Protein AF-0000000077093613 (afdb_homodimer)

Sequence (752 aa):
MTTDKVKIVSTNIHTMSGDTNLFVRSLTIALVGPTAVLLAAYNKYTCALLIWFFFFFGMLEWSGIRRHIKVALLLDSERGRDDAKHEAIPKEYAAPVFSHSAIIILKAICSSLVIVAACIGVDVFLLFLTLYFLGCTLLTLCGQSDPEKGVSVERQRMDNVMAQSAPTRQVSLSSENSRSEMLLLFLREELRMVAEKGPAELFINFCLEYFGFVWITGVTYPILVYDIEGLGRPWILASLVGNFTVDIVALLVGRSMKGMTHPLCQSISPKKSIEGAVLGVLAGAFIFLWIVNFASGGGVLERGWGPFFLNFTFGLLLGVMGVVGDLLQSLLKRTARIKDSGYLMPGHGGVLDRIDGLLLVFPTMYCCMRFMNLFSMTTDKVKIVSTNIHTMSGDTNLFVRSLTIALVGPTAVLLAAYNKYTCALLIWFFFFFGMLEWSGIRRHIKVALLLDSERGRDDAKHEAIPKEYAAPVFSHSAIIILKAICSSLVIVAACIGVDVFLLFLTLYFLGCTLLTLCGQSDPEKGVSVERQRMDNVMAQSAPTRQVSLSSENSRSEMLLLFLREELRMVAEKGPAELFINFCLEYFGFVWITGVTYPILVYDIEGLGRPWILASLVGNFTVDIVALLVGRSMKGMTHPLCQSISPKKSIEGAVLGVLAGAFIFLWIVNFASGGGVLERGWGPFFLNFTFGLLLGVMGVVGDLLQSLLKRTARIKDSGYLMPGHGGVLDRIDGLLLVFPTMYCCMRFMNLFS

Radius of gyration: 28.15 Å; Cα contacts (8 Å, |Δi|>4): 936; chains: 2; bounding box: 80×96×65 Å

pLDDT: mean 75.82, std 18.95, range [29.36, 97.81]

Organism: NCBI:txid85056

Secondary structure (DSSP, 8-state):
-HHHHHHHHHHHHHHHHT-HHHHHHHHHHHHHHHHHHHHHHH-HHHHHHHHHHHHHHHHHHHHHHHHHHHHHHHHTTTTTS-TTTGGGS-S-BSS------HHHHHHHHHHHTHHHHHHH-HHHHHHHHHHHHHHHHHHHHHTTS-HHHHHHHHHHHHHHHHHHS---------HHHHHHHHHHHHHHHHHHHHHTT-HHHHHHHHHHHHHHHHHHHGGGHHHHHTTSTTTHHHHHHHHHHHHHHHHHHHHHHHHHTTTS--EEETTTEEEEEHHHHHHHHHHHHHHHHHHHHHHS-S-SS-SSHHHHHHHHHHHHHHHHHHHHHHHHHHHHHHHHTBS-S-SSBTTTB-HHHHSTTHHHHHHHHHHHHHHHHHH-/-HHHHHHHHHHHHHHHHT-HHHHHHHHHHHHHHHHHHHHHHH-HHHHHHHHHHHHHHHHHHHHHHHHHHHHHHHHTTTTTS-TTTGGGS-S-BSS------HHHHHHHHHHHTHHHHHHH-HHHHHHHHHHHHHHHHHHHHHTTS-HHHHHHHHHHHHHHHHHHS---------HHHHHHHHHHHHHHHHHHHHHTT-HHHHHHHHHHHHHHHHHHHGGGHHHHHTTSTTTHHHHHHHHHHHHHHHHHHHHHHHHHTTTS--EEETTTEEEEEHHHHHHHHHHHHHHHHHHHHHHS-S-SS-SSHHHHHHHHHHHHHHHHHHHHHHHHHHHHHHHHTBS-S-SSBTTTB-HHHHSTTHHHHHHHHHHHHHHHHHH-

Structure (mmCIF, N/CA/C/O backbone):
data_AF-0000000077093613-model_v1
#
loop_
_entity.id
_entity.type
_entity.pdbx_description
1 polymer 'Phosphatidate cytidylyltransferase-like protein, putative'
#
loop_
_atom_site.group_PDB
_atom_site.id
_atom_site.type_symbol
_atom_site.label_atom_id
_atom_site.label_alt_id
_atom_site.label_comp_id
_atom_site.label_asym_id
_atom_site.label_entity_id
_atom_site.label_seq_id
_atom_site.pdbx_PDB_ins_code
_atom_site.Cartn_x
_atom_site.Cartn_y
_atom_site.Cartn_z
_atom_site.occupancy
_atom_site.B_iso_or_equiv
_atom_site.auth_seq_id
_atom_site.auth_comp_id
_atom_site.auth_asym_id
_atom_site.auth_atom_id
_atom_site.pdbx_PDB_model_num
ATOM 1 N N . MET A 1 1 ? -1.467 51.438 8.047 1 53 1 MET A N 1
ATOM 2 C CA . MET A 1 1 ? -1.745 50.062 7.66 1 53 1 MET A CA 1
ATOM 3 C C . MET A 1 1 ? -0.65 49.125 8.156 1 53 1 MET A C 1
ATOM 5 O O . MET A 1 1 ? -0.94 48.094 8.742 1 53 1 MET A O 1
ATOM 9 N N . THR A 1 2 ? 0.524 49.625 8.023 1 63.34 2 THR A N 1
ATOM 10 C CA . THR A 1 2 ? 1.689 48.875 8.484 1 63.34 2 THR A CA 1
ATOM 11 C C . THR A 1 2 ? 1.783 48.875 10.008 1 63.34 2 THR A C 1
ATOM 13 O O . THR A 1 2 ? 2.117 47.875 10.625 1 63.34 2 THR A O 1
ATOM 16 N N . THR A 1 3 ? 1.452 50 10.531 1 66.12 3 THR A N 1
ATOM 17 C CA . THR A 1 3 ? 1.555 50.125 11.977 1 66.12 3 THR A CA 1
ATOM 18 C C . THR A 1 3 ? 0.543 49.219 12.68 1 66.12 3 THR A C 1
ATOM 20 O O . THR A 1 3 ? 0.83 48.656 13.742 1 66.12 3 THR A O 1
ATOM 23 N N . ASP A 1 4 ? -0.547 49.094 12.055 1 65.62 4 ASP A N 1
ATOM 24 C CA . ASP A 1 4 ? -1.583 48.25 12.648 1 65.62 4 ASP A CA 1
ATOM 25 C C . ASP A 1 4 ? -1.197 46.781 12.586 1 65.62 4 ASP A C 1
ATOM 27 O O . ASP A 1 4 ? -1.466 46.031 13.523 1 65.62 4 ASP A O 1
ATOM 31 N N . LYS A 1 5 ? -0.577 46.562 11.5 1 73.56 5 LYS A N 1
ATOM 32 C CA . LYS A 1 5 ? -0.131 45.188 11.359 1 73.56 5 LYS A CA 1
ATOM 33 C C . LYS A 1 5 ? 0.923 44.844 12.414 1 73.56 5 LYS A C 1
ATOM 35 O O . LYS A 1 5 ? 0.91 43.75 12.977 1 73.56 5 LYS A O 1
ATOM 40 N N . VAL A 1 6 ? 1.791 45.75 12.672 1 70.75 6 VAL A N 1
ATOM 41 C CA . VAL A 1 6 ? 2.85 45.531 13.648 1 70.75 6 VAL A CA 1
ATOM 42 C C . VAL A 1 6 ? 2.242 45.406 15.047 1 70.75 6 VAL A C 1
ATOM 44 O O . VAL A 1 6 ? 2.703 44.594 15.852 1 70.75 6 VAL A O 1
ATOM 47 N N . LYS A 1 7 ? 1.277 46.156 15.312 1 71.19 7 LYS A N 1
ATOM 48 C CA . LYS A 1 7 ? 0.625 46.062 16.609 1 71.19 7 LYS A CA 1
ATOM 49 C C . LYS A 1 7 ? -0.067 44.719 16.797 1 71.19 7 LYS A C 1
ATOM 51 O O . LYS A 1 7 ? -0.036 44.156 17.891 1 71.19 7 LYS A O 1
ATOM 56 N N . ILE A 1 8 ? -0.621 44.281 15.773 1 70.56 8 ILE A N 1
ATOM 57 C CA . ILE A 1 8 ? -1.312 43 15.852 1 70.56 8 ILE A CA 1
ATOM 58 C C . ILE A 1 8 ? -0.3 41.875 16.109 1 70.56 8 ILE A C 1
ATOM 60 O O . ILE A 1 8 ? -0.521 41 16.953 1 70.56 8 ILE A O 1
ATOM 64 N N . VAL A 1 9 ? 0.738 41.969 15.414 1 75.12 9 VAL A N 1
ATOM 65 C CA . VAL A 1 9 ? 1.782 40.938 15.555 1 75.12 9 VAL A CA 1
ATOM 66 C C . VAL A 1 9 ? 2.361 41 16.969 1 75.12 9 VAL A C 1
ATOM 68 O O . VAL A 1 9 ? 2.609 39.969 17.594 1 75.12 9 VAL A O 1
ATOM 71 N N . SER A 1 10 ? 2.639 42.188 17.453 1 72 10 SER A N 1
ATOM 72 C CA . SER A 1 10 ? 3.201 42.344 18.781 1 72 10 SER A CA 1
ATOM 73 C C . SER A 1 10 ? 2.252 41.812 19.859 1 72 10 SER A C 1
ATOM 75 O O . SER A 1 10 ? 2.684 41.188 20.812 1 72 10 SER A O 1
ATOM 77 N N . THR A 1 11 ? 1.012 42.031 19.703 1 71.19 11 THR A N 1
ATOM 78 C CA . THR A 1 11 ? 0.021 41.531 20.656 1 71.19 11 THR A CA 1
ATOM 79 C C . THR A 1 11 ? -0.06 40 20.609 1 71.19 11 THR A C 1
ATOM 81 O O . THR A 1 11 ? -0.152 39.375 21.641 1 71.19 11 THR A O 1
ATOM 84 N N . ASN A 1 12 ? 0.026 39.562 19.438 1 73.31 12 ASN A N 1
ATOM 85 C CA . ASN A 1 12 ? -0.043 38.125 19.297 1 73.31 12 ASN A CA 1
ATOM 86 C C . ASN A 1 12 ? 1.174 37.438 19.906 1 73.31 12 ASN A C 1
ATOM 88 O O . ASN A 1 12 ? 1.048 36.375 20.547 1 73.31 12 ASN A O 1
ATOM 92 N N . ILE A 1 13 ? 2.26 38.062 19.766 1 70.75 13 ILE A N 1
ATOM 93 C CA . ILE A 1 13 ? 3.49 37.531 20.328 1 70.75 13 ILE A CA 1
ATOM 94 C C . ILE A 1 13 ? 3.43 37.562 21.844 1 70.75 13 ILE A C 1
ATOM 96 O O . ILE A 1 13 ? 3.875 36.625 22.516 1 70.75 13 ILE A O 1
ATOM 100 N N . HIS A 1 14 ? 2.877 38.562 22.312 1 69.38 14 HIS A N 1
ATOM 101 C CA . HIS A 1 14 ? 2.727 38.688 23.766 1 69.38 14 HIS A CA 1
ATOM 102 C C . HIS A 1 14 ? 1.771 37.625 24.297 1 69.38 14 HIS A C 1
ATOM 104 O O . HIS A 1 14 ? 2.01 37.031 25.359 1 69.38 14 HIS A O 1
ATOM 110 N N . THR A 1 15 ? 0.776 37.344 23.594 1 68 15 THR A N 1
ATOM 111 C CA . THR A 1 15 ? -0.19 36.344 24.016 1 68 15 THR A CA 1
ATOM 112 C C . THR A 1 15 ? 0.41 34.938 23.891 1 68 15 THR A C 1
ATOM 114 O O . THR A 1 15 ? 0.093 34.031 24.688 1 68 15 THR A O 1
ATOM 117 N N . MET A 1 16 ? 1.171 34.844 23.031 1 71.69 16 MET A N 1
ATOM 118 C CA . MET A 1 16 ? 1.835 33.562 22.844 1 71.69 16 MET A CA 1
ATOM 119 C C . MET A 1 16 ? 2.77 33.25 24 1 71.69 16 MET A C 1
ATOM 121 O O . MET A 1 16 ? 2.865 32.094 24.422 1 71.69 16 MET A O 1
ATOM 125 N N . SER A 1 17 ? 3.465 34.25 24.453 1 68.5 17 SER A N 1
ATOM 126 C CA . SER A 1 17 ? 4.406 34.062 25.547 1 68.5 17 SER A CA 1
ATOM 127 C C . SER A 1 17 ? 3.686 33.656 26.828 1 68.5 17 SER A C 1
ATOM 129 O O . SER A 1 17 ? 4.277 33 27.703 1 68.5 17 SER A O 1
ATOM 131 N N . GLY A 1 18 ? 2.424 33.812 26.844 1 62.62 18 GLY A N 1
ATOM 132 C CA . GLY A 1 18 ? 1.659 33.469 28.031 1 62.62 18 GLY A CA 1
ATOM 133 C C . GLY A 1 18 ? 0.918 32.156 27.891 1 62.62 18 GLY A C 1
ATOM 134 O O . GLY A 1 18 ? 0.323 31.672 28.859 1 62.62 18 GLY A O 1
ATOM 135 N N . ASP A 1 19 ? 0.992 31.531 26.812 1 67.56 19 ASP A N 1
ATOM 136 C CA . ASP A 1 19 ? 0.236 30.312 26.609 1 67.56 19 ASP A CA 1
ATOM 137 C C . ASP A 1 19 ? 0.988 29.094 27.156 1 67.56 19 ASP A C 1
ATOM 139 O O . ASP A 1 19 ? 2.068 28.766 26.672 1 67.56 19 ASP A O 1
ATOM 143 N N . THR A 1 20 ? 0.525 28.469 28.188 1 64.44 20 THR A N 1
ATOM 144 C CA . THR A 1 20 ? 1.121 27.328 28.875 1 64.44 20 THR A CA 1
ATOM 145 C C . THR A 1 20 ? 1.255 26.141 27.938 1 64.44 20 THR A C 1
ATOM 147 O O . THR A 1 20 ? 2.221 25.375 28.031 1 64.44 20 THR A O 1
ATOM 150 N N . ASN A 1 21 ? 0.357 26.031 27.141 1 64.69 21 ASN A N 1
ATOM 151 C CA . ASN A 1 21 ? 0.421 24.922 26.203 1 64.69 21 ASN A CA 1
ATOM 152 C C . ASN A 1 21 ? 1.598 25.062 25.234 1 64.69 21 ASN A C 1
ATOM 154 O O . ASN A 1 21 ? 2.254 24.062 24.906 1 64.69 21 ASN A O 1
ATOM 158 N N . LEU A 1 22 ? 1.838 26.281 24.906 1 69 22 LEU A N 1
ATOM 159 C CA . LEU A 1 22 ? 2.971 26.531 24.016 1 69 22 LEU A CA 1
ATOM 160 C C . LEU A 1 22 ? 4.289 26.266 24.734 1 69 22 LEU A C 1
ATOM 162 O O . LEU A 1 22 ? 5.25 25.797 24.125 1 69 22 LEU A O 1
ATOM 166 N N . PHE A 1 23 ? 4.262 26.562 25.984 1 65.94 23 PHE A N 1
ATOM 167 C CA . PHE A 1 23 ? 5.461 26.328 26.781 1 65.94 23 PHE A CA 1
ATOM 168 C C . PHE A 1 23 ? 5.746 24.844 26.891 1 65.94 23 PHE A C 1
ATOM 170 O O . PHE A 1 23 ? 6.883 24.406 26.703 1 65.94 23 PHE A O 1
ATOM 177 N N . VAL A 1 24 ? 4.754 24.109 27.156 1 65.5 24 VAL A N 1
ATOM 178 C CA . VAL A 1 24 ? 4.914 22.672 27.297 1 65.5 24 VAL A CA 1
ATOM 179 C C . VAL A 1 24 ? 5.363 22.062 25.953 1 65.5 24 VAL A C 1
ATOM 181 O O . VAL A 1 24 ? 6.242 21.203 25.922 1 65.5 24 VAL A O 1
ATOM 184 N N . ARG A 1 25 ? 4.832 22.578 24.953 1 69.75 25 ARG A N 1
ATOM 185 C CA . ARG A 1 25 ? 5.203 22.094 23.625 1 69.75 25 ARG A CA 1
ATOM 186 C C . ARG A 1 25 ? 6.66 22.422 23.312 1 69.75 25 ARG A C 1
ATOM 188 O O . ARG A 1 25 ? 7.383 21.594 22.75 1 69.75 25 ARG A O 1
ATOM 195 N N . SER A 1 26 ? 7.043 23.625 23.734 1 68.94 26 SER A N 1
ATOM 196 C CA . SER A 1 26 ? 8.414 24.047 23.484 1 68.94 26 SER A CA 1
ATOM 197 C C . SER A 1 26 ? 9.414 23.219 24.281 1 68.94 26 SER A C 1
ATOM 199 O O . SER A 1 26 ? 10.484 22.859 23.781 1 68.94 26 SER A O 1
ATOM 201 N N . LEU A 1 27 ? 8.961 22.875 25.438 1 64.75 27 LEU A N 1
ATOM 202 C CA . LEU A 1 27 ? 9.82 22.062 26.297 1 64.75 27 LEU A CA 1
ATOM 203 C C . LEU A 1 27 ? 9.961 20.641 25.734 1 64.75 27 LEU A C 1
ATOM 205 O O . LEU A 1 27 ? 11.055 20.062 25.734 1 64.75 27 LEU A O 1
ATOM 209 N N . THR A 1 28 ? 8.922 20.156 25.281 1 66 28 THR A N 1
ATOM 210 C CA . THR A 1 28 ? 8.953 18.812 24.703 1 66 28 THR A CA 1
ATOM 211 C C . THR A 1 28 ? 9.805 18.766 23.453 1 66 28 THR A C 1
ATOM 213 O O . THR A 1 28 ? 10.594 17.844 23.25 1 66 28 THR A O 1
ATOM 216 N N . ILE A 1 29 ? 9.695 19.75 22.734 1 69.62 29 ILE A N 1
ATOM 217 C CA . ILE A 1 29 ? 10.469 19.812 21.5 1 69.62 29 ILE A CA 1
ATOM 218 C C . ILE A 1 29 ? 11.953 19.969 21.828 1 69.62 29 ILE A C 1
ATOM 220 O O . ILE A 1 29 ? 12.805 19.359 21.172 1 69.62 29 ILE A O 1
ATOM 224 N N . ALA A 1 30 ? 12.219 20.734 22.891 1 69.75 30 ALA A N 1
ATOM 225 C CA . ALA A 1 30 ? 13.602 21.016 23.25 1 69.75 30 ALA A CA 1
ATOM 226 C C . ALA A 1 30 ? 14.273 19.797 23.859 1 69.75 30 ALA A C 1
ATOM 228 O O . ALA A 1 30 ? 15.492 19.625 23.75 1 69.75 30 ALA A O 1
ATOM 229 N N . LEU A 1 31 ? 13.414 18.906 24.422 1 71.38 31 LEU A N 1
ATOM 230 C CA . LEU A 1 31 ? 13.992 17.719 25.047 1 71.38 31 LEU A CA 1
ATOM 231 C C . LEU A 1 31 ? 13.969 16.547 24.078 1 71.38 31 LEU A C 1
ATOM 233 O O . LEU A 1 31 ? 14.977 15.844 23.938 1 71.38 31 LEU A O 1
ATOM 237 N N . VAL A 1 32 ? 12.93 16.344 23.453 1 74.88 32 VAL A N 1
ATOM 238 C CA . VAL A 1 32 ? 12.766 15.156 22.609 1 74.88 32 VAL A CA 1
ATOM 239 C C . VAL A 1 32 ? 13.5 15.359 21.297 1 74.88 32 VAL A C 1
ATOM 241 O O . VAL A 1 32 ? 14.078 14.414 20.75 1 74.88 32 VAL A O 1
ATOM 244 N N . GLY A 1 33 ? 13.539 16.547 20.875 1 78.62 33 GLY A N 1
ATOM 245 C CA . GLY A 1 33 ? 14.164 16.844 19.609 1 78.62 33 GLY A CA 1
ATOM 246 C C . GLY A 1 33 ? 15.648 16.516 19.578 1 78.62 33 GLY A C 1
ATOM 247 O O . GLY A 1 33 ? 16.094 15.664 18.812 1 78.62 33 GLY A O 1
ATOM 248 N N . PRO A 1 34 ? 16.375 17.094 20.531 1 80.31 34 PRO A N 1
ATOM 249 C CA . PRO A 1 34 ? 17.812 16.844 20.547 1 80.31 34 PRO A CA 1
ATOM 250 C C . PRO A 1 34 ? 18.141 15.391 20.891 1 80.31 34 PRO A C 1
ATOM 252 O O . PRO A 1 34 ? 19.125 14.836 20.375 1 80.31 34 PRO A O 1
ATOM 255 N N . THR A 1 35 ? 17.359 14.781 21.719 1 82.25 35 THR A N 1
ATOM 256 C CA . THR A 1 35 ? 17.578 13.375 22.031 1 82.25 35 THR A CA 1
ATOM 257 C C . THR A 1 35 ? 17.359 12.5 20.812 1 82.25 35 THR A C 1
ATOM 259 O O . THR A 1 35 ? 18.141 11.57 20.562 1 82.25 35 THR A O 1
ATOM 262 N N . ALA A 1 36 ? 16.359 12.773 20.094 1 85.19 36 ALA A N 1
ATOM 263 C CA . ALA A 1 36 ? 16.094 12.016 18.875 1 85.19 36 ALA A CA 1
ATOM 264 C C . ALA A 1 36 ? 17.219 12.195 17.859 1 85.19 36 ALA A C 1
ATOM 266 O O . ALA A 1 36 ? 17.656 11.234 17.219 1 85.19 36 ALA A O 1
ATOM 267 N N . VAL A 1 37 ? 17.734 13.398 17.828 1 84.69 37 VAL A N 1
ATOM 268 C CA . VAL A 1 37 ? 18.812 13.703 16.891 1 84.69 37 VAL A CA 1
ATOM 269 C C . VAL A 1 37 ? 20.078 12.969 17.312 1 84.69 37 VAL A C 1
ATOM 271 O O . VAL A 1 37 ? 20.781 12.391 16.469 1 84.69 37 VAL A O 1
ATOM 274 N N . LEU A 1 38 ? 20.297 12.945 18.562 1 85 38 LEU A N 1
ATOM 275 C CA . LEU A 1 38 ? 21.5 12.289 19.078 1 85 38 LEU A CA 1
ATOM 276 C C . LEU A 1 38 ? 21.422 10.781 18.844 1 85 38 LEU A C 1
ATOM 278 O O . LEU A 1 38 ? 22.422 10.164 18.438 1 85 38 LEU A O 1
ATOM 282 N N . LEU A 1 39 ? 20.297 10.258 19.047 1 85.81 39 LEU A N 1
ATOM 283 C CA . LEU A 1 39 ? 20.141 8.812 18.875 1 85.81 39 LEU A CA 1
ATOM 284 C C . LEU A 1 39 ? 20.203 8.438 17.406 1 85.81 39 LEU A C 1
ATOM 286 O O . LEU A 1 39 ? 20.75 7.387 17.062 1 85.81 39 LEU A O 1
ATOM 290 N N . ALA A 1 40 ? 19.641 9.234 16.578 1 87.06 40 ALA A N 1
ATOM 291 C CA . ALA A 1 40 ? 19.656 8.977 15.141 1 87.06 40 ALA A CA 1
ATOM 292 C C . ALA A 1 40 ? 21.062 9.133 14.57 1 87.06 40 ALA A C 1
ATOM 294 O O . ALA A 1 40 ? 21.422 8.453 13.609 1 87.06 40 ALA A O 1
ATOM 295 N N . ALA A 1 41 ? 21.906 9.984 15.203 1 83.94 41 ALA A N 1
ATOM 296 C CA . ALA A 1 41 ? 23.234 10.297 14.68 1 83.94 41 ALA A CA 1
ATOM 297 C C . ALA A 1 41 ? 24.281 9.336 15.234 1 83.94 41 ALA A C 1
ATOM 299 O O . ALA A 1 41 ? 25.344 9.164 14.648 1 83.94 41 ALA A O 1
ATOM 300 N N . TYR A 1 42 ? 24.031 8.656 16.297 1 86.88 42 TYR A N 1
ATOM 301 C CA . TYR A 1 42 ? 25.047 7.863 16.984 1 86.88 42 TYR A CA 1
ATOM 302 C C . TYR A 1 42 ? 25.406 6.625 16.172 1 86.88 42 TYR A C 1
ATOM 304 O O . TYR A 1 42 ? 26.562 6.426 15.812 1 86.88 42 TYR A O 1
ATOM 312 N N . ASN A 1 43 ? 24.484 5.73 15.961 1 90.19 43 ASN A N 1
ATOM 313 C CA . ASN A 1 43 ? 24.719 4.543 15.148 1 90.19 43 ASN A CA 1
ATOM 314 C C . ASN A 1 43 ? 23.438 4.059 14.484 1 90.19 43 ASN A C 1
ATOM 316 O O . ASN A 1 43 ? 22.344 4.516 14.82 1 90.19 43 ASN A O 1
ATOM 320 N N . LYS A 1 44 ? 23.656 3.217 13.57 1 92.06 44 LYS A N 1
ATOM 321 C CA . LYS A 1 44 ? 22.547 2.689 12.789 1 92.06 44 LYS A CA 1
ATOM 322 C C . LYS A 1 44 ? 21.547 1.945 13.68 1 92.06 44 LYS A C 1
ATOM 324 O O . LYS A 1 44 ? 20.344 2.072 13.508 1 92.06 44 LYS A O 1
ATOM 329 N N . TYR A 1 45 ? 22 1.231 14.68 1 92.75 45 TYR A N 1
ATOM 330 C CA . TYR A 1 45 ? 21.141 0.4 15.508 1 92.75 45 TYR A CA 1
ATOM 331 C C . TYR A 1 45 ? 20.359 1.249 16.516 1 92.75 45 TYR A C 1
ATOM 333 O O . TYR A 1 45 ? 19.219 0.941 16.844 1 92.75 45 TYR A O 1
ATOM 341 N N . THR A 1 46 ? 20.984 2.316 17.016 1 92.62 46 THR A N 1
ATOM 342 C CA . THR A 1 46 ? 20.25 3.225 17.875 1 92.62 46 THR A CA 1
ATOM 343 C C . THR A 1 46 ? 19.172 3.965 17.094 1 92.62 46 THR A C 1
ATOM 345 O O . THR A 1 46 ? 18.078 4.223 17.609 1 92.62 46 THR A O 1
ATOM 348 N N . CYS A 1 47 ? 19.516 4.293 15.922 1 92.81 47 CYS A N 1
ATOM 349 C CA . CYS A 1 47 ? 18.516 4.906 15.047 1 92.81 47 CYS A CA 1
ATOM 350 C C . CYS A 1 47 ? 17.359 3.949 14.781 1 92.81 47 CYS A C 1
ATOM 352 O O . CYS A 1 47 ? 16.203 4.344 14.844 1 92.81 47 CYS A O 1
ATOM 354 N N . ALA A 1 48 ? 17.719 2.711 14.516 1 95.19 48 ALA A N 1
ATOM 355 C CA . ALA A 1 48 ? 16.703 1.694 14.258 1 95.19 48 ALA A CA 1
ATOM 356 C C . ALA A 1 48 ? 15.805 1.488 15.477 1 95.19 48 ALA A C 1
ATOM 358 O O . ALA A 1 48 ? 14.602 1.285 15.336 1 95.19 48 ALA A O 1
ATOM 359 N N . LEU A 1 49 ? 16.391 1.554 16.625 1 93.75 49 LEU A N 1
ATOM 360 C CA . LEU A 1 49 ? 15.625 1.394 17.844 1 93.75 49 LEU A CA 1
ATOM 361 C C . LEU A 1 49 ? 14.648 2.549 18.031 1 93.75 49 LEU A C 1
ATOM 363 O O . LEU A 1 49 ? 13.5 2.34 18.438 1 93.75 49 LEU A O 1
ATOM 367 N N . LEU A 1 50 ? 15.078 3.711 17.812 1 92.56 50 LEU A N 1
ATOM 368 C CA . LEU A 1 50 ? 14.219 4.883 17.891 1 92.56 50 LEU A CA 1
ATOM 369 C C . LEU A 1 50 ? 13.055 4.758 16.906 1 92.56 50 LEU A C 1
ATOM 371 O O . LEU A 1 50 ? 11.898 5.004 17.266 1 92.56 50 LEU A O 1
ATOM 375 N N . ILE A 1 51 ? 13.367 4.359 15.711 1 95.06 51 ILE A N 1
ATOM 376 C CA . ILE A 1 51 ? 12.352 4.207 14.672 1 95.06 51 ILE A CA 1
ATOM 377 C C . ILE A 1 51 ? 11.383 3.096 15.055 1 95.06 51 ILE A C 1
ATOM 379 O O . ILE A 1 51 ? 10.18 3.205 14.812 1 95.06 51 ILE A O 1
ATOM 383 N N . TRP A 1 52 ? 11.93 2.055 15.641 1 95.06 52 TRP A N 1
ATOM 384 C CA . TRP A 1 52 ? 11.078 0.958 16.094 1 95.06 52 TRP A CA 1
ATOM 385 C C . TRP A 1 52 ? 10.047 1.446 17.109 1 95.06 52 TRP A C 1
ATOM 387 O O . TRP A 1 52 ? 8.883 1.054 17.047 1 95.06 52 TRP A O 1
ATOM 397 N N . PHE A 1 53 ? 10.461 2.289 17.984 1 91.88 53 PHE A N 1
ATOM 398 C CA . PHE A 1 53 ? 9.57 2.838 19 1 91.88 53 PHE A CA 1
ATOM 399 C C . PHE A 1 53 ? 8.438 3.625 18.344 1 91.88 53 PHE A C 1
ATOM 401 O O . PHE A 1 53 ? 7.262 3.391 18.641 1 91.88 53 PHE A O 1
ATOM 408 N N . PHE A 1 54 ? 8.734 4.477 17.5 1 91.69 54 PHE A N 1
ATOM 409 C CA . PHE A 1 54 ? 7.727 5.316 16.859 1 91.69 54 PHE A CA 1
ATOM 410 C C . PHE A 1 54 ? 6.836 4.484 15.938 1 91.69 54 PHE A C 1
ATOM 412 O O . PHE A 1 54 ? 5.637 4.742 15.828 1 91.69 54 PHE A O 1
ATOM 419 N N . PHE A 1 55 ? 7.41 3.492 15.312 1 94.94 55 PHE A N 1
ATOM 420 C CA . PHE A 1 55 ? 6.637 2.625 14.43 1 94.94 55 PHE A CA 1
ATOM 421 C C . PHE A 1 55 ? 5.637 1.793 15.219 1 94.94 55 PHE A C 1
ATOM 423 O O . PHE A 1 55 ? 4.461 1.712 14.859 1 94.94 55 PHE A O 1
ATOM 430 N N . PHE A 1 56 ? 6.152 1.22 16.297 1 93.19 56 PHE A N 1
ATOM 431 C CA . PHE A 1 56 ? 5.328 0.336 17.109 1 93.19 56 PHE A CA 1
ATOM 432 C C . PHE A 1 56 ? 4.141 1.09 17.703 1 93.19 56 PHE A C 1
ATOM 434 O O . PHE A 1 56 ? 2.992 0.663 17.547 1 93.19 56 PHE A O 1
ATOM 441 N N . PHE A 1 57 ? 4.344 2.234 18.266 1 90.12 57 PHE A N 1
ATOM 442 C CA . PHE A 1 57 ? 3.27 3.01 18.875 1 90.12 57 PHE A CA 1
ATOM 443 C C . PHE A 1 57 ? 2.396 3.656 17.797 1 90.12 57 PHE A C 1
ATOM 445 O O . PHE A 1 57 ? 1.196 3.85 18 1 90.12 57 PHE A O 1
ATOM 452 N N . GLY A 1 58 ? 3.051 3.963 16.703 1 91.62 58 GLY A N 1
ATOM 453 C CA . GLY A 1 58 ? 2.252 4.465 15.586 1 91.62 58 GLY A CA 1
ATOM 454 C C . GLY A 1 58 ? 1.232 3.457 15.086 1 91.62 58 GLY A C 1
ATOM 455 O O . GLY A 1 58 ? 0.084 3.814 14.812 1 91.62 58 GLY A O 1
ATOM 456 N N . MET A 1 59 ? 1.653 2.188 15.039 1 92.69 59 MET A N 1
ATOM 457 C CA . MET A 1 59 ? 0.75 1.137 14.578 1 92.69 59 MET A CA 1
ATOM 458 C C . MET A 1 59 ? -0.366 0.898 15.594 1 92.69 59 MET A C 1
ATOM 460 O O . MET A 1 59 ? -1.504 0.616 15.211 1 92.69 59 MET A O 1
ATOM 464 N N . LEU A 1 60 ? -0.074 1.046 16.812 1 88.31 60 LEU A N 1
ATOM 465 C CA . LEU A 1 60 ? -1.09 0.888 17.844 1 88.31 60 LEU A CA 1
ATOM 466 C C . LEU A 1 60 ? -2.129 2.002 17.75 1 88.31 60 LEU A C 1
ATOM 468 O O . LEU A 1 60 ? -3.33 1.743 17.859 1 88.31 60 LEU A O 1
ATOM 472 N N . GLU A 1 61 ? -1.663 3.189 17.594 1 88.81 61 GLU A N 1
ATOM 473 C CA . GLU A 1 61 ? -2.578 4.32 17.469 1 88.81 61 GLU A CA 1
ATOM 474 C C . GLU A 1 61 ? -3.41 4.219 16.188 1 88.81 61 GLU A C 1
ATOM 476 O O . GLU A 1 61 ? -4.586 4.594 16.172 1 88.81 61 GLU A O 1
ATOM 481 N N . TRP A 1 62 ? -2.754 3.717 15.148 1 91 62 TRP A N 1
ATOM 482 C CA . TRP A 1 62 ? -3.471 3.564 13.891 1 91 62 TRP A CA 1
ATOM 483 C C . TRP A 1 62 ? -4.621 2.574 14.031 1 91 62 TRP A C 1
ATOM 485 O O . TRP A 1 62 ? -5.684 2.758 13.438 1 91 62 TRP A O 1
ATOM 495 N N . SER A 1 63 ? -4.41 1.533 14.773 1 86 63 SER A N 1
ATOM 496 C CA . SER A 1 63 ? -5.473 0.552 14.969 1 86 63 SER A CA 1
ATOM 497 C C . SER A 1 63 ? -6.715 1.195 15.578 1 86 63 SER A C 1
ATOM 499 O O . SER A 1 63 ? -7.84 0.832 15.234 1 86 63 SER A O 1
ATOM 501 N N . GLY A 1 64 ? -6.539 2.18 16.438 1 82.19 64 GLY A N 1
ATOM 502 C CA . GLY A 1 64 ? -7.66 2.92 17 1 82.19 64 GLY A CA 1
ATOM 503 C C . GLY A 1 64 ? -8.328 3.842 16 1 82.19 64 GLY A C 1
ATOM 504 O O . GLY A 1 64 ? -9.555 3.9 15.922 1 82.19 64 GLY A O 1
ATOM 505 N N . ILE A 1 65 ? -7.543 4.508 15.25 1 86 65 ILE A N 1
ATOM 506 C CA . ILE A 1 65 ? -8.055 5.445 14.258 1 86 65 ILE A CA 1
ATOM 507 C C . ILE A 1 65 ? -8.828 4.684 13.18 1 86 65 ILE A C 1
ATOM 509 O O . ILE A 1 65 ? -9.891 5.137 12.734 1 86 65 ILE A O 1
ATOM 513 N N . ARG A 1 66 ? -8.281 3.561 12.812 1 85.25 66 ARG A N 1
ATOM 514 C CA . ARG A 1 66 ? -8.898 2.736 11.789 1 85.25 66 ARG A CA 1
ATOM 515 C C . ARG A 1 66 ? -10.312 2.316 12.195 1 85.25 66 ARG A C 1
ATOM 517 O O . ARG A 1 66 ? -11.227 2.309 11.375 1 85.25 66 ARG A O 1
ATOM 524 N N . ARG A 1 67 ? -10.492 1.991 13.391 1 79.25 67 ARG A N 1
ATOM 525 C CA . ARG A 1 67 ? -11.812 1.604 13.883 1 79.25 67 ARG A CA 1
ATOM 526 C C . ARG A 1 67 ? -12.789 2.77 13.805 1 79.25 67 ARG A C 1
ATOM 528 O O . ARG A 1 67 ? -13.953 2.586 13.43 1 79.25 67 ARG A O 1
ATOM 535 N N . HIS A 1 68 ? -12.297 3.932 14.125 1 80.62 68 HIS A N 1
ATOM 536 C CA . HIS A 1 68 ? -13.141 5.113 14.055 1 80.62 68 HIS A CA 1
ATOM 537 C C . HIS A 1 68 ? -13.508 5.449 12.617 1 80.62 68 HIS A C 1
ATOM 539 O O . HIS A 1 68 ? -14.633 5.871 12.336 1 80.62 68 HIS A O 1
ATOM 545 N N . ILE A 1 69 ? -12.602 5.277 11.766 1 81.69 69 ILE A N 1
ATOM 546 C CA . ILE A 1 69 ? -12.859 5.559 10.359 1 81.69 69 ILE A CA 1
ATOM 547 C C . ILE A 1 69 ? -13.906 4.594 9.82 1 81.69 69 ILE A C 1
ATOM 549 O O . ILE A 1 69 ? -14.82 5.004 9.094 1 81.69 69 ILE A O 1
ATOM 553 N N . LYS A 1 70 ? -13.75 3.383 10.18 1 76.56 70 LYS A N 1
ATOM 554 C CA . LYS A 1 70 ? -14.688 2.371 9.711 1 76.56 70 LYS A CA 1
ATOM 555 C C . LYS A 1 70 ? -16.109 2.689 10.172 1 76.56 70 LYS A C 1
ATOM 557 O O . LYS A 1 70 ? -17.047 2.609 9.383 1 76.56 70 LYS A O 1
ATOM 562 N N . VAL A 1 71 ? -16.188 3.143 11.414 1 71.56 71 VAL A N 1
ATOM 563 C CA . VAL A 1 71 ? -17.5 3.457 11.977 1 71.56 71 VAL A CA 1
ATOM 564 C C . VAL A 1 71 ? -18.047 4.727 11.336 1 71.56 71 VAL A C 1
ATOM 566 O O . VAL A 1 71 ? -19.234 4.805 11.016 1 71.56 71 VAL A O 1
ATOM 569 N N . ALA A 1 72 ? -17.203 5.68 11.172 1 72.12 72 ALA A N 1
ATOM 570 C CA . ALA A 1 72 ? -17.641 6.949 10.586 1 72.12 72 ALA A CA 1
ATOM 571 C C . ALA A 1 72 ? -18.094 6.758 9.148 1 72.12 72 ALA A C 1
ATOM 573 O O . ALA A 1 72 ? -19.062 7.387 8.719 1 72.12 72 ALA A O 1
ATOM 574 N N . LEU A 1 73 ? -17.422 5.957 8.445 1 71 73 LEU A N 1
ATOM 575 C CA . LEU A 1 73 ? -17.75 5.719 7.047 1 71 73 LEU A CA 1
ATOM 576 C C . LEU A 1 73 ? -19.062 4.941 6.918 1 71 73 LEU A C 1
ATOM 578 O O . LEU A 1 73 ? -19.859 5.199 6.016 1 71 73 LEU A O 1
ATOM 582 N N . LEU A 1 74 ? -19.219 4.18 7.875 1 62.03 74 LEU A N 1
ATOM 583 C CA . LEU A 1 74 ? -20.391 3.326 7.773 1 62.03 74 LEU A CA 1
ATOM 584 C C . LEU A 1 74 ? -21.609 3.992 8.422 1 62.03 74 LEU A C 1
ATOM 586 O O . LEU A 1 74 ? -22.75 3.678 8.086 1 62.03 74 LEU A O 1
ATOM 590 N N . LEU A 1 75 ? -21.344 5.027 9.555 1 58.59 75 LEU A N 1
ATOM 591 C CA . LEU A 1 75 ? -22.422 5.789 10.172 1 58.59 75 LEU A CA 1
ATOM 592 C C . LEU A 1 75 ? -22.906 6.902 9.25 1 58.59 75 LEU A C 1
ATOM 594 O O . LEU A 1 75 ? -24.094 7.199 9.203 1 58.59 75 LEU A O 1
ATOM 598 N N . ASP A 1 76 ? -22.016 7.941 8.898 1 52.94 76 ASP A N 1
ATOM 599 C CA . ASP A 1 76 ? -22.422 9.055 8.047 1 52.94 76 ASP A CA 1
ATOM 600 C C . ASP A 1 76 ? -23.359 8.57 6.93 1 52.94 76 ASP A C 1
ATOM 602 O O . ASP A 1 76 ? -24.156 9.344 6.402 1 52.94 76 ASP A O 1
ATOM 606 N N . SER A 1 77 ? -23.344 7.418 6.688 1 45.88 77 SER A N 1
ATOM 607 C CA . SER A 1 77 ? -24.266 6.77 5.754 1 45.88 77 SER A CA 1
ATOM 608 C C . SER A 1 77 ? -25.703 6.789 6.281 1 45.88 77 SER A C 1
ATOM 610 O O . SER A 1 77 ? -26.656 6.824 5.5 1 45.88 77 SER A O 1
ATOM 612 N N . GLU A 1 78 ? -25.828 6.918 7.629 1 44.66 78 GLU A N 1
ATOM 613 C CA . GLU A 1 78 ? -27.125 6.879 8.289 1 44.66 78 GLU A CA 1
ATOM 614 C C . GLU A 1 78 ? -27.688 8.281 8.492 1 44.66 78 GLU A C 1
ATOM 616 O O . GLU A 1 78 ? -28.891 8.453 8.719 1 44.66 78 GLU A O 1
ATOM 621 N N . ARG A 1 79 ? -27 9.43 8.5 1 43.62 79 ARG A N 1
ATOM 622 C CA . ARG A 1 79 ? -27.422 10.758 8.922 1 43.62 79 ARG A CA 1
ATOM 623 C C . ARG A 1 79 ? -28.469 11.32 7.973 1 43.62 79 ARG A C 1
ATOM 625 O O . ARG A 1 79 ? -29.156 12.305 8.297 1 43.62 79 ARG A O 1
ATOM 632 N N . GLY A 1 80 ? -28.562 11.078 6.75 1 36.53 80 GLY A N 1
ATOM 633 C CA . GLY A 1 80 ? -29.625 11.805 6.074 1 36.53 80 GLY A CA 1
ATOM 634 C C . GLY A 1 80 ? -31 11.578 6.688 1 36.53 80 GLY A C 1
ATOM 635 O O . GLY A 1 80 ? -31.984 12.156 6.238 1 36.53 80 GLY A O 1
ATOM 636 N N . ARG A 1 81 ? -31.422 10.375 7.051 1 37.12 81 ARG A N 1
ATOM 637 C CA . ARG A 1 81 ? -32.875 10.266 7.277 1 37.12 81 ARG A CA 1
ATOM 638 C C . ARG A 1 81 ? -33.281 11 8.547 1 37.12 81 ARG A C 1
ATOM 640 O O . ARG A 1 81 ? -34.25 11.766 8.547 1 37.12 81 ARG A O 1
ATOM 647 N N . ASP A 1 82 ? -33.406 10.234 9.852 1 36.69 82 ASP A N 1
ATOM 648 C CA . ASP A 1 82 ? -34.125 10.656 11.047 1 36.69 82 ASP A CA 1
ATOM 649 C C . ASP A 1 82 ? -33.281 11.562 11.93 1 36.69 82 ASP A C 1
ATOM 651 O O . ASP A 1 82 ? -32.25 11.141 12.438 1 36.69 82 ASP A O 1
ATOM 655 N N . ASP A 1 83 ? -33.281 12.836 11.742 1 37.78 83 ASP A N 1
ATOM 656 C CA . ASP A 1 83 ? -32.781 14.008 12.461 1 37.78 83 ASP A CA 1
ATOM 657 C C . ASP A 1 83 ? -32.719 13.742 13.961 1 37.78 83 ASP A C 1
ATOM 659 O O . ASP A 1 83 ? -31.891 14.344 14.664 1 37.78 83 ASP A O 1
ATOM 663 N N . ALA A 1 84 ? -33.75 13.094 14.516 1 36.88 84 ALA A N 1
ATOM 664 C CA . ALA A 1 84 ? -34.062 13.156 15.945 1 36.88 84 ALA A CA 1
ATOM 665 C C . ALA A 1 84 ? -33.125 12.258 16.734 1 36.88 84 ALA A C 1
ATOM 667 O O . ALA A 1 84 ? -32.688 12.625 17.828 1 36.88 84 ALA A O 1
ATOM 668 N N . LYS A 1 85 ? -32.938 10.969 16.391 1 39.12 85 LYS A N 1
ATOM 669 C CA . LYS A 1 85 ? -32.344 10 17.297 1 39.12 85 LYS A CA 1
ATOM 670 C C . LYS A 1 85 ? -30.828 9.953 17.125 1 39.12 85 LYS A C 1
ATOM 672 O O . LYS A 1 85 ? -30.109 9.359 17.938 1 39.12 85 LYS A O 1
ATOM 677 N N . HIS A 1 86 ? -30.156 10.125 16.078 1 43.38 86 HIS A N 1
ATOM 678 C CA . HIS A 1 86 ? -28.703 10.016 15.906 1 43.38 86 HIS A CA 1
ATOM 679 C C . HIS A 1 86 ? -28 11.273 16.391 1 43.38 86 HIS A C 1
ATOM 681 O O . HIS A 1 86 ? -26.828 11.484 16.094 1 43.38 86 HIS A O 1
ATOM 687 N N . GLU A 1 87 ? -28.656 12.125 16.875 1 41.81 87 GLU A N 1
ATOM 688 C CA . GLU A 1 87 ? -28.266 13.305 17.625 1 41.81 87 GLU A CA 1
ATOM 689 C C . GLU A 1 87 ? -27.281 12.945 18.75 1 41.81 87 GLU A C 1
ATOM 691 O O . GLU A 1 87 ? -26.641 13.828 19.312 1 41.81 87 GLU A O 1
ATOM 696 N N . ALA A 1 88 ? -27.078 11.562 18.984 1 48.75 88 ALA A N 1
ATOM 697 C CA . ALA A 1 88 ? -26.406 11.266 20.25 1 48.75 88 ALA A CA 1
ATOM 698 C C . ALA A 1 88 ? -24.906 11.008 20.016 1 48.75 88 ALA A C 1
ATOM 700 O O . ALA A 1 88 ? -24.141 10.852 20.969 1 48.75 88 ALA A O 1
ATOM 701 N N . ILE A 1 89 ? -24.438 10.688 18.766 1 50.75 89 ILE A N 1
ATOM 702 C CA . ILE A 1 89 ? -23 10.445 18.656 1 50.75 89 ILE A CA 1
ATOM 703 C C . ILE A 1 89 ? -22.266 11.773 18.516 1 50.75 89 ILE A C 1
ATOM 705 O O . ILE A 1 89 ? -22.656 12.625 17.703 1 50.75 89 ILE A O 1
ATOM 709 N N . PRO A 1 90 ? -21.266 11.891 19.375 1 51.56 90 PRO A N 1
ATOM 710 C CA . PRO A 1 90 ? -20.531 13.156 19.328 1 51.56 90 PRO A CA 1
ATOM 711 C C . PRO A 1 90 ? -19.953 13.438 17.938 1 51.56 90 PRO A C 1
ATOM 713 O O . PRO A 1 90 ? -19.609 12.508 17.219 1 51.56 90 PRO A O 1
ATOM 716 N N . LYS A 1 91 ? -20 14.539 17.438 1 57.94 91 LYS A N 1
ATOM 717 C CA . LYS A 1 91 ? -19.484 15.008 16.156 1 57.94 91 LYS A CA 1
ATOM 718 C C . LYS A 1 91 ? -17.984 14.766 16.047 1 57.94 91 LYS A C 1
ATOM 720 O O . LYS A 1 91 ? -17.469 14.461 14.969 1 57.94 91 LYS A O 1
ATOM 725 N N . GLU A 1 92 ? -17.281 14.875 17.297 1 62.97 92 GLU A N 1
ATOM 726 C CA . GLU A 1 92 ? -15.828 14.719 17.328 1 62.97 92 GLU A CA 1
ATOM 727 C C . GLU A 1 92 ? -15.367 14.102 18.641 1 62.97 92 GLU A C 1
ATOM 729 O O . GLU A 1 92 ? -15.852 14.477 19.719 1 62.97 92 GLU A O 1
ATOM 734 N N . TYR A 1 93 ? -14.609 12.961 18.516 1 64 93 TYR A N 1
ATOM 735 C CA . TYR A 1 93 ? -14 12.359 19.688 1 64 93 TYR A CA 1
ATOM 736 C C . TYR A 1 93 ? -12.641 12.992 19.984 1 64 93 TYR A C 1
ATOM 738 O O . TYR A 1 93 ? -11.938 13.414 19.062 1 64 93 TYR A O 1
ATOM 746 N N . ALA A 1 94 ? -12.367 13.172 21.203 1 61.19 94 ALA A N 1
ATOM 747 C CA . ALA A 1 94 ? -11.062 13.742 21.562 1 61.19 94 ALA A CA 1
ATOM 748 C C . ALA A 1 94 ? -9.93 12.805 21.156 1 61.19 94 ALA A C 1
ATOM 750 O O . ALA A 1 94 ? -8.922 13.25 20.609 1 61.19 94 ALA A O 1
ATOM 751 N N . ALA A 1 95 ? -10.055 11.453 21.5 1 65.12 95 ALA A N 1
ATOM 752 C CA . ALA A 1 95 ? -9.07 10.43 21.172 1 65.12 95 ALA A CA 1
ATOM 753 C C . ALA A 1 95 ? -9.75 9.109 20.797 1 65.12 95 ALA A C 1
ATOM 755 O O . ALA A 1 95 ? -10.906 8.883 21.156 1 65.12 95 ALA A O 1
ATOM 756 N N . PRO A 1 96 ? -8.953 8.359 20.047 1 68.69 96 PRO A N 1
ATOM 757 C CA . PRO A 1 96 ? -9.57 7.098 19.656 1 68.69 96 PRO A CA 1
ATOM 758 C C . PRO A 1 96 ? -9.789 6.145 20.828 1 68.69 96 PRO A C 1
ATOM 760 O O . PRO A 1 96 ? -9.07 6.215 21.828 1 68.69 96 PRO A O 1
ATOM 763 N N . VAL A 1 97 ? -10.828 5.348 20.703 1 63.78 97 VAL A N 1
ATOM 764 C CA . VAL A 1 97 ? -11.078 4.281 21.672 1 63.78 97 VAL A CA 1
ATOM 765 C C . VAL A 1 97 ? -10.109 3.125 21.422 1 63.78 97 VAL A C 1
ATOM 767 O O . VAL A 1 97 ? -10.102 2.531 20.344 1 63.78 97 VAL A O 1
ATOM 770 N N . PHE A 1 98 ? -9.031 3.088 22.203 1 60.97 98 PHE A N 1
ATOM 771 C CA . PHE A 1 98 ? -8.016 2.057 22.031 1 60.97 98 PHE A CA 1
ATOM 772 C C . PHE A 1 98 ? -8.5 0.725 22.609 1 60.97 98 PHE A C 1
ATOM 774 O O . PHE A 1 98 ? -9.117 0.684 23.672 1 60.97 98 PHE A O 1
ATOM 781 N N . SER A 1 99 ? -8.648 -0.306 21.719 1 58.72 99 SER A N 1
ATOM 782 C CA . SER A 1 99 ? -8.844 -1.653 22.234 1 58.72 99 SER A CA 1
ATOM 783 C C . SER A 1 99 ? -7.539 -2.438 22.266 1 58.72 99 SER A C 1
ATOM 785 O O . SER A 1 99 ? -6.828 -2.496 21.25 1 58.72 99 SER A O 1
ATOM 787 N N . HIS A 1 100 ? -6.98 -2.588 23.438 1 62.22 100 HIS A N 1
ATOM 788 C CA . HIS A 1 100 ? -5.75 -3.357 23.562 1 62.22 100 HIS A CA 1
ATOM 789 C C . HIS A 1 100 ? -6.027 -4.855 23.5 1 62.22 100 HIS A C 1
ATOM 791 O O . HIS A 1 100 ? -6.02 -5.539 24.516 1 62.22 100 HIS A O 1
ATOM 797 N N . SER A 1 101 ? -6.375 -5.312 22.344 1 74.44 101 SER A N 1
ATOM 798 C CA . SER A 1 101 ? -6.48 -6.758 22.172 1 74.44 101 SER A CA 1
ATOM 799 C C . SER A 1 101 ? -5.129 -7.379 21.828 1 74.44 101 SER A C 1
ATOM 801 O O . SER A 1 101 ? -4.254 -6.703 21.281 1 74.44 101 SER A O 1
ATOM 803 N N . ALA A 1 102 ? -4.879 -8.492 22.422 1 77.94 102 ALA A N 1
ATOM 804 C CA . ALA A 1 102 ? -3.648 -9.25 22.188 1 77.94 102 ALA A CA 1
ATOM 805 C C . ALA A 1 102 ? -3.367 -9.391 20.688 1 77.94 102 ALA A C 1
ATOM 807 O O . ALA A 1 102 ? -2.211 -9.336 20.266 1 77.94 102 ALA A O 1
ATOM 808 N N . ILE A 1 103 ? -4.383 -9.383 19.938 1 81.12 103 ILE A N 1
ATOM 809 C CA . ILE A 1 103 ? -4.219 -9.578 18.5 1 81.12 103 ILE A CA 1
ATOM 810 C C . ILE A 1 103 ? -3.652 -8.305 17.875 1 81.12 103 ILE A C 1
ATOM 812 O O . ILE A 1 103 ? -2.82 -8.375 16.969 1 81.12 103 ILE A O 1
ATOM 816 N N . ILE A 1 104 ? -4.055 -7.199 18.422 1 85.06 104 ILE A N 1
ATOM 817 C CA . ILE A 1 104 ? -3.584 -5.926 17.891 1 85.06 104 ILE A CA 1
ATOM 818 C C . ILE A 1 104 ? -2.105 -5.742 18.219 1 85.06 104 ILE A C 1
ATOM 820 O O . ILE A 1 104 ? -1.328 -5.285 17.375 1 85.06 104 ILE A O 1
ATOM 824 N N . ILE A 1 105 ? -1.782 -6.152 19.438 1 87.81 105 ILE A N 1
ATOM 825 C CA . ILE A 1 105 ? -0.393 -6.031 19.859 1 87.81 105 ILE A CA 1
ATOM 826 C C . ILE A 1 105 ? 0.484 -6.977 19.047 1 87.81 105 ILE A C 1
ATOM 828 O O . ILE A 1 105 ? 1.576 -6.605 18.609 1 87.81 105 ILE A O 1
ATOM 832 N N . LEU A 1 106 ? -0.036 -8.133 18.781 1 88.25 106 LEU A N 1
ATOM 833 C CA . LEU A 1 106 ? 0.71 -9.109 18 1 88.25 106 LEU A CA 1
ATOM 834 C C . LEU A 1 106 ? 0.894 -8.617 16.562 1 88.25 106 LEU A C 1
ATOM 836 O O . LEU A 1 106 ? 1.977 -8.758 1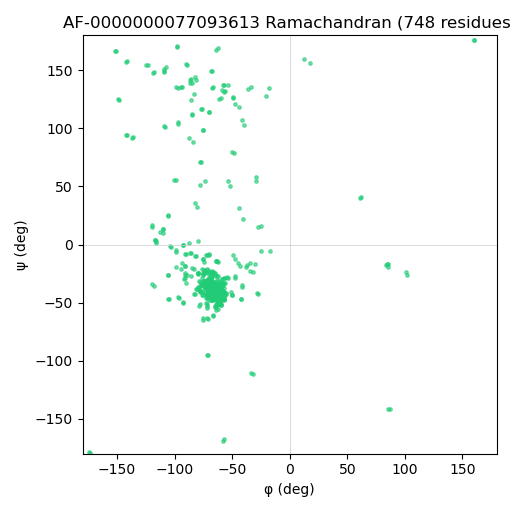5.984 1 88.25 106 LEU A O 1
ATOM 840 N N . LYS A 1 107 ? -0.1 -8.078 16.016 1 89.81 107 LYS A N 1
ATOM 841 C CA . LYS A 1 107 ? -0.009 -7.535 14.656 1 89.81 107 LYS A CA 1
ATOM 842 C C . LYS A 1 107 ? 0.985 -6.379 14.594 1 89.81 107 LYS A C 1
ATOM 844 O O . LYS A 1 107 ? 1.717 -6.234 13.617 1 89.81 107 LYS A O 1
ATOM 849 N N . ALA A 1 108 ? 0.96 -5.582 15.68 1 91.56 108 ALA A N 1
ATOM 850 C CA . ALA A 1 108 ? 1.894 -4.461 15.727 1 91.56 108 ALA A CA 1
ATOM 851 C C . ALA A 1 108 ? 3.336 -4.949 15.82 1 91.56 108 ALA A C 1
ATOM 853 O O . ALA A 1 108 ? 4.23 -4.398 15.18 1 91.56 108 ALA A O 1
ATOM 854 N N . ILE A 1 109 ? 3.494 -6.012 16.547 1 92.69 109 ILE A N 1
ATOM 855 C CA . ILE A 1 109 ? 4.832 -6.578 16.703 1 92.69 109 ILE A CA 1
ATOM 856 C C . ILE A 1 109 ? 5.281 -7.188 15.375 1 92.69 109 ILE A C 1
ATOM 858 O O . ILE A 1 109 ? 6.406 -6.961 14.93 1 92.69 109 ILE A O 1
ATOM 862 N N . CYS A 1 110 ? 4.41 -7.848 14.711 1 93 110 CYS A N 1
ATOM 863 C CA . CYS A 1 110 ? 4.738 -8.469 13.438 1 93 110 CYS A CA 1
ATOM 864 C C . CYS A 1 110 ? 5.051 -7.418 12.375 1 93 110 CYS A C 1
ATOM 866 O O . CYS A 1 110 ? 5.996 -7.57 11.602 1 93 110 CYS A O 1
ATOM 868 N N . SER A 1 111 ? 4.285 -6.387 12.359 1 95.19 111 SER A N 1
ATOM 869 C CA . SER A 1 111 ? 4.52 -5.332 11.383 1 95.19 111 SER A CA 1
ATOM 870 C C . SER A 1 111 ? 5.824 -4.594 11.672 1 95.19 111 SER A C 1
ATOM 872 O O . SER A 1 111 ? 6.477 -4.098 10.75 1 95.19 111 SER A O 1
ATOM 874 N N . SER A 1 112 ? 6.238 -4.52 12.969 1 94.94 112 SER A N 1
ATOM 875 C CA . SER A 1 112 ? 7.434 -3.775 13.344 1 94.94 112 SER A CA 1
ATOM 876 C C . SER A 1 112 ? 8.703 -4.5 12.898 1 94.94 112 SER A C 1
ATOM 878 O O . SER A 1 112 ? 9.789 -3.916 12.891 1 94.94 112 SER A O 1
ATOM 880 N N . LEU A 1 113 ? 8.57 -5.723 12.43 1 95.44 113 LEU A N 1
ATOM 881 C CA . LEU A 1 113 ? 9.711 -6.473 11.914 1 95.44 113 LEU A CA 1
ATOM 882 C C . LEU A 1 113 ? 10.195 -5.887 10.594 1 95.44 113 LEU A C 1
ATOM 884 O O . LEU A 1 113 ? 11.266 -6.254 10.102 1 95.44 113 LEU A O 1
ATOM 888 N N . VAL A 1 114 ? 9.438 -4.969 10.055 1 96.56 114 VAL A N 1
ATOM 889 C CA . VAL A 1 114 ? 9.844 -4.285 8.836 1 96.56 114 VAL A CA 1
ATOM 890 C C . VAL A 1 114 ? 11.141 -3.51 9.078 1 96.56 114 VAL A C 1
ATOM 892 O O . VAL A 1 114 ? 11.945 -3.328 8.172 1 96.56 114 VAL A O 1
ATOM 895 N N . ILE A 1 115 ? 11.352 -3.111 10.352 1 96.88 115 ILE A N 1
ATOM 896 C CA . ILE A 1 115 ? 12.547 -2.355 10.711 1 96.88 115 ILE A CA 1
ATOM 897 C C . ILE A 1 115 ? 13.781 -3.254 10.594 1 96.88 115 ILE A C 1
ATOM 899 O O . ILE A 1 115 ? 14.82 -2.832 10.078 1 96.88 115 ILE A O 1
ATOM 903 N N . VAL A 1 116 ? 13.602 -4.508 11.023 1 95.5 116 VAL A N 1
ATOM 904 C CA . VAL A 1 116 ? 14.688 -5.473 10.906 1 95.5 116 VAL A CA 1
ATOM 905 C C . VAL A 1 116 ? 14.984 -5.742 9.43 1 95.5 116 VAL A C 1
ATOM 907 O O . VAL A 1 116 ? 16.141 -5.832 9.023 1 95.5 116 VAL A O 1
ATOM 910 N N . ALA A 1 117 ? 13.961 -5.812 8.695 1 95.62 117 ALA A N 1
ATOM 911 C CA . ALA A 1 117 ? 14.117 -6.023 7.258 1 95.62 117 ALA A CA 1
ATOM 912 C C . ALA A 1 117 ? 14.852 -4.852 6.605 1 95.62 117 ALA A C 1
ATOM 914 O O . ALA A 1 117 ? 15.703 -5.047 5.738 1 95.62 117 ALA A O 1
ATOM 915 N N . ALA A 1 118 ? 14.516 -3.674 7.043 1 95.81 118 ALA A N 1
ATOM 916 C CA . ALA A 1 118 ? 15.18 -2.488 6.5 1 95.81 118 ALA A CA 1
ATOM 917 C C . ALA A 1 118 ? 16.656 -2.469 6.863 1 95.81 118 ALA A C 1
ATOM 919 O O . ALA A 1 118 ? 17.484 -2.012 6.078 1 95.81 118 ALA A O 1
ATOM 920 N N . CYS A 1 119 ? 17.031 -2.986 8.031 1 95.06 119 CYS A N 1
ATOM 921 C CA . CYS A 1 119 ? 18.422 -3.01 8.484 1 95.06 119 CYS A CA 1
ATOM 922 C C . CYS A 1 119 ? 19.25 -3.969 7.645 1 95.06 119 CYS A C 1
ATOM 924 O O . CYS A 1 119 ? 20.453 -3.76 7.465 1 95.06 119 CYS A O 1
ATOM 926 N N . ILE A 1 120 ? 18.641 -5.027 7.145 1 92.38 120 ILE A N 1
ATOM 927 C CA . ILE A 1 120 ? 19.359 -6.02 6.355 1 92.38 120 ILE A CA 1
ATOM 928 C C . ILE A 1 120 ? 19.625 -5.473 4.953 1 92.38 120 ILE A C 1
ATOM 930 O O . ILE A 1 120 ? 20.719 -5.645 4.41 1 92.38 120 ILE A O 1
ATOM 934 N N . GLY A 1 121 ? 18.547 -4.809 4.344 1 92 121 GLY A N 1
ATOM 935 C CA . GLY A 1 121 ? 18.75 -4.23 3.025 1 92 121 GLY A CA 1
ATOM 936 C C . GLY A 1 121 ? 17.453 -3.975 2.275 1 92 121 GLY A C 1
ATOM 937 O O . GLY A 1 121 ? 16.375 -4.32 2.756 1 92 121 GLY A O 1
ATOM 938 N N . VAL A 1 122 ? 17.672 -3.367 1.122 1 92.62 122 VAL A N 1
ATOM 939 C CA . VAL A 1 122 ? 16.531 -2.939 0.3 1 92.62 122 VAL A CA 1
ATOM 940 C C . VAL A 1 122 ? 15.781 -4.164 -0.212 1 92.62 122 VAL A C 1
ATOM 942 O O . VAL A 1 122 ? 14.547 -4.164 -0.253 1 92.62 122 VAL A O 1
ATOM 945 N N . ASP A 1 123 ? 16.469 -5.195 -0.55 1 92.19 123 ASP A N 1
ATOM 946 C CA . ASP A 1 123 ? 15.852 -6.402 -1.08 1 92.19 123 ASP A CA 1
ATOM 947 C C . ASP A 1 123 ? 14.961 -7.066 -0.032 1 92.19 123 ASP A C 1
ATOM 949 O O . ASP A 1 123 ? 13.828 -7.453 -0.328 1 92.19 123 ASP A O 1
ATOM 953 N N . VAL A 1 124 ? 15.5 -7.133 1.148 1 93.75 124 VAL A N 1
ATOM 954 C CA . VAL A 1 124 ? 14.758 -7.785 2.221 1 93.75 124 VAL A CA 1
ATOM 955 C C . VAL A 1 124 ? 13.602 -6.887 2.66 1 93.75 124 VAL A C 1
ATOM 957 O O . VAL A 1 124 ? 12.555 -7.379 3.082 1 93.75 124 VAL A O 1
ATOM 960 N N . PHE A 1 125 ? 13.805 -5.586 2.555 1 95.62 125 PHE A N 1
ATOM 961 C CA . PHE A 1 125 ? 12.742 -4.633 2.859 1 95.62 125 PHE A CA 1
ATOM 962 C C . PHE A 1 125 ? 11.555 -4.836 1.931 1 95.62 125 PHE A C 1
ATOM 964 O O . PHE A 1 125 ? 10.414 -4.934 2.387 1 95.62 125 PHE A O 1
ATOM 971 N N . LEU A 1 126 ? 11.805 -4.957 0.626 1 94.44 126 LEU A N 1
ATOM 972 C CA . LEU A 1 126 ? 10.742 -5.207 -0.344 1 94.44 126 LEU A CA 1
ATOM 973 C C . LEU A 1 126 ? 10.094 -6.566 -0.101 1 94.44 126 LEU A C 1
ATOM 975 O O . LEU A 1 126 ? 8.875 -6.703 -0.226 1 94.44 126 LEU A O 1
ATOM 979 N N . LEU A 1 127 ? 10.891 -7.52 0.23 1 94.06 127 LEU A N 1
ATOM 980 C CA . LEU A 1 127 ? 10.391 -8.852 0.535 1 94.06 127 LEU A CA 1
ATOM 981 C C . LEU A 1 127 ? 9.398 -8.805 1.695 1 94.06 127 LEU A C 1
ATOM 983 O O . LEU A 1 127 ? 8.336 -9.422 1.633 1 94.06 127 LEU A O 1
ATOM 987 N N . PHE A 1 128 ? 9.727 -8.047 2.674 1 96 128 PHE A N 1
ATOM 988 C CA . PHE A 1 128 ? 8.859 -7.961 3.838 1 96 128 PHE A CA 1
ATOM 989 C C . PHE A 1 128 ? 7.555 -7.246 3.486 1 96 128 PHE A C 1
ATOM 991 O O . PHE A 1 128 ? 6.48 -7.645 3.941 1 96 128 PHE A O 1
ATOM 998 N N . LEU A 1 129 ? 7.656 -6.188 2.752 1 95.44 129 LEU A N 1
ATOM 999 C CA . LEU A 1 129 ? 6.461 -5.473 2.328 1 95.44 129 LEU A CA 1
ATOM 1000 C C . LEU A 1 129 ? 5.516 -6.398 1.568 1 95.44 129 LEU A C 1
ATOM 1002 O O . LEU A 1 129 ? 4.301 -6.371 1.787 1 95.44 129 LEU A O 1
ATOM 1006 N N . THR A 1 130 ? 6.066 -7.23 0.726 1 95.38 130 THR A N 1
ATOM 1007 C CA . THR A 1 130 ? 5.281 -8.164 -0.074 1 95.38 130 THR A CA 1
ATOM 1008 C C . THR A 1 130 ? 4.664 -9.242 0.809 1 95.38 130 THR A C 1
ATOM 1010 O O . THR A 1 130 ? 3.477 -9.547 0.683 1 95.38 130 THR A O 1
ATOM 1013 N N . LEU A 1 131 ? 5.449 -9.727 1.731 1 95.31 131 LEU A N 1
ATOM 1014 C CA . LEU A 1 131 ? 4.965 -10.75 2.645 1 95.31 131 LEU A CA 1
ATOM 1015 C C . LEU A 1 131 ? 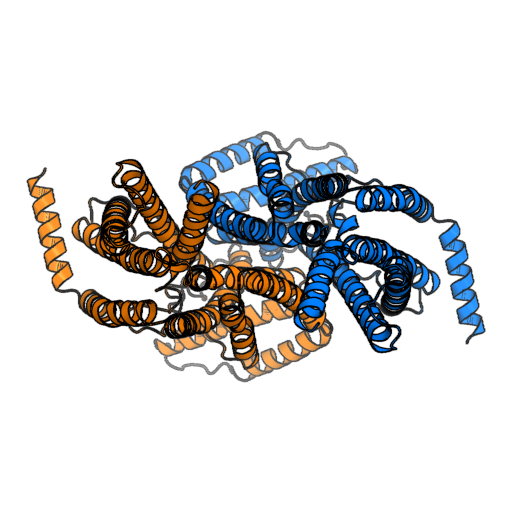3.84 -10.219 3.521 1 95.31 131 LEU A C 1
ATOM 1017 O O . LEU A 1 131 ? 2.887 -10.938 3.828 1 95.31 131 LEU A O 1
ATOM 1021 N N . TYR A 1 132 ? 4.016 -9.008 3.926 1 95.31 132 TYR A N 1
ATOM 1022 C CA . TYR A 1 132 ? 2.979 -8.414 4.758 1 95.31 132 TYR A CA 1
ATOM 1023 C C . TYR A 1 132 ? 1.661 -8.305 4 1 95.31 132 TYR A C 1
ATOM 1025 O O . TYR A 1 132 ? 0.593 -8.57 4.559 1 95.31 132 TYR A O 1
ATOM 1033 N N . PHE A 1 133 ? 1.722 -7.926 2.76 1 95.12 133 PHE A N 1
ATOM 1034 C CA . PHE A 1 133 ? 0.517 -7.84 1.943 1 95.12 133 PHE A CA 1
ATOM 1035 C C . PHE A 1 133 ? -0.129 -9.211 1.786 1 95.12 133 PHE A C 1
ATOM 1037 O O . PHE A 1 133 ? -1.346 -9.352 1.932 1 95.12 133 PHE A O 1
ATOM 1044 N N . LEU A 1 134 ? 0.675 -10.195 1.526 1 94.81 134 LEU A N 1
ATOM 1045 C CA . LEU A 1 134 ? 0.18 -11.562 1.359 1 94.81 134 LEU A CA 1
ATOM 1046 C C . LEU A 1 134 ? -0.418 -12.086 2.662 1 94.81 134 LEU A C 1
ATOM 1048 O O . LEU A 1 134 ? -1.481 -12.711 2.654 1 94.81 134 LEU A O 1
ATOM 1052 N N . GLY A 1 135 ? 0.273 -11.797 3.742 1 92.25 135 GLY A N 1
ATOM 1053 C CA . GLY A 1 135 ? -0.24 -12.211 5.039 1 92.25 135 GLY A CA 1
ATOM 1054 C C . GLY A 1 135 ? -1.561 -11.555 5.395 1 92.25 135 GLY A C 1
ATOM 1055 O O . GLY A 1 135 ? -2.465 -12.211 5.918 1 92.25 135 GLY A O 1
ATOM 1056 N N . CYS A 1 136 ? -1.686 -10.281 5.07 1 90.94 136 CYS A N 1
ATOM 1057 C CA . CYS A 1 136 ? -2.93 -9.562 5.32 1 90.94 136 CYS A CA 1
ATOM 1058 C C . CYS A 1 136 ? -4.07 -10.141 4.492 1 90.94 136 CYS A C 1
ATOM 1060 O O . CYS A 1 136 ? -5.199 -10.25 4.973 1 90.94 136 CYS A O 1
ATOM 1062 N N . THR A 1 137 ? -3.791 -10.484 3.277 1 91.75 137 THR A N 1
ATOM 1063 C CA . THR A 1 137 ? -4.809 -11.062 2.406 1 91.75 137 THR A CA 1
ATOM 1064 C C . THR A 1 137 ? -5.297 -12.398 2.961 1 91.75 137 THR A C 1
ATOM 1066 O O . THR A 1 137 ? -6.504 -12.641 3.041 1 91.75 137 THR A O 1
ATOM 1069 N N . LEU A 1 138 ? -4.387 -13.195 3.4 1 90.62 138 LEU A N 1
ATOM 1070 C CA . LEU A 1 138 ? -4.73 -14.508 3.938 1 90.62 138 LEU A CA 1
ATOM 1071 C C . LEU A 1 138 ? -5.535 -14.375 5.227 1 90.62 138 LEU A C 1
ATOM 10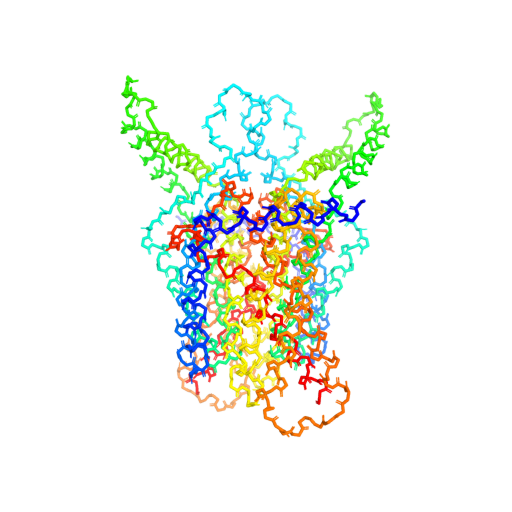73 O O . LEU A 1 138 ? -6.539 -15.062 5.41 1 90.62 138 LEU A O 1
ATOM 1077 N N . LEU A 1 139 ? -5.129 -13.492 6.055 1 85.94 139 LEU A N 1
ATOM 1078 C CA . LEU A 1 139 ? -5.809 -13.312 7.332 1 85.94 139 LEU A CA 1
ATOM 1079 C C . LEU A 1 139 ? -7.215 -12.766 7.125 1 85.94 139 LEU A C 1
ATOM 1081 O O . LEU A 1 139 ? -8.141 -13.125 7.859 1 85.94 139 LEU A O 1
ATOM 1085 N N . THR A 1 140 ? -7.34 -11.906 6.203 1 84.75 140 THR A N 1
ATOM 1086 C CA . THR A 1 140 ? -8.641 -11.305 5.93 1 84.75 140 THR A CA 1
ATOM 1087 C C . THR A 1 140 ? -9.617 -12.344 5.398 1 84.75 140 THR A C 1
ATOM 1089 O O . THR A 1 140 ? -10.781 -12.383 5.805 1 84.75 140 THR A O 1
ATOM 1092 N N . LEU A 1 141 ? -9.18 -13.133 4.457 1 84.25 141 LEU A N 1
ATOM 1093 C CA . LEU A 1 141 ? -10.078 -14.078 3.801 1 84.25 141 LEU A CA 1
ATOM 1094 C C . LEU A 1 141 ? -10.297 -15.312 4.664 1 84.25 141 LEU A C 1
ATOM 1096 O O . LEU A 1 141 ? -11.367 -15.922 4.625 1 84.25 141 LEU A O 1
ATOM 1100 N N . CYS A 1 142 ? -9.234 -15.766 5.375 1 74.38 142 CYS A N 1
ATOM 1101 C CA . CYS A 1 142 ? -9.367 -16.953 6.219 1 74.38 142 CYS A CA 1
ATOM 1102 C C . CYS A 1 142 ? -10.07 -16.609 7.527 1 74.38 142 CYS A C 1
ATOM 1104 O O . CYS A 1 142 ? -10.664 -17.484 8.156 1 74.38 142 CYS A O 1
ATOM 1106 N N . GLY A 1 143 ? -9.812 -15.469 8.141 1 60.56 143 GLY A N 1
ATOM 1107 C CA . GLY A 1 143 ? -10.484 -15.094 9.375 1 60.56 143 GLY A CA 1
ATOM 1108 C C . GLY A 1 143 ? -11.992 -15.133 9.273 1 60.56 143 GLY A C 1
ATOM 1109 O O . GLY A 1 143 ? -12.695 -15.164 10.289 1 60.56 143 GLY A O 1
ATOM 1110 N N . GLN A 1 144 ? -12.656 -14.922 8.117 1 53.81 144 GLN A N 1
ATOM 1111 C CA . GLN A 1 144 ? -14.094 -14.875 7.883 1 53.81 144 GLN A CA 1
ATOM 1112 C C . GLN A 1 144 ? -14.695 -16.281 7.895 1 53.81 144 GLN A C 1
ATOM 1114 O O . GLN A 1 144 ? -15.914 -16.438 7.887 1 53.81 144 GLN A O 1
ATOM 1119 N N . SER A 1 145 ? -13.961 -17.281 7.602 1 44.94 145 SER A N 1
ATOM 1120 C CA . SER A 1 145 ? -14.68 -18.516 7.32 1 44.94 145 SER A CA 1
ATOM 1121 C C . SER A 1 145 ? -15.828 -18.719 8.305 1 44.94 145 SER A C 1
ATOM 1123 O O . SER A 1 145 ? -16.766 -19.469 8.031 1 44.94 145 SER A O 1
ATOM 1125 N N . ASP A 1 146 ? -15.703 -18.328 9.586 1 40.59 146 ASP A N 1
ATOM 1126 C CA . ASP A 1 146 ? -16.953 -18.734 10.234 1 40.59 146 ASP A CA 1
ATOM 1127 C C . ASP A 1 146 ? -17.906 -17.547 10.375 1 40.59 146 ASP A C 1
ATOM 1129 O O . ASP A 1 146 ? -17.938 -16.891 11.422 1 40.59 146 ASP A O 1
ATOM 1133 N N . PRO A 1 147 ? -18.219 -16.906 9.328 1 39.78 147 PRO A N 1
ATOM 1134 C CA . PRO A 1 147 ? -19.125 -15.758 9.453 1 39.78 147 PRO A CA 1
ATOM 1135 C C . PRO A 1 147 ? -20.281 -16.031 10.398 1 39.78 147 PRO A C 1
ATOM 1137 O O . PRO A 1 147 ? -20.734 -15.125 11.109 1 39.78 147 PRO A O 1
ATOM 1140 N N . GLU A 1 148 ? -20.812 -17.125 10.188 1 42.38 148 GLU A N 1
ATOM 1141 C CA . GLU A 1 148 ? -21.953 -17.469 11.031 1 42.38 148 GLU A CA 1
ATOM 1142 C C . GLU A 1 148 ? -21.562 -17.469 12.508 1 42.38 148 GLU A C 1
ATOM 1144 O O . GLU A 1 148 ? -22.359 -17.094 13.367 1 42.38 148 GLU A O 1
ATOM 1149 N N . LYS A 1 149 ? -20.484 -18.016 12.75 1 43.16 149 LYS A N 1
ATOM 1150 C CA . LYS A 1 149 ? -20.141 -18.125 14.164 1 43.16 149 LYS A CA 1
ATOM 1151 C C . LYS A 1 149 ? -19.672 -16.781 14.719 1 43.16 149 LYS A C 1
ATOM 1153 O O . LYS A 1 149 ? -19.906 -16.484 15.898 1 43.16 149 LYS A O 1
ATOM 1158 N N . GLY A 1 150 ? -19.125 -15.984 13.938 1 40.88 150 GLY A N 1
ATOM 1159 C CA . GLY A 1 150 ? -18.703 -14.672 14.406 1 40.88 150 GLY A CA 1
ATOM 1160 C C . GLY A 1 150 ? -19.875 -13.742 14.672 1 40.88 150 GLY A C 1
ATOM 1161 O O . GLY A 1 150 ? -19.875 -12.984 15.641 1 40.88 150 GLY A O 1
ATOM 1162 N N . VAL A 1 151 ? -20.781 -13.812 13.773 1 44.59 151 VAL A N 1
ATOM 1163 C CA . VAL A 1 151 ? -22.016 -13.07 14.008 1 44.59 151 VAL A CA 1
ATOM 1164 C C . VAL A 1 151 ? -22.688 -13.57 15.289 1 44.59 151 VAL A C 1
ATOM 1166 O O . VAL A 1 151 ? -23.203 -12.773 16.078 1 44.59 151 VAL A O 1
ATOM 1169 N N . SER A 1 152 ? -22.609 -14.891 15.383 1 45.88 152 SER A N 1
ATOM 1170 C CA . SER A 1 152 ? -23.281 -15.406 16.578 1 45.88 152 SER A CA 1
ATOM 1171 C C . SER A 1 152 ? -22.531 -15.008 17.844 1 45.88 152 SER A C 1
ATOM 1173 O O . SER A 1 152 ? -23.156 -14.656 18.844 1 45.88 152 SER A O 1
ATOM 1175 N N . VAL A 1 153 ? -21.328 -15.109 17.812 1 44.69 153 VAL A N 1
ATOM 1176 C CA . VAL A 1 153 ? -20.562 -14.766 19 1 44.69 153 VAL A CA 1
ATOM 1177 C C . VAL A 1 153 ? -20.625 -13.266 19.25 1 44.69 153 VAL A C 1
ATOM 1179 O O . VAL A 1 153 ? -20.766 -12.82 20.391 1 44.69 153 VAL A O 1
ATOM 1182 N N . GLU A 1 154 ? -20.609 -12.531 18.234 1 45.81 154 GLU A N 1
ATOM 1183 C CA . GLU A 1 154 ? -20.703 -11.086 18.406 1 45.81 154 GLU A CA 1
ATOM 1184 C C . GLU A 1 154 ? -22.109 -10.672 18.812 1 45.81 154 GLU A C 1
ATOM 1186 O O . GLU A 1 154 ? -22.297 -9.742 19.594 1 45.81 154 GLU A O 1
ATOM 1191 N N . ARG A 1 155 ? -23.141 -11.359 18.25 1 47.22 155 ARG A N 1
ATOM 1192 C CA . ARG A 1 155 ? -24.5 -11.18 18.734 1 47.22 155 ARG A CA 1
ATOM 1193 C C . ARG A 1 155 ? -24.609 -11.523 20.219 1 47.22 155 ARG A C 1
ATOM 1195 O O . ARG A 1 155 ? -25.297 -10.828 20.984 1 47.22 155 ARG A O 1
ATOM 1202 N N . GLN A 1 156 ? -23.969 -12.547 20.531 1 47.09 156 GLN A N 1
ATOM 1203 C CA . GLN A 1 156 ? -24.031 -12.898 21.938 1 47.09 156 GLN A CA 1
ATOM 1204 C C . GLN A 1 156 ? -23.281 -11.883 22.797 1 47.09 156 GLN A C 1
ATOM 1206 O O . GLN A 1 156 ? -23.719 -11.539 23.906 1 47.09 156 GLN A O 1
ATOM 1211 N N . ARG A 1 157 ? -22.281 -11.391 22.344 1 45.41 157 ARG A N 1
ATOM 1212 C CA . ARG A 1 157 ? -21.531 -10.367 23.062 1 45.41 157 ARG A CA 1
ATOM 1213 C C . ARG A 1 157 ? -22.328 -9.062 23.125 1 45.41 157 ARG A C 1
ATOM 1215 O O . ARG A 1 157 ? -22.312 -8.359 24.141 1 45.41 157 ARG A O 1
ATOM 1222 N N . MET A 1 158 ? -23 -8.781 22.141 1 45.56 158 MET A N 1
ATOM 1223 C CA . MET A 1 158 ? -23.922 -7.652 22.109 1 45.56 158 MET A CA 1
ATOM 1224 C C . MET A 1 158 ? -25.016 -7.824 23.141 1 45.56 158 MET A C 1
ATOM 1226 O O . MET A 1 158 ? -25.375 -6.879 23.859 1 45.56 158 MET A O 1
ATOM 1230 N N . ASP A 1 159 ? -25.531 -8.938 23.031 1 48.94 159 ASP A N 1
ATOM 1231 C CA . ASP A 1 159 ? -26.594 -9.203 23.984 1 48.94 159 ASP A CA 1
ATOM 1232 C C . ASP A 1 159 ? -26.078 -9.086 25.422 1 48.94 159 ASP A C 1
ATOM 1234 O O . ASP A 1 159 ? -26.781 -8.562 26.297 1 48.94 159 ASP A O 1
ATOM 1238 N N . ASN A 1 160 ? -24.891 -9.445 25.547 1 45.16 160 ASN A N 1
ATOM 1239 C CA . ASN A 1 160 ? -24.359 -9.359 26.891 1 45.16 160 ASN A CA 1
ATOM 1240 C C . ASN A 1 160 ? -24.031 -7.918 27.281 1 45.16 160 ASN A C 1
ATOM 1242 O O . ASN A 1 160 ? -24.266 -7.512 28.422 1 45.16 160 ASN A O 1
ATOM 1246 N N . VAL A 1 161 ? -23.5 -7.238 26.375 1 45.97 161 VAL A N 1
ATOM 1247 C CA . VAL A 1 161 ? -23.234 -5.832 26.656 1 45.97 161 VAL A CA 1
ATOM 1248 C C . VAL A 1 161 ? -24.547 -5.066 26.781 1 45.97 161 VAL A C 1
ATOM 1250 O O . VAL A 1 161 ? -24.688 -4.211 27.672 1 45.97 161 VAL A O 1
ATOM 1253 N N . MET A 1 162 ? -25.453 -5.398 25.891 1 43.81 162 MET A N 1
ATOM 1254 C CA . MET A 1 162 ? -26.766 -4.789 26.047 1 43.81 162 MET A CA 1
ATOM 1255 C C . MET A 1 162 ? -27.422 -5.219 27.359 1 43.81 162 MET A C 1
ATOM 1257 O O . MET A 1 162 ? -28.125 -4.438 27.984 1 43.81 162 MET A O 1
ATOM 1261 N N . ALA A 1 163 ? -27.297 -6.457 27.656 1 43.72 163 ALA A N 1
ATOM 1262 C CA . ALA A 1 163 ? -27.875 -6.945 28.906 1 43.72 163 ALA A CA 1
ATOM 1263 C C . ALA A 1 163 ? -27.203 -6.277 30.109 1 43.72 163 ALA A C 1
ATOM 1265 O O . ALA A 1 163 ? -27.859 -6.035 31.125 1 43.72 163 ALA A O 1
ATOM 1266 N N . GLN A 1 164 ? -25.891 -6.191 30 1 38.84 164 GLN A N 1
ATOM 1267 C CA . GLN A 1 164 ? -25.266 -5.504 31.125 1 38.84 164 GLN A CA 1
ATOM 1268 C C . GLN A 1 164 ? -25.609 -4.016 31.125 1 38.84 164 GLN A C 1
ATOM 1270 O O . GLN A 1 164 ? -25.453 -3.338 32.125 1 38.84 164 GLN A O 1
ATOM 1275 N N . SER A 1 165 ? -25.766 -3.461 29.984 1 37.28 165 SER A N 1
ATOM 1276 C CA . SER A 1 165 ? -26.266 -2.094 30 1 37.28 165 SER A CA 1
ATOM 1277 C C . SER A 1 165 ? -27.75 -2.055 30.359 1 37.28 165 SER A C 1
ATOM 1279 O O . SER A 1 165 ? -28.609 -2.279 29.516 1 37.28 165 SER A O 1
ATOM 1281 N N . ALA A 1 166 ? -28.188 -2.611 31.438 1 32.44 166 ALA A N 1
ATOM 1282 C CA . ALA A 1 166 ? -29.469 -2.328 32.062 1 32.44 166 ALA A CA 1
ATOM 1283 C C . ALA A 1 166 ? -29.828 -0.851 31.922 1 32.44 166 ALA A C 1
ATOM 1285 O O . ALA A 1 166 ? -28.953 0.015 31.969 1 32.44 166 ALA A O 1
ATOM 1286 N N . PRO A 1 167 ? -31.094 -0.567 31.531 1 32.72 167 PRO A N 1
ATOM 1287 C CA . PRO A 1 167 ? -31.703 0.752 31.719 1 32.72 167 PRO A CA 1
ATOM 1288 C C . PRO A 1 167 ? -31.359 1.388 33.062 1 32.72 167 PRO A C 1
ATOM 1290 O O . PRO A 1 167 ? -32.125 2.205 33.562 1 32.72 167 PRO A O 1
ATOM 1293 N N . THR A 1 168 ? -30.359 1.109 33.812 1 30.73 168 THR A N 1
ATOM 1294 C CA . THR A 1 168 ? -30.391 1.916 35.031 1 30.73 168 THR A CA 1
ATOM 1295 C C . THR A 1 168 ? -30.641 3.385 34.688 1 30.73 168 THR A C 1
ATOM 1297 O O . THR A 1 168 ? -29.922 3.977 33.875 1 30.73 168 THR A O 1
ATOM 1300 N N . ARG A 1 169 ? -31.844 4.016 35.281 1 31.25 169 ARG A N 1
ATOM 1301 C CA . ARG A 1 169 ? -32.531 5.297 35.312 1 31.25 169 ARG A CA 1
ATOM 1302 C C . ARG A 1 169 ? -31.547 6.457 35.25 1 31.25 169 ARG A C 1
ATOM 1304 O O . ARG A 1 169 ? -31.672 7.352 34.406 1 31.25 169 ARG A O 1
ATOM 1311 N N . GLN A 1 170 ? -31.484 7.242 36.594 1 29.67 170 GLN A N 1
ATOM 1312 C CA . GLN A 1 170 ? -31.297 8.578 37.156 1 29.67 170 GLN A CA 1
ATOM 1313 C C . GLN A 1 170 ? -29.828 8.984 37.125 1 29.67 170 GLN A C 1
ATOM 1315 O O . GLN A 1 170 ? -29.406 9.852 37.906 1 29.67 170 GLN A O 1
ATOM 1320 N N . VAL A 1 171 ? -28.875 8.07 37.031 1 31.94 171 VAL A N 1
ATOM 1321 C CA . VAL A 1 171 ? -27.641 8.633 37.531 1 31.94 171 VAL A CA 1
ATOM 1322 C C . VAL A 1 171 ? -27.266 9.891 36.75 1 31.94 171 VAL A C 1
ATOM 1324 O O . VAL A 1 171 ? -27.516 9.977 35.562 1 31.94 171 VAL A O 1
ATOM 1327 N N . SER A 1 172 ? -26.812 10.945 37.438 1 31.41 172 SER A N 1
ATOM 1328 C CA . SER A 1 172 ? -26.359 12.305 37.125 1 31.41 172 SER A CA 1
ATOM 1329 C C . SER A 1 172 ? -25.484 12.344 35.875 1 31.41 172 SER A C 1
ATOM 1331 O O . SER A 1 172 ? -24.578 11.523 35.75 1 31.41 172 SER A O 1
ATOM 1333 N N . LEU A 1 173 ? -25.891 12.82 34.75 1 34.53 173 LEU A N 1
ATOM 1334 C CA . LEU A 1 173 ? -25.484 13.281 33.438 1 34.53 173 LEU A CA 1
ATOM 1335 C C . LEU A 1 173 ? -24.062 13.836 33.469 1 34.53 173 LEU A C 1
ATOM 1337 O O . LEU A 1 173 ? -23.844 15.016 33.188 1 34.53 173 LEU A O 1
ATOM 1341 N N . SER A 1 174 ? -23.219 13.602 34.5 1 35.66 174 SER A N 1
ATOM 1342 C CA . SER A 1 174 ? -21.922 14.289 34.531 1 35.66 174 SER A CA 1
ATOM 1343 C C . SER A 1 174 ? -21.047 13.891 33.375 1 35.66 174 SER A C 1
ATOM 1345 O O . SER A 1 174 ? -21.281 12.867 32.719 1 35.66 174 SER A O 1
ATOM 1347 N N . SER A 1 175 ? -19.859 14.68 33.125 1 42.09 175 SER A N 1
ATOM 1348 C CA . SER A 1 175 ? -18.859 14.734 32.062 1 42.09 175 SER A CA 1
ATOM 1349 C C . SER A 1 175 ? -18.312 13.352 31.734 1 42.09 175 SER A C 1
ATOM 1351 O O . SER A 1 175 ? -18.078 13.023 30.578 1 42.09 175 SER A O 1
ATOM 1353 N N . GLU A 1 176 ? -18 12.516 32.75 1 45 176 GLU A N 1
ATOM 1354 C CA . GLU A 1 176 ? -17.469 11.164 32.625 1 45 176 GLU A CA 1
ATOM 1355 C C . GLU A 1 176 ? -18.484 10.227 31.984 1 45 176 GLU A C 1
ATOM 1357 O O . GLU A 1 176 ? -18.125 9.328 31.219 1 45 176 GLU A O 1
ATOM 1362 N N . ASN A 1 177 ? -19.672 10.414 32.281 1 47 177 ASN A N 1
ATOM 1363 C CA . ASN A 1 177 ? -20.75 9.547 31.812 1 47 177 ASN A CA 1
ATOM 1364 C C . ASN A 1 177 ? -20.953 9.688 30.312 1 47 177 ASN A C 1
ATOM 1366 O O . ASN A 1 177 ? -21.266 8.711 29.625 1 47 177 ASN A O 1
ATOM 1370 N N . SER A 1 178 ? -20.547 10.938 29.969 1 51 178 SER A N 1
ATOM 1371 C CA . SER A 1 178 ? -20.734 11.227 28.547 1 51 178 SER A CA 1
ATOM 1372 C C . SER A 1 178 ? -19.719 10.477 27.703 1 51 178 SER A C 1
ATOM 1374 O O . SER A 1 178 ? -20.062 9.938 26.641 1 51 178 SER A O 1
ATOM 1376 N N . ARG A 1 179 ? -18.5 10.359 28.328 1 55.06 179 ARG A N 1
ATOM 1377 C CA . ARG A 1 179 ? -17.453 9.633 27.609 1 55.06 179 ARG A CA 1
ATOM 1378 C C . ARG A 1 179 ? -17.781 8.148 27.516 1 55.06 179 ARG A C 1
ATOM 1380 O O . ARG A 1 179 ? -17.578 7.523 26.469 1 55.06 179 ARG A O 1
ATOM 1387 N N . SER A 1 180 ? -18.234 7.621 28.688 1 56.69 180 SER A N 1
ATOM 1388 C CA . SER A 1 180 ? -18.547 6.195 28.719 1 56.69 180 SER A CA 1
ATOM 1389 C C . SER A 1 180 ? -19.719 5.871 27.797 1 56.69 180 SER A C 1
ATOM 1391 O O . SER A 1 180 ? -19.719 4.836 27.125 1 56.69 180 SER A O 1
ATOM 1393 N N . GLU A 1 181 ? -20.578 6.801 27.75 1 56.19 181 GLU A N 1
ATOM 1394 C CA . GLU A 1 181 ? -21.719 6.582 26.875 1 56.19 181 GLU A CA 1
ATOM 1395 C C . GLU A 1 181 ? -21.312 6.641 25.406 1 56.19 181 GLU A C 1
ATOM 1397 O O . GLU A 1 181 ? -21.797 5.848 24.594 1 56.19 181 GLU A O 1
ATOM 1402 N N . MET A 1 182 ? -20.438 7.543 25.203 1 58.44 182 MET A N 1
ATOM 1403 C CA . MET A 1 182 ? -19.969 7.684 23.828 1 58.44 182 MET A CA 1
ATOM 1404 C C . MET A 1 182 ? -19.188 6.445 23.391 1 58.44 182 MET A C 1
ATOM 1406 O O . MET A 1 182 ? -19.328 5.996 22.25 1 58.44 182 MET A O 1
ATOM 1410 N N . LEU A 1 183 ? -18.484 5.996 24.328 1 60.31 183 LEU A N 1
ATOM 1411 C CA . LEU A 1 183 ? -17.719 4.785 24.047 1 60.31 183 LEU A CA 1
ATOM 1412 C C . LEU A 1 183 ? -18.656 3.602 23.812 1 60.31 183 LEU A C 1
ATOM 1414 O O . LEU A 1 183 ? -18.406 2.787 22.906 1 60.31 183 LEU A O 1
ATOM 1418 N N . LEU A 1 184 ? -19.656 3.588 24.609 1 57.34 184 LEU A N 1
ATOM 1419 C CA . LEU A 1 184 ? -20.609 2.48 24.469 1 57.34 184 LEU A CA 1
ATOM 1420 C C . LEU A 1 184 ? -21.344 2.564 23.141 1 57.34 184 LEU A C 1
ATOM 1422 O O . LEU A 1 184 ? -21.578 1.542 22.484 1 57.34 184 LEU A O 1
ATOM 1426 N N . LEU A 1 185 ? -21.656 3.748 22.812 1 58.5 185 LEU A N 1
ATOM 1427 C CA . LEU A 1 185 ? -22.344 3.939 21.547 1 58.5 185 LEU A CA 1
ATOM 1428 C C . LEU A 1 185 ? -21.438 3.582 20.375 1 58.5 185 LEU A C 1
ATOM 1430 O O . LEU A 1 185 ? -21.891 2.975 19.391 1 58.5 185 LEU A O 1
ATOM 1434 N N . PHE A 1 186 ? -20.219 3.979 20.562 1 61.91 186 PHE A N 1
ATOM 1435 C CA . PHE A 1 186 ? -19.266 3.633 19.516 1 61.91 186 PHE A CA 1
ATOM 1436 C C . PHE A 1 186 ? -19.125 2.121 19.375 1 61.91 186 PHE A C 1
ATOM 1438 O O . PHE A 1 186 ? -19.141 1.59 18.266 1 61.91 186 PHE A O 1
ATOM 1445 N N . LEU A 1 187 ? -19 1.5 20.469 1 61.22 187 LEU A N 1
ATOM 1446 C CA . LEU A 1 187 ? -18.812 0.053 20.469 1 61.22 187 LEU A CA 1
ATOM 1447 C C . LEU A 1 187 ? -20.047 -0.647 19.891 1 61.22 187 LEU A C 1
ATOM 1449 O O . LEU A 1 187 ? -19.922 -1.644 19.172 1 61.22 187 LEU A O 1
ATOM 1453 N N . ARG A 1 188 ? -21.203 -0.14 20.172 1 57.28 188 ARG A N 1
ATOM 1454 C CA . ARG A 1 188 ? -22.453 -0.708 19.656 1 57.28 188 ARG A CA 1
ATOM 1455 C C . ARG A 1 188 ? -22.516 -0.602 18.141 1 57.28 188 ARG A C 1
ATOM 1457 O O . ARG A 1 188 ? -22.875 -1.562 17.453 1 57.28 188 ARG A O 1
ATOM 1464 N N . GLU A 1 189 ? -22.188 0.533 17.688 1 64.19 189 GLU A N 1
ATOM 1465 C CA . GLU A 1 189 ? -22.219 0.743 16.25 1 64.19 189 GLU A CA 1
ATOM 1466 C C . GLU A 1 189 ? -21.172 -0.112 15.531 1 64.19 189 GLU A C 1
ATOM 1468 O O . GLU A 1 189 ? -21.438 -0.627 14.445 1 64.19 189 GLU A O 1
ATOM 1473 N N . GLU A 1 190 ? -20.078 -0.228 16.188 1 64.31 190 GLU A N 1
ATOM 1474 C CA . GLU A 1 190 ? -19.031 -1.07 15.625 1 64.31 190 GLU A CA 1
ATOM 1475 C C . GLU A 1 190 ? -19.469 -2.529 15.555 1 64.31 190 GLU A C 1
ATOM 1477 O O . GLU A 1 190 ? -19.234 -3.205 14.547 1 64.31 190 GLU A O 1
ATOM 1482 N N . LEU A 1 191 ? -20 -2.936 16.531 1 57.38 191 LEU A N 1
ATOM 1483 C CA . LEU A 1 191 ? -20.453 -4.324 16.609 1 57.38 191 LEU A CA 1
ATOM 1484 C C . LEU A 1 191 ? -21.562 -4.582 15.602 1 57.38 191 LEU A C 1
ATOM 1486 O O . LEU A 1 191 ? -21.625 -5.656 14.992 1 57.38 191 LEU A O 1
ATOM 1490 N N . ARG A 1 192 ? -22.5 -3.709 15.445 1 57.78 192 ARG A N 1
ATOM 1491 C CA . ARG A 1 192 ? -23.562 -3.824 14.461 1 57.78 192 ARG A CA 1
ATOM 1492 C C . ARG A 1 192 ? -23 -3.93 13.047 1 57.78 192 ARG A C 1
ATOM 1494 O O . ARG A 1 192 ? -23.453 -4.742 12.242 1 57.78 192 ARG A O 1
ATOM 1501 N N . MET A 1 193 ? -22.062 -3.178 12.875 1 59.84 193 MET A N 1
ATOM 1502 C CA . MET A 1 193 ? -21.438 -3.16 11.562 1 59.84 193 MET A CA 1
ATOM 1503 C C . MET A 1 193 ? -20.719 -4.473 11.281 1 59.84 193 MET A C 1
ATOM 1505 O O . MET A 1 193 ? -20.75 -4.984 10.164 1 59.84 193 MET A O 1
ATOM 1509 N N . VAL A 1 194 ? -20.047 -4.922 12.305 1 57.38 194 VAL A N 1
ATOM 1510 C CA . VAL A 1 194 ? -19.328 -6.184 12.188 1 57.38 194 VAL A CA 1
ATOM 1511 C C . VAL A 1 194 ? -20.312 -7.336 12.039 1 57.38 194 VAL A C 1
ATOM 1513 O O . VAL A 1 194 ? -20.062 -8.297 11.312 1 57.38 194 VAL A O 1
ATOM 1516 N N . ALA A 1 195 ? -21.328 -7.195 12.867 1 54.25 195 ALA A N 1
ATOM 1517 C CA . ALA A 1 195 ? -22.359 -8.219 12.805 1 54.25 195 ALA A CA 1
ATOM 1518 C C . ALA A 1 195 ? -22.969 -8.297 11.414 1 54.25 195 ALA A C 1
ATOM 1520 O O . ALA A 1 195 ? -23.359 -9.383 10.953 1 54.25 195 ALA A O 1
ATOM 1521 N N . GLU A 1 196 ? -23.109 -7.16 10.898 1 55.59 196 GLU A N 1
ATOM 1522 C CA . GLU A 1 196 ? -23.609 -7.176 9.523 1 55.59 196 GLU A CA 1
ATOM 1523 C C . GLU A 1 196 ? -22.484 -7.465 8.531 1 55.59 196 GLU A C 1
ATOM 1525 O O . GLU A 1 196 ? -22.656 -7.301 7.324 1 55.59 196 GLU A O 1
ATOM 1530 N N . LYS A 1 197 ? -21.484 -8.312 9.016 1 57.5 197 LYS A N 1
ATOM 1531 C CA . LYS A 1 197 ? -20.234 -8.766 8.398 1 57.5 197 LYS A CA 1
ATOM 1532 C C . LYS A 1 197 ? -20.375 -8.812 6.875 1 57.5 197 LYS A C 1
ATOM 1534 O O . LYS A 1 197 ? -20.453 -9.891 6.285 1 57.5 197 LYS A O 1
ATOM 1539 N N . GLY A 1 198 ? -20.703 -7.691 6.281 1 66.19 198 GLY A N 1
ATOM 1540 C CA . GLY A 1 198 ? -20.844 -7.734 4.836 1 66.19 198 GLY A CA 1
ATOM 1541 C C . GLY A 1 198 ? -19.531 -7.621 4.098 1 66.19 198 GLY A C 1
ATOM 1542 O O . GLY A 1 198 ? -18.484 -7.359 4.711 1 66.19 198 GLY A O 1
ATOM 1543 N N . PRO A 1 199 ? -19.375 -8.289 3.01 1 76.06 199 PRO A N 1
ATOM 1544 C CA . PRO A 1 199 ? -18.188 -8.203 2.148 1 76.06 199 PRO A CA 1
ATOM 1545 C C . PRO A 1 199 ? -17.578 -6.801 2.119 1 76.06 199 PRO A C 1
ATOM 1547 O O . PRO A 1 199 ? -16.359 -6.656 2.035 1 76.06 199 PRO A O 1
ATOM 1550 N N . ALA A 1 200 ? -18.344 -5.816 2.416 1 76.38 200 ALA A N 1
ATOM 1551 C CA . ALA A 1 200 ? -17.859 -4.438 2.361 1 76.38 200 ALA A CA 1
ATOM 1552 C C . ALA A 1 200 ? -17.016 -4.105 3.586 1 76.38 200 ALA A C 1
ATOM 1554 O O . ALA A 1 200 ? -15.984 -3.432 3.473 1 76.38 200 ALA A O 1
ATOM 1555 N N . GLU A 1 201 ? -17.469 -4.582 4.68 1 78.31 201 GLU A N 1
ATOM 1556 C CA . GLU A 1 201 ? -16.734 -4.332 5.91 1 78.31 201 GLU A CA 1
ATOM 1557 C C . GLU A 1 201 ? -15.383 -5.039 5.895 1 78.31 201 GLU A C 1
ATOM 1559 O O . GLU A 1 201 ? -14.367 -4.473 6.316 1 78.31 201 GLU A O 1
ATOM 1564 N N . LEU A 1 202 ? -15.414 -6.215 5.398 1 81.44 202 LEU A N 1
ATOM 1565 C CA . LEU A 1 202 ? -14.188 -7 5.32 1 81.44 202 LEU A CA 1
ATOM 1566 C C . LEU A 1 202 ? -13.164 -6.324 4.414 1 81.44 202 LEU A C 1
ATOM 1568 O O . LEU A 1 202 ? -11.984 -6.215 4.766 1 81.44 202 LEU A O 1
ATOM 1572 N N . PHE A 1 203 ? -13.648 -5.91 3.426 1 86 203 PHE A N 1
ATOM 1573 C CA . PHE A 1 203 ? -12.75 -5.301 2.453 1 86 203 PHE A CA 1
ATOM 1574 C C . PHE A 1 203 ? -12.211 -3.975 2.969 1 86 203 PHE A C 1
ATOM 1576 O O . PHE A 1 203 ? -11.016 -3.688 2.83 1 86 203 PHE A O 1
ATOM 1583 N N . ILE A 1 204 ? -13.023 -3.139 3.549 1 84.81 204 ILE A N 1
ATOM 1584 C CA . ILE A 1 204 ? -12.586 -1.832 4.031 1 84.81 204 ILE A CA 1
ATOM 1585 C C . ILE A 1 204 ? -11.57 -2.01 5.156 1 84.81 204 ILE A C 1
ATOM 1587 O O . ILE A 1 204 ? -10.594 -1.262 5.238 1 84.81 204 ILE A O 1
ATOM 1591 N N . ASN A 1 205 ? -11.844 -2.99 5.953 1 85.56 205 ASN A N 1
ATOM 1592 C CA . ASN A 1 205 ? -10.891 -3.279 7.016 1 85.56 205 ASN A CA 1
ATOM 1593 C C . ASN A 1 205 ? -9.516 -3.654 6.453 1 85.56 205 ASN A C 1
ATOM 1595 O O . ASN A 1 205 ? -8.492 -3.207 6.961 1 85.56 205 ASN A O 1
ATOM 1599 N N . PHE A 1 206 ? -9.562 -4.438 5.484 1 89.56 206 PHE A N 1
ATOM 1600 C CA . PHE A 1 206 ? -8.328 -4.84 4.82 1 89.56 206 PHE A CA 1
ATOM 1601 C C . PHE A 1 206 ? -7.625 -3.631 4.215 1 89.56 206 PHE A C 1
ATOM 1603 O O . PHE A 1 206 ? -6.422 -3.449 4.41 1 89.56 206 PHE A O 1
ATOM 1610 N N . CYS A 1 207 ? -8.297 -2.84 3.482 1 89.88 207 CYS A N 1
ATOM 1611 C CA . CYS A 1 207 ? -7.742 -1.677 2.799 1 89.88 207 CYS A CA 1
ATOM 1612 C C . CYS A 1 207 ? -7.125 -0.701 3.793 1 89.88 207 CYS A C 1
ATOM 1614 O O . CYS A 1 207 ? -6.016 -0.211 3.582 1 89.88 207 CYS A O 1
ATOM 1616 N N . LEU A 1 208 ? -7.809 -0.453 4.891 1 91 208 LEU A N 1
ATOM 1617 C CA . LEU A 1 208 ? -7.328 0.492 5.891 1 91 208 LEU A CA 1
ATOM 1618 C C . LEU A 1 208 ? -6.113 -0.066 6.625 1 91 208 LEU A C 1
ATOM 1620 O O . LEU A 1 208 ? -5.191 0.677 6.961 1 91 208 LEU A O 1
ATOM 1624 N N . GLU A 1 209 ? -6.16 -1.312 6.855 1 91 209 GLU A N 1
ATOM 1625 C CA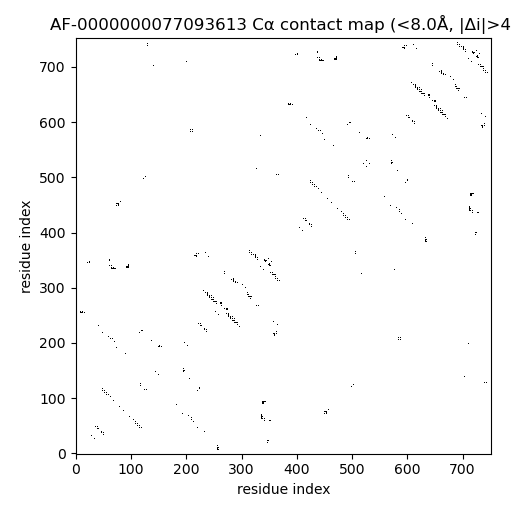 . GLU A 1 209 ? -5.023 -1.939 7.523 1 91 209 GLU A CA 1
ATOM 1626 C C . GLU A 1 209 ? -3.756 -1.824 6.68 1 91 209 GLU A C 1
ATOM 1628 O O . GLU A 1 209 ? -2.695 -1.456 7.191 1 91 209 GLU A O 1
ATOM 1633 N N . TYR A 1 210 ? -3.9 -2.213 5.488 1 93 210 TYR A N 1
ATOM 1634 C CA . TYR A 1 210 ? -2.734 -2.166 4.617 1 93 210 TYR A CA 1
ATOM 1635 C C . TYR A 1 210 ? -2.277 -0.729 4.395 1 93 210 TYR A C 1
ATOM 1637 O O . TYR A 1 210 ? -1.076 -0.452 4.348 1 93 210 TYR A O 1
ATOM 1645 N N . PHE A 1 211 ? -3.189 0.209 4.258 1 93.94 211 PHE A N 1
ATOM 1646 C CA . PHE A 1 211 ? -2.844 1.616 4.098 1 93.94 211 PHE A CA 1
ATOM 1647 C C . PHE A 1 211 ? -2.049 2.115 5.301 1 93.94 211 PHE A C 1
ATOM 1649 O O . PHE A 1 211 ? -1.018 2.771 5.137 1 93.94 211 PHE A O 1
ATOM 1656 N N . GLY A 1 212 ? -2.594 1.87 6.461 1 94.19 212 GLY A N 1
ATOM 1657 C CA . GLY A 1 212 ? -1.899 2.293 7.668 1 94.19 212 GLY A CA 1
ATOM 1658 C C . GLY A 1 212 ? -0.482 1.761 7.758 1 94.19 212 GLY A C 1
ATOM 1659 O O . GLY A 1 212 ? 0.437 2.488 8.141 1 94.19 212 GLY A O 1
ATOM 1660 N N . PHE A 1 213 ? -0.319 0.495 7.391 1 95.56 213 PHE A N 1
ATOM 1661 C CA . PHE A 1 213 ? 1.003 -0.121 7.414 1 95.56 213 PHE A CA 1
ATOM 1662 C C . PHE A 1 213 ? 1.951 0.598 6.461 1 95.56 213 PHE A C 1
ATOM 1664 O O . PHE A 1 213 ? 3.07 0.949 6.84 1 95.56 213 PHE A O 1
ATOM 1671 N N . VAL A 1 214 ? 1.525 0.855 5.219 1 95.06 214 VAL A N 1
ATOM 1672 C CA . VAL A 1 214 ? 2.371 1.507 4.227 1 95.06 214 VAL A CA 1
ATOM 1673 C C . VAL A 1 214 ? 2.67 2.939 4.66 1 95.06 214 VAL A C 1
ATOM 1675 O O . VAL A 1 214 ? 3.803 3.408 4.539 1 95.06 214 VAL A O 1
ATOM 1678 N N . TRP A 1 215 ? 1.661 3.617 5.172 1 95.12 215 TRP A N 1
ATOM 1679 C CA . TRP A 1 215 ? 1.792 4.996 5.629 1 95.12 215 TRP A CA 1
ATOM 1680 C C . TRP A 1 215 ? 2.842 5.105 6.73 1 95.12 215 TRP A C 1
ATOM 1682 O O . TRP A 1 215 ? 3.783 5.895 6.621 1 95.12 215 TRP A O 1
ATOM 1692 N N . ILE A 1 216 ? 2.816 4.238 7.715 1 96.38 216 ILE A N 1
ATOM 1693 C CA . ILE A 1 216 ? 3.686 4.32 8.883 1 96.38 216 ILE A CA 1
ATOM 1694 C C . ILE A 1 216 ? 5.066 3.77 8.539 1 96.38 216 ILE A C 1
ATOM 1696 O O . ILE A 1 216 ? 6.066 4.148 9.156 1 96.38 216 ILE A O 1
ATOM 1700 N N . THR A 1 217 ? 5.141 2.881 7.535 1 97.31 217 THR A N 1
ATOM 1701 C CA . THR A 1 217 ? 6.426 2.354 7.09 1 97.31 217 THR A CA 1
ATOM 1702 C C . THR A 1 217 ? 7.309 3.471 6.543 1 97.31 217 THR A C 1
ATOM 1704 O O . THR A 1 217 ? 8.531 3.318 6.457 1 97.31 217 THR A O 1
ATOM 1707 N N . GLY A 1 218 ? 6.77 4.621 6.262 1 96.62 218 GLY A N 1
ATOM 1708 C CA . GLY A 1 218 ? 7.535 5.766 5.793 1 96.62 218 GLY A CA 1
ATOM 1709 C C . GLY A 1 218 ? 8.664 6.156 6.73 1 96.62 218 GLY A C 1
ATOM 1710 O O . GLY A 1 218 ? 9.695 6.656 6.289 1 96.62 218 GLY A O 1
ATOM 1711 N N . VAL A 1 219 ? 8.531 5.898 7.996 1 96.44 219 VAL A N 1
ATOM 1712 C CA . VAL A 1 219 ? 9.508 6.316 9 1 96.44 219 VAL A CA 1
ATOM 1713 C C . VAL A 1 219 ? 10.742 5.418 8.93 1 96.44 219 VAL A C 1
ATOM 1715 O O . VAL A 1 219 ? 11.797 5.762 9.469 1 96.44 219 VAL A O 1
ATOM 1718 N N . THR A 1 220 ? 10.703 4.297 8.219 1 97.06 220 THR A N 1
ATOM 1719 C CA . THR A 1 220 ? 11.781 3.314 8.219 1 97.06 220 THR A CA 1
ATOM 1720 C C . THR A 1 220 ? 12.781 3.611 7.105 1 97.06 220 THR A C 1
ATOM 1722 O O . THR A 1 220 ? 13.883 3.047 7.082 1 97.06 220 THR A O 1
ATOM 1725 N N . TYR A 1 221 ? 12.508 4.543 6.227 1 96.88 221 TYR A N 1
ATOM 1726 C CA . TYR A 1 221 ? 13.289 4.754 5.016 1 96.88 221 TYR A CA 1
ATOM 1727 C C . TYR A 1 221 ? 14.68 5.277 5.352 1 96.88 221 TYR A C 1
ATOM 1729 O O . TYR A 1 221 ? 15.641 5.027 4.617 1 96.88 221 TYR A O 1
ATOM 1737 N N . PRO A 1 222 ? 14.867 6.051 6.496 1 95.44 222 PRO A N 1
ATOM 1738 C CA . PRO A 1 222 ? 16.219 6.484 6.852 1 95.44 222 PRO A CA 1
ATOM 1739 C C . PRO A 1 222 ? 17.188 5.316 7.062 1 95.44 222 PRO A C 1
ATOM 1741 O O . PRO A 1 222 ? 18.375 5.434 6.77 1 95.44 222 PRO A O 1
ATOM 1744 N N . ILE A 1 223 ? 16.688 4.207 7.496 1 95.75 223 ILE A N 1
ATOM 1745 C CA . ILE A 1 223 ? 17.531 3.047 7.754 1 95.75 223 ILE A CA 1
ATOM 1746 C C . ILE A 1 223 ? 18.109 2.525 6.438 1 95.75 223 ILE A C 1
ATOM 1748 O O . ILE A 1 223 ? 19.25 2.043 6.402 1 95.75 223 ILE A O 1
ATOM 1752 N N . LEU A 1 224 ? 17.438 2.627 5.332 1 94.5 224 LEU A N 1
ATOM 1753 C CA . LEU A 1 224 ? 17.828 2.109 4.027 1 94.5 224 LEU A CA 1
ATOM 1754 C C . LEU A 1 224 ? 19 2.896 3.467 1 94.5 224 LEU A C 1
ATOM 1756 O O . LEU A 1 224 ? 19.766 2.381 2.643 1 94.5 224 LEU A O 1
ATOM 1760 N N . VAL A 1 225 ? 19.172 4.121 3.916 1 91.81 225 VAL A N 1
ATOM 1761 C CA . VAL A 1 225 ? 20.219 4.961 3.328 1 91.81 225 VAL A CA 1
ATOM 1762 C C . VAL A 1 225 ? 21.266 5.305 4.387 1 91.81 225 VAL A C 1
ATOM 1764 O O . VAL A 1 225 ? 22.188 6.082 4.125 1 91.81 225 VAL A O 1
ATOM 1767 N N . TYR A 1 226 ? 21.125 4.766 5.582 1 91.94 226 TYR A N 1
ATOM 1768 C CA . TYR A 1 226 ? 21.969 5.117 6.715 1 91.94 226 TYR A CA 1
ATOM 1769 C C . TYR A 1 226 ? 23.438 4.82 6.418 1 91.94 226 TYR A C 1
ATOM 1771 O O . TYR A 1 226 ? 24.328 5.57 6.82 1 91.94 226 TYR A O 1
ATOM 1779 N N . ASP A 1 227 ? 23.703 3.729 5.598 1 89.12 227 ASP A N 1
ATOM 1780 C CA . ASP A 1 227 ? 25.062 3.215 5.426 1 89.12 227 ASP A CA 1
ATOM 1781 C C . ASP A 1 227 ? 25.734 3.857 4.223 1 89.12 227 ASP A C 1
ATOM 1783 O O . ASP A 1 227 ? 26.891 3.533 3.904 1 89.12 227 ASP A O 1
ATOM 1787 N N . ILE A 1 228 ? 25.062 4.699 3.555 1 84.38 228 ILE A N 1
ATOM 1788 C CA . ILE A 1 228 ? 25.703 5.379 2.438 1 84.38 228 ILE A CA 1
ATOM 1789 C C . ILE A 1 228 ? 26.75 6.359 2.965 1 84.38 228 ILE A C 1
ATOM 1791 O O . ILE A 1 228 ? 26.406 7.324 3.656 1 84.38 228 ILE A O 1
ATOM 1795 N N . GLU A 1 229 ? 27.938 6.082 2.68 1 81.19 229 GLU A N 1
ATOM 1796 C CA . GLU A 1 229 ? 29.062 6.836 3.232 1 81.19 229 GLU A CA 1
ATOM 1797 C C . GLU A 1 229 ? 28.984 8.312 2.848 1 81.19 229 GLU A C 1
ATOM 1799 O O . GLU A 1 229 ? 28.797 8.641 1.677 1 81.19 229 GLU A O 1
ATOM 1804 N N . GLY A 1 230 ? 29.031 9.211 3.838 1 77.62 230 GLY A N 1
ATOM 1805 C CA . GLY A 1 230 ? 29.125 10.648 3.631 1 77.62 230 GLY A CA 1
ATOM 1806 C C . GLY A 1 230 ? 27.797 11.312 3.381 1 77.62 230 GLY A C 1
ATOM 1807 O O . GLY A 1 230 ? 27.656 12.531 3.512 1 77.62 230 GLY A O 1
ATOM 1808 N N . LEU A 1 231 ? 26.781 10.586 3.027 1 82.44 231 LEU A N 1
ATOM 1809 C CA . LEU A 1 231 ? 25.516 11.195 2.611 1 82.44 231 LEU A CA 1
ATOM 1810 C C . LEU A 1 231 ? 24.375 10.766 3.521 1 82.44 231 LEU A C 1
ATOM 1812 O O . LEU A 1 231 ? 23.531 11.586 3.896 1 82.44 231 LEU A O 1
ATOM 1816 N N . GLY A 1 232 ? 24.422 9.578 3.992 1 87.25 232 GLY A N 1
ATOM 1817 C CA . GLY A 1 232 ? 23.281 9.008 4.703 1 87.25 232 GLY A CA 1
ATOM 1818 C C . GLY A 1 232 ? 22.969 9.727 6.004 1 87.25 232 GLY A C 1
ATOM 1819 O O . GLY A 1 232 ? 21.891 10.281 6.164 1 87.25 232 GLY A O 1
ATOM 1820 N N . ARG A 1 233 ? 23.938 9.867 6.875 1 88.75 233 ARG A N 1
ATOM 1821 C CA . ARG A 1 233 ? 23.734 10.422 8.211 1 88.75 233 ARG A CA 1
ATOM 1822 C C . ARG A 1 233 ? 23.406 11.914 8.141 1 88.75 233 ARG A C 1
ATOM 1824 O O . ARG A 1 233 ? 22.422 12.367 8.734 1 88.75 233 ARG A O 1
ATOM 1831 N N . PRO A 1 234 ? 24.141 12.656 7.359 1 88.75 234 PRO A N 1
ATOM 1832 C CA . PRO A 1 234 ? 23.828 14.086 7.293 1 88.75 234 PRO A CA 1
ATOM 1833 C C . PRO A 1 234 ? 22.438 14.359 6.719 1 88.75 234 PRO A C 1
ATOM 1835 O O . PRO A 1 234 ? 21.75 15.281 7.164 1 88.75 234 PRO A O 1
ATOM 1838 N N . TRP A 1 235 ? 22 13.641 5.762 1 91.5 235 TRP A N 1
ATOM 1839 C CA . TRP A 1 235 ? 20.688 13.844 5.152 1 91.5 235 TRP A CA 1
ATOM 1840 C C . TRP A 1 235 ? 19.562 13.508 6.137 1 91.5 235 TRP A C 1
ATOM 1842 O O . TRP A 1 235 ? 18.531 14.172 6.168 1 91.5 235 TRP A O 1
ATOM 1852 N N . ILE A 1 236 ? 19.828 12.453 6.887 1 93 236 ILE A N 1
ATOM 1853 C CA . ILE A 1 236 ? 18.844 12.055 7.891 1 93 236 ILE A CA 1
ATOM 1854 C C . ILE A 1 236 ? 18.719 13.156 8.938 1 93 236 ILE A C 1
ATOM 1856 O O . ILE A 1 236 ? 17.609 13.562 9.281 1 93 236 ILE A O 1
ATOM 1860 N N . LEU A 1 237 ? 19.828 13.664 9.367 1 91.25 237 LEU A N 1
ATOM 1861 C CA . LEU A 1 237 ? 19.844 14.734 10.359 1 91.25 237 LEU A CA 1
ATOM 1862 C C . LEU A 1 237 ? 19.203 16 9.797 1 91.25 237 LEU A C 1
ATOM 1864 O O . LEU A 1 237 ? 18.391 16.641 10.469 1 91.25 237 LEU A O 1
ATOM 1868 N N . ALA A 1 238 ? 19.594 16.297 8.641 1 92.56 238 ALA A N 1
ATOM 1869 C CA . ALA A 1 238 ? 19.078 17.5 7.992 1 92.56 238 ALA A CA 1
ATOM 1870 C C . ALA A 1 238 ? 17.562 17.406 7.793 1 92.56 238 ALA A C 1
ATOM 1872 O O . ALA A 1 238 ? 16.844 18.391 7.996 1 92.56 238 ALA A O 1
ATOM 1873 N N . SER A 1 239 ? 17.094 16.234 7.352 1 94.25 239 SER A N 1
ATOM 1874 C CA . SER A 1 239 ? 15.672 16.031 7.137 1 94.25 239 SER A CA 1
ATOM 1875 C C . SER A 1 239 ? 14.898 16.125 8.445 1 94.25 239 SER A C 1
ATOM 1877 O O . SER A 1 239 ? 13.812 16.703 8.5 1 94.25 239 SER A O 1
ATOM 1879 N N . LEU A 1 240 ? 15.438 15.562 9.469 1 92.69 240 LEU A N 1
ATOM 1880 C CA . LEU A 1 240 ? 14.805 15.578 10.781 1 92.69 240 LEU A CA 1
ATOM 1881 C C . LEU A 1 240 ? 14.703 17 11.328 1 92.69 240 LEU A C 1
ATOM 1883 O O . LEU A 1 240 ? 13.617 17.469 11.656 1 92.69 240 LEU A O 1
ATOM 1887 N N . VAL A 1 241 ? 15.812 17.688 11.352 1 90.62 241 VAL A N 1
ATOM 1888 C CA . VAL A 1 241 ? 15.867 19.031 11.898 1 90.62 241 VAL A CA 1
ATOM 1889 C C . VAL A 1 241 ? 15.086 19.984 10.992 1 90.62 241 VAL A C 1
ATOM 1891 O O . VAL A 1 241 ? 14.406 20.891 11.469 1 90.62 241 VAL A O 1
ATOM 1894 N N . GLY A 1 242 ? 15.258 19.766 9.734 1 93.25 242 GLY A N 1
ATOM 1895 C CA . GLY A 1 242 ? 14.492 20.578 8.797 1 93.25 242 GLY A CA 1
ATOM 1896 C C . GLY A 1 242 ? 12.992 20.484 9.016 1 93.25 242 GLY A C 1
ATOM 1897 O O . GLY A 1 242 ? 12.289 21.5 8.977 1 93.25 242 GLY A O 1
ATOM 1898 N N . ASN A 1 243 ? 12.492 19.312 9.172 1 93.56 243 ASN A N 1
ATOM 1899 C CA . ASN A 1 243 ? 11.062 19.109 9.391 1 93.56 243 ASN A CA 1
ATOM 1900 C C . ASN A 1 243 ? 10.594 19.781 10.68 1 93.56 243 ASN A C 1
ATOM 1902 O O . ASN A 1 243 ? 9.516 20.375 10.719 1 93.56 243 ASN A O 1
ATOM 1906 N N . PHE A 1 244 ? 11.414 19.703 11.742 1 89.38 244 PHE A N 1
ATOM 1907 C CA . PHE A 1 244 ? 11.094 20.375 12.992 1 89.38 244 PHE A CA 1
ATOM 1908 C C . PHE A 1 244 ? 11.023 21.891 12.781 1 89.38 244 PHE A C 1
ATOM 1910 O O . PHE A 1 244 ? 10.141 22.547 13.336 1 89.38 244 PHE A O 1
ATOM 1917 N N . THR A 1 245 ? 11.93 22.328 12.055 1 90.5 245 THR A N 1
ATOM 1918 C CA . THR A 1 245 ? 11.984 23.75 11.781 1 90.5 245 THR A CA 1
ATOM 1919 C C . THR A 1 245 ? 10.727 24.219 11.047 1 90.5 245 THR A C 1
ATOM 1921 O O . THR A 1 245 ? 10.172 25.266 11.352 1 90.5 245 THR A O 1
ATOM 1924 N N . VAL A 1 246 ? 10.289 23.438 10.078 1 92.69 246 VAL A N 1
ATOM 1925 C CA . VAL A 1 246 ? 9.086 23.766 9.32 1 92.69 246 VAL A CA 1
ATOM 1926 C C . VAL A 1 246 ? 7.902 23.922 10.273 1 92.69 246 VAL A C 1
ATOM 1928 O O . VAL A 1 246 ? 7.168 24.906 10.219 1 92.69 246 VAL A O 1
ATOM 1931 N N . ASP A 1 247 ? 7.754 23 11.172 1 88 247 ASP A N 1
ATOM 1932 C CA . ASP A 1 247 ? 6.637 23.016 12.117 1 88 247 ASP A CA 1
ATOM 1933 C C . ASP A 1 247 ? 6.727 24.203 13.055 1 88 247 ASP A C 1
ATOM 1935 O O . ASP A 1 247 ? 5.719 24.875 13.328 1 88 247 ASP A O 1
ATOM 1939 N N . ILE A 1 248 ? 7.875 24.469 13.578 1 84.81 248 ILE A N 1
ATOM 1940 C CA . ILE A 1 248 ? 8.094 25.547 14.539 1 84.81 248 ILE A CA 1
ATOM 1941 C C . ILE A 1 248 ? 7.816 26.891 13.875 1 84.81 248 ILE A C 1
ATOM 1943 O O . ILE A 1 248 ? 7.078 27.719 14.422 1 84.81 248 ILE A O 1
ATOM 1947 N N . VAL A 1 249 ? 8.406 27.109 12.766 1 88.75 249 VAL A N 1
ATOM 1948 C CA . VAL A 1 249 ? 8.258 28.375 12.07 1 88.75 249 VAL A CA 1
ATOM 1949 C C . VAL A 1 249 ? 6.805 28.562 11.633 1 88.75 249 VAL A C 1
ATOM 1951 O O . VAL A 1 249 ? 6.254 29.656 11.719 1 88.75 249 VAL A O 1
ATOM 1954 N N . ALA A 1 250 ? 6.184 27.516 11.156 1 87.56 250 ALA A N 1
ATOM 1955 C CA . ALA A 1 250 ? 4.781 27.594 10.75 1 87.56 250 ALA A CA 1
ATOM 1956 C C . ALA A 1 250 ? 3.895 27.984 11.938 1 87.56 250 ALA A C 1
ATOM 1958 O O . ALA A 1 250 ? 2.967 28.781 11.789 1 87.56 250 ALA A O 1
ATOM 1959 N N . LEU A 1 251 ? 4.219 27.422 13.062 1 81.56 251 LEU A N 1
ATOM 1960 C CA . LEU A 1 251 ? 3.445 27.719 14.258 1 81.56 251 LEU A CA 1
ATOM 1961 C C . LEU A 1 251 ? 3.682 29.156 14.711 1 81.56 251 LEU A C 1
ATOM 1963 O O . LEU A 1 251 ? 2.734 29.875 15.047 1 81.56 251 LEU A O 1
ATOM 1967 N N . LEU A 1 252 ? 4.918 29.578 14.703 1 83 252 LEU A N 1
ATOM 1968 C CA . LEU A 1 252 ? 5.285 30.922 15.156 1 83 252 LEU A CA 1
ATOM 1969 C C . LEU A 1 252 ? 4.703 31.984 14.234 1 83 252 LEU A C 1
ATOM 1971 O O . LEU A 1 252 ? 4.113 32.969 14.695 1 83 252 LEU A O 1
ATOM 1975 N N . VAL A 1 253 ? 4.836 31.766 13 1 83.5 253 VAL A N 1
ATOM 1976 C CA . VAL A 1 253 ? 4.34 32.75 12.023 1 83.5 253 VAL A CA 1
ATOM 1977 C C . VAL A 1 253 ? 2.812 32.688 11.992 1 83.5 253 VAL A C 1
ATOM 1979 O O . VAL A 1 253 ? 2.16 33.75 11.938 1 83.5 253 VAL A O 1
ATOM 1982 N N . GLY A 1 254 ? 2.254 31.516 11.984 1 80.25 254 GLY A N 1
ATOM 1983 C CA . GLY A 1 254 ? 0.806 31.391 11.984 1 80.25 254 GLY A CA 1
ATOM 1984 C C . GLY A 1 254 ? 0.147 32.062 13.172 1 80.25 254 GLY A C 1
ATOM 1985 O O . GLY A 1 254 ? -0.869 32.75 13.016 1 80.25 254 GLY A O 1
ATOM 1986 N N . ARG A 1 255 ? 0.711 31.953 14.289 1 79.12 255 ARG A N 1
ATOM 1987 C CA . ARG A 1 255 ? 0.132 32.531 15.492 1 79.12 255 ARG A CA 1
ATOM 1988 C C . ARG A 1 255 ? 0.45 34 15.594 1 79.12 255 ARG A C 1
ATOM 1990 O O . ARG A 1 255 ? -0.371 34.812 16.078 1 79.12 255 ARG A O 1
ATOM 1997 N N . SER A 1 256 ? 1.622 34.375 15.219 1 79.62 256 SER A N 1
ATOM 1998 C CA . SER A 1 256 ? 2.018 35.781 15.289 1 79.62 256 SER A CA 1
ATOM 1999 C C . SER A 1 256 ? 1.232 36.625 14.297 1 79.62 256 SER A C 1
ATOM 2001 O O . SER A 1 256 ? 0.916 37.781 14.57 1 79.62 256 SER A O 1
ATOM 2003 N N . MET A 1 257 ? 0.906 36 13.188 1 78.81 257 MET A N 1
ATOM 2004 C CA . MET A 1 257 ? 0.188 36.75 12.156 1 78.81 257 MET A CA 1
ATOM 2005 C C . MET A 1 257 ? -1.281 36.344 12.117 1 78.81 257 MET A C 1
ATOM 2007 O O . MET A 1 257 ? -1.927 36.438 11.07 1 78.81 257 MET A O 1
ATOM 2011 N N . LYS A 1 258 ? -1.668 35.875 13.234 1 74.19 258 LYS A N 1
ATOM 2012 C CA . LYS A 1 258 ? -3.068 35.469 13.312 1 74.19 258 LYS A CA 1
ATOM 2013 C C . LYS A 1 258 ? -3.998 36.625 12.945 1 74.19 258 LYS A C 1
ATOM 2015 O O . LYS A 1 258 ? -3.828 37.75 13.43 1 74.19 258 LYS A O 1
ATOM 2020 N N . GLY A 1 259 ? -4.957 36.438 12.102 1 69.69 259 GLY A N 1
ATOM 2021 C CA . GLY A 1 259 ? -5.863 37.469 11.633 1 69.69 259 GLY A CA 1
ATOM 2022 C C . GLY A 1 259 ? -5.52 38 10.242 1 69.69 259 GLY A C 1
ATOM 2023 O O . GLY A 1 259 ? -6.359 38.594 9.57 1 69.69 259 GLY A O 1
ATOM 2024 N N . MET A 1 260 ? -4.273 37.844 9.906 1 70.56 260 MET A N 1
ATOM 2025 C CA . MET A 1 260 ? -3.836 38.312 8.594 1 70.56 260 MET A CA 1
ATOM 2026 C C . MET A 1 260 ? -3.451 37.156 7.699 1 70.56 260 MET A C 1
ATOM 2028 O O . MET A 1 260 ? -2.846 37.344 6.645 1 70.56 260 MET A O 1
ATOM 2032 N N . THR A 1 261 ? -3.809 36.031 8.219 1 74.69 261 THR A N 1
ATOM 2033 C CA . THR A 1 261 ? -3.33 34.875 7.473 1 74.69 261 THR A CA 1
ATOM 2034 C C . THR A 1 261 ? -4.48 34.156 6.746 1 74.69 261 THR A C 1
ATOM 2036 O O . THR A 1 261 ? -5.648 34.406 7.07 1 74.69 261 THR A O 1
ATOM 2039 N N . HIS A 1 262 ? -4.145 33.531 5.656 1 78.31 262 HIS A N 1
ATOM 2040 C CA . HIS A 1 262 ? -5.102 32.719 4.898 1 78.31 262 HIS A CA 1
ATOM 2041 C C . HIS A 1 262 ? -4.984 31.234 5.246 1 78.31 262 HIS A C 1
ATOM 2043 O O . HIS A 1 262 ? -3.877 30.703 5.355 1 78.31 262 HIS A O 1
ATOM 2049 N N . PRO A 1 263 ? -6.152 30.672 5.426 1 76.25 263 PRO A N 1
ATOM 2050 C CA . PRO A 1 263 ? -6.121 29.25 5.777 1 76.25 263 PRO A CA 1
ATOM 2051 C C . PRO A 1 263 ? -5.602 28.375 4.637 1 76.25 263 PRO A C 1
ATOM 2053 O O . PRO A 1 263 ? -5.871 28.656 3.467 1 76.25 263 PRO A O 1
ATOM 2056 N N . LEU A 1 264 ? -4.773 27.484 4.906 1 74.31 264 LEU A N 1
ATOM 2057 C CA . LEU A 1 264 ? -4.211 26.547 3.938 1 74.31 264 LEU A CA 1
ATOM 2058 C C . LEU A 1 264 ? -5.281 25.594 3.412 1 74.31 264 LEU A C 1
ATOM 2060 O O . LEU A 1 264 ? -5.48 25.484 2.199 1 74.31 264 LEU A O 1
ATOM 2064 N N . CYS A 1 265 ? -5.957 24.75 4.23 1 69.56 265 CYS A N 1
ATOM 2065 C CA . CYS A 1 265 ? -7.066 23.859 3.91 1 69.56 265 CYS A CA 1
ATOM 2066 C C . CYS A 1 265 ? -8.148 23.938 4.984 1 69.56 265 CYS A C 1
ATOM 2068 O O . CYS A 1 265 ? -8.125 23.156 5.938 1 69.56 265 CYS A O 1
ATOM 2070 N N . GLN A 1 266 ? -9.102 24.734 4.844 1 70.94 266 GLN A N 1
ATOM 2071 C CA . GLN A 1 266 ? -10.094 25.031 5.871 1 70.94 266 GLN A CA 1
ATOM 2072 C C . GLN A 1 266 ? -10.906 23.781 6.234 1 70.94 266 GLN A C 1
ATOM 2074 O O . GLN A 1 266 ? -11.258 23.594 7.398 1 70.94 266 GLN A O 1
ATOM 2079 N N . SER A 1 267 ? -11.086 22.922 5.297 1 70.69 267 SER A N 1
ATOM 2080 C CA . SER A 1 267 ? -11.938 21.766 5.539 1 70.69 267 SER A CA 1
ATOM 2081 C C . SER A 1 267 ? -11.195 20.688 6.312 1 70.69 267 SER A C 1
ATOM 2083 O O . SER A 1 267 ? -11.797 19.938 7.086 1 70.69 267 SER A O 1
ATOM 2085 N N . ILE A 1 268 ? -9.938 20.734 6.172 1 73.88 268 ILE A N 1
ATOM 2086 C CA . ILE A 1 268 ? -9.133 19.672 6.773 1 73.88 268 ILE A CA 1
ATOM 2087 C C . ILE A 1 268 ? -8.422 20.203 8.016 1 73.88 268 ILE A C 1
ATOM 2089 O O . ILE A 1 268 ? -8.43 19.562 9.062 1 73.88 268 ILE A O 1
ATOM 2093 N N . SER A 1 269 ? -7.812 21.391 7.859 1 75 269 SER A N 1
ATOM 2094 C CA . SER A 1 269 ? -7.082 22 8.961 1 75 269 SER A CA 1
ATOM 2095 C C . SER A 1 269 ? -7.277 23.516 8.984 1 75 269 SER A C 1
ATOM 2097 O O . SER A 1 269 ? -6.492 24.266 8.383 1 75 269 SER A O 1
ATOM 2099 N N . PRO A 1 270 ? -8.18 23.922 9.711 1 72.88 270 PRO A N 1
ATOM 2100 C CA . PRO A 1 270 ? -8.492 25.344 9.719 1 72.88 270 PRO A CA 1
ATOM 2101 C C . PRO A 1 270 ? -7.41 26.188 10.398 1 72.88 270 PRO A C 1
ATOM 2103 O O . PRO A 1 270 ? -7.316 27.391 10.156 1 72.88 270 PRO A O 1
ATOM 2106 N N . LYS A 1 271 ? -6.637 25.625 11.203 1 73.38 271 LYS A N 1
ATOM 2107 C CA . LYS A 1 271 ? -5.684 26.391 12 1 73.38 271 LYS A CA 1
ATOM 2108 C C . LYS A 1 271 ? -4.387 26.609 11.227 1 73.38 271 LYS A C 1
ATOM 2110 O O . LYS A 1 271 ? -3.562 27.453 11.617 1 73.38 271 LYS A O 1
ATOM 2115 N N . LYS A 1 272 ? -4.266 26 10.117 1 80.06 272 LYS A N 1
ATOM 2116 C CA . LYS A 1 272 ? -3.021 26.156 9.367 1 80.06 272 LYS A CA 1
ATOM 2117 C C . LYS A 1 272 ? -3.131 27.281 8.344 1 80.06 272 LYS A C 1
ATOM 2119 O O . LYS A 1 272 ? -4.16 27.438 7.68 1 80.06 272 LYS A O 1
ATOM 2124 N N . SER A 1 273 ? -2.029 28.047 8.359 1 83.88 273 SER A N 1
ATOM 2125 C CA . SER A 1 273 ? -2.014 29.219 7.477 1 83.88 273 SER A CA 1
ATOM 2126 C C . SER A 1 273 ? -1.045 29.016 6.316 1 83.88 273 SER A C 1
ATOM 2128 O O . SER A 1 273 ? -0.049 28.297 6.449 1 83.88 273 SER A O 1
ATOM 2130 N N . ILE A 1 274 ? -1.34 29.578 5.199 1 86.38 274 ILE A N 1
ATOM 2131 C CA . ILE A 1 274 ? -0.501 29.5 4.008 1 86.38 274 ILE A CA 1
ATOM 2132 C C . ILE A 1 274 ? 0.822 30.219 4.258 1 86.38 274 ILE A C 1
ATOM 2134 O O . ILE A 1 274 ? 1.885 29.734 3.863 1 86.38 274 ILE A O 1
ATOM 2138 N N . GLU A 1 275 ? 0.796 31.422 4.918 1 88.69 275 GLU A N 1
ATOM 2139 C CA . GLU A 1 275 ? 1.996 32.219 5.207 1 88.69 275 GLU A CA 1
ATOM 2140 C C . GLU A 1 275 ? 2.945 31.438 6.125 1 88.69 275 GLU A C 1
ATOM 2142 O O . GLU A 1 275 ? 4.156 31.438 5.902 1 88.69 275 GLU A O 1
ATOM 2147 N N . GLY A 1 276 ? 2.383 30.859 7.039 1 89.19 276 GLY A N 1
ATOM 2148 C CA . GLY A 1 276 ? 3.189 30.031 7.926 1 89.19 276 GLY A CA 1
ATOM 2149 C C . GLY A 1 276 ? 3.818 28.844 7.23 1 89.19 276 GLY A C 1
ATOM 2150 O O . GLY A 1 276 ? 4.984 28.531 7.465 1 89.19 276 GLY A O 1
ATOM 2151 N N . ALA A 1 277 ? 3.066 28.219 6.375 1 91.12 277 ALA A N 1
ATOM 2152 C CA . ALA A 1 277 ? 3.555 27.047 5.648 1 91.12 277 ALA A CA 1
ATOM 2153 C C . ALA A 1 277 ? 4.684 27.422 4.695 1 91.12 277 ALA A C 1
ATOM 2155 O O . ALA A 1 277 ? 5.699 26.734 4.617 1 91.12 277 ALA A O 1
ATOM 2156 N N . VAL A 1 278 ? 4.516 28.484 4.023 1 92.56 278 VAL A N 1
ATOM 2157 C CA . VAL A 1 278 ? 5.496 28.906 3.031 1 92.56 278 VAL A CA 1
ATOM 2158 C C . VAL A 1 278 ? 6.793 29.312 3.725 1 92.56 278 VAL A C 1
ATOM 2160 O O . VAL A 1 278 ? 7.879 28.859 3.33 1 92.56 278 VAL A O 1
ATOM 2163 N N . LEU A 1 279 ? 6.691 30.125 4.758 1 92.44 279 LEU A N 1
ATOM 2164 C CA . LEU A 1 279 ? 7.883 30.562 5.473 1 92.44 279 LEU A CA 1
ATOM 2165 C C . LEU A 1 279 ? 8.531 29.391 6.207 1 92.44 279 LEU A C 1
ATOM 2167 O O . LEU A 1 279 ? 9.758 29.344 6.344 1 92.44 279 LEU A O 1
ATOM 2171 N N . GLY A 1 280 ? 7.719 28.531 6.664 1 94.12 280 GLY A N 1
ATOM 2172 C CA . GLY A 1 280 ? 8.258 27.328 7.273 1 94.12 280 GLY A CA 1
ATOM 2173 C C . GLY A 1 280 ? 9.055 26.469 6.309 1 94.12 280 GLY A C 1
ATOM 2174 O O . GLY A 1 280 ? 10.156 26.016 6.633 1 94.12 280 GLY A O 1
ATOM 2175 N N . VAL A 1 281 ? 8.516 26.281 5.141 1 96.25 281 VAL A N 1
ATOM 2176 C CA . VAL A 1 281 ? 9.172 25.484 4.113 1 96.25 281 VAL A CA 1
ATOM 2177 C C . VAL A 1 281 ? 10.492 26.141 3.705 1 96.25 281 VAL A C 1
ATOM 2179 O O . VAL A 1 281 ? 11.508 25.469 3.541 1 96.25 281 VAL A O 1
ATOM 2182 N N . LEU A 1 282 ? 10.469 27.422 3.6 1 96.25 282 LEU A N 1
ATOM 2183 C CA . LEU A 1 282 ? 11.68 28.156 3.24 1 96.25 282 LEU A CA 1
ATOM 2184 C C . LEU A 1 282 ? 12.734 28.016 4.332 1 96.25 282 LEU A C 1
ATOM 2186 O O . LEU A 1 282 ? 13.906 27.766 4.043 1 96.25 282 LEU A O 1
ATOM 2190 N N . ALA A 1 283 ? 12.32 28.203 5.543 1 95.12 283 ALA A N 1
ATOM 2191 C CA . ALA A 1 283 ? 13.234 28.078 6.672 1 95.12 283 ALA A CA 1
ATOM 2192 C C . ALA A 1 283 ? 13.789 26.656 6.754 1 95.12 283 ALA A C 1
ATOM 2194 O O . ALA A 1 283 ? 14.984 26.453 7.008 1 95.12 283 ALA A O 1
ATOM 2195 N N . GLY A 1 284 ? 12.922 25.672 6.531 1 95.06 284 GLY A N 1
ATOM 2196 C CA . GLY A 1 284 ? 13.359 24.297 6.527 1 95.06 284 GLY A CA 1
ATOM 2197 C C . GLY A 1 284 ? 14.359 23.984 5.43 1 95.06 284 GLY A C 1
ATOM 2198 O O . GLY A 1 284 ? 15.32 23.234 5.648 1 95.06 284 GLY A O 1
ATOM 2199 N N . ALA A 1 285 ? 14.117 24.547 4.301 1 96.31 285 ALA A N 1
ATOM 2200 C CA . ALA A 1 285 ? 15.023 24.359 3.174 1 96.31 285 ALA A CA 1
ATOM 2201 C C . ALA A 1 285 ? 16.406 24.938 3.475 1 96.31 285 ALA A C 1
ATOM 2203 O O . ALA A 1 285 ? 17.422 24.328 3.139 1 96.31 285 ALA A O 1
ATOM 2204 N N . PHE A 1 286 ? 16.406 26.078 4.121 1 94.75 286 PHE A N 1
ATOM 2205 C CA . PHE A 1 286 ? 17.672 26.703 4.477 1 94.75 286 PHE A CA 1
ATOM 2206 C C . PHE A 1 286 ? 18.438 25.875 5.496 1 94.75 286 PHE A C 1
ATOM 2208 O O . PHE A 1 286 ? 19.641 25.688 5.379 1 94.75 286 PHE A O 1
ATOM 2215 N N . ILE A 1 287 ? 17.75 25.406 6.43 1 93.31 287 ILE A N 1
ATOM 2216 C CA . ILE A 1 287 ? 18.375 24.594 7.465 1 93.31 287 ILE A CA 1
ATOM 2217 C C . ILE A 1 287 ? 18.906 23.297 6.852 1 93.31 287 ILE A C 1
ATOM 2219 O O . ILE A 1 287 ? 20 22.844 7.191 1 93.31 287 ILE A O 1
ATOM 2223 N N . PHE A 1 288 ? 18.125 22.688 5.977 1 93.94 288 PHE A N 1
ATOM 2224 C CA . PHE A 1 288 ? 18.547 21.484 5.281 1 93.94 288 PHE A CA 1
ATOM 2225 C C . PHE A 1 288 ? 19.844 21.734 4.516 1 93.94 288 PHE A C 1
ATOM 2227 O O . PHE A 1 288 ? 20.797 20.953 4.629 1 93.94 288 PHE A O 1
ATOM 2234 N N . LEU A 1 289 ? 19.859 22.812 3.789 1 91.88 289 LEU A N 1
ATOM 2235 C CA . LEU A 1 289 ? 21.031 23.188 3.006 1 91.88 289 LEU A CA 1
ATOM 2236 C C . LEU A 1 289 ? 22.25 23.406 3.908 1 91.88 289 LEU A C 1
ATOM 2238 O O . LEU A 1 289 ? 23.344 22.938 3.607 1 91.88 289 LEU A O 1
ATOM 2242 N N . TRP A 1 290 ? 22.016 24.062 4.961 1 91.38 290 TRP A N 1
ATOM 2243 C CA . TRP A 1 290 ? 23.094 24.406 5.887 1 91.38 290 TRP A CA 1
ATOM 2244 C C . TRP A 1 290 ? 23.688 23.156 6.504 1 91.38 290 TRP A C 1
ATOM 2246 O O . TRP A 1 290 ? 24.922 22.984 6.516 1 91.38 290 TRP A O 1
ATOM 2256 N N . ILE A 1 291 ? 22.969 22.234 6.918 1 89.62 291 ILE A N 1
ATOM 2257 C CA . ILE A 1 291 ? 23.438 21.016 7.59 1 89.62 291 ILE A CA 1
ATOM 2258 C C . ILE A 1 291 ? 24.141 20.109 6.582 1 89.62 291 ILE A C 1
ATOM 2260 O O . ILE A 1 291 ? 25.203 19.578 6.875 1 89.62 291 ILE A O 1
ATOM 2264 N N . VAL A 1 292 ? 23.562 19.906 5.426 1 87.88 292 VAL A N 1
ATOM 2265 C CA . VAL A 1 292 ? 24.125 19.016 4.418 1 87.88 292 VAL A CA 1
ATOM 2266 C C . VAL A 1 292 ? 25.469 19.562 3.943 1 87.88 292 VAL A C 1
ATOM 2268 O O . VAL A 1 292 ? 26.422 18.812 3.725 1 87.88 292 VAL A O 1
ATOM 2271 N N . ASN A 1 293 ? 25.625 20.844 3.814 1 84.25 293 ASN A N 1
ATOM 2272 C CA . ASN A 1 293 ? 26.875 21.453 3.357 1 84.25 293 ASN A CA 1
ATOM 2273 C C . ASN A 1 293 ? 27.938 21.438 4.449 1 84.25 293 ASN A C 1
ATOM 2275 O O . ASN A 1 293 ? 29.125 21.297 4.16 1 84.25 293 ASN A O 1
ATOM 2279 N N . PHE A 1 294 ? 27.562 21.562 5.605 1 81.44 294 PHE A N 1
ATOM 2280 C CA . PHE A 1 294 ? 28.531 21.609 6.695 1 81.44 294 PHE A CA 1
ATOM 2281 C C . PHE A 1 294 ? 28.938 20.203 7.117 1 81.44 294 PHE A C 1
ATOM 2283 O O . PHE A 1 294 ? 30.078 19.984 7.508 1 81.44 294 PHE A O 1
ATOM 2290 N N . ALA A 1 295 ? 28.078 19.312 7.23 1 74.19 295 ALA A N 1
ATOM 2291 C CA . ALA A 1 295 ? 28.359 17.953 7.668 1 74.19 295 ALA A CA 1
ATOM 2292 C C . ALA A 1 295 ? 29.109 17.172 6.59 1 74.19 295 ALA A C 1
ATOM 2294 O O . ALA A 1 295 ? 29.891 16.281 6.898 1 74.19 295 ALA A O 1
ATOM 2295 N N . SER A 1 296 ? 28.578 17.141 5.348 1 61.47 296 SER A N 1
ATOM 2296 C CA . SER A 1 296 ? 29.297 16.422 4.305 1 61.47 296 SER A CA 1
ATOM 2297 C C . SER A 1 296 ? 30.734 16.922 4.203 1 61.47 296 SER A C 1
ATOM 2299 O O . SER A 1 296 ? 30.984 18.094 3.971 1 61.47 296 SER A O 1
ATOM 2301 N N . GLY A 1 297 ? 31.5 16.953 5.137 1 51.91 297 GLY A N 1
ATOM 2302 C CA . GLY A 1 297 ? 32.906 17.344 5.031 1 51.91 297 GLY A CA 1
ATOM 2303 C C . GLY A 1 297 ? 33.25 17.984 3.699 1 51.91 297 GLY A C 1
ATOM 2304 O O . GLY A 1 297 ? 32.469 17.891 2.744 1 51.91 297 GLY A O 1
ATOM 2305 N N . GLY A 1 298 ? 34.406 18.812 3.516 1 42.72 298 GLY A N 1
ATOM 2306 C CA . GLY A 1 298 ? 35.125 19.344 2.363 1 42.72 298 GLY A CA 1
ATOM 2307 C C . GLY A 1 298 ? 35.125 18.391 1.172 1 42.72 298 GLY A C 1
ATOM 2308 O O . GLY A 1 298 ? 35.938 18.516 0.272 1 42.72 298 GLY A O 1
ATOM 2309 N N . GLY A 1 299 ? 34.812 17.219 1.409 1 36.59 299 GLY A N 1
ATOM 2310 C CA . GLY A 1 299 ? 35.219 16.406 0.281 1 36.59 299 GLY A CA 1
ATOM 2311 C C . GLY A 1 299 ? 34.625 16.844 -1.034 1 36.59 299 GLY A C 1
ATOM 2312 O O . GLY A 1 299 ? 33.812 17.781 -1.066 1 36.59 299 GLY A O 1
ATOM 2313 N N . VAL A 1 300 ? 34.844 15.773 -2.115 1 34.62 300 VAL A N 1
ATOM 2314 C CA . VAL A 1 300 ? 34.844 15.969 -3.561 1 34.62 300 VAL A CA 1
ATOM 2315 C C . VAL A 1 300 ? 33.469 16.406 -4.039 1 34.62 300 VAL A C 1
ATOM 2317 O O . VAL A 1 300 ? 33.219 16.422 -5.242 1 34.62 300 VAL A O 1
ATOM 2320 N N . LEU A 1 301 ? 32.375 16.062 -3.352 1 41.03 301 LEU A N 1
ATOM 2321 C CA . LEU A 1 301 ? 31.359 16.719 -4.195 1 41.03 301 LEU A CA 1
ATOM 2322 C C . LEU A 1 301 ? 31.75 18.156 -4.496 1 41.03 301 LEU A C 1
ATOM 2324 O O . LEU A 1 301 ? 31.844 18.984 -3.588 1 41.03 301 LEU A O 1
ATOM 2328 N N . GLU A 1 302 ? 32.688 18.422 -5.457 1 39.22 302 GLU A N 1
ATOM 2329 C CA . GLU A 1 302 ? 33.281 19.594 -6.07 1 39.22 302 GLU A CA 1
ATOM 2330 C C . GLU A 1 302 ? 32.438 20.844 -5.84 1 39.22 302 GLU A C 1
ATOM 2332 O O . GLU A 1 302 ? 31.203 20.75 -5.734 1 39.22 302 GLU A O 1
ATOM 2337 N N . ARG A 1 303 ? 33 22.047 -5.445 1 40.03 303 ARG A N 1
ATOM 2338 C CA . ARG A 1 303 ? 32.906 23.5 -5.258 1 40.03 303 ARG A CA 1
ATOM 2339 C C . ARG A 1 303 ? 31.891 24.125 -6.191 1 40.03 303 ARG A C 1
ATOM 2341 O O . ARG A 1 303 ? 31.766 25.344 -6.266 1 40.03 303 ARG A O 1
ATOM 2348 N N . GLY A 1 304 ? 31.297 23.422 -7.105 1 42.34 304 GLY A N 1
ATOM 2349 C CA . GLY A 1 304 ? 30.531 24.281 -8 1 42.34 304 GLY A CA 1
ATOM 2350 C C . GLY A 1 304 ? 29.109 24.5 -7.543 1 42.34 304 GLY A C 1
ATOM 2351 O O . GLY A 1 304 ? 28.641 23.875 -6.59 1 42.34 304 GLY A O 1
ATOM 2352 N N . TRP A 1 305 ? 28.375 25.641 -7.934 1 46.62 305 TRP A N 1
ATOM 2353 C CA . TRP A 1 305 ? 27.031 26.172 -7.742 1 46.62 305 TRP A CA 1
ATOM 2354 C C . TRP A 1 305 ? 25.984 25.078 -7.941 1 46.62 305 TRP A C 1
ATOM 2356 O O . TRP A 1 305 ? 24.812 25.266 -7.59 1 46.62 305 TRP A O 1
ATOM 2366 N N . GLY A 1 306 ? 26.312 23.969 -8.539 1 56.12 306 GLY A N 1
ATOM 2367 C CA . GLY A 1 306 ? 25.422 22.906 -8.977 1 56.12 306 GLY A CA 1
ATOM 2368 C C . GLY A 1 306 ? 24.859 22.109 -7.828 1 56.12 306 GLY A C 1
ATOM 2369 O O . GLY A 1 306 ? 23.641 22.016 -7.668 1 56.12 306 GLY A O 1
ATOM 2370 N N . PRO A 1 307 ? 25.703 21.906 -6.781 1 70.5 307 PRO A N 1
ATOM 2371 C CA . PRO A 1 307 ? 25.203 21.062 -5.684 1 70.5 307 PRO A CA 1
ATOM 2372 C C . PRO A 1 307 ? 24.375 21.844 -4.672 1 70.5 307 PRO A C 1
ATOM 2374 O O . PRO A 1 307 ? 23.438 21.297 -4.082 1 70.5 307 PRO A O 1
ATOM 2377 N N . PHE A 1 308 ? 24.641 23.297 -4.734 1 80.06 308 PHE A N 1
ATOM 2378 C CA . PHE A 1 308 ? 23.906 24.125 -3.777 1 80.06 308 PHE A CA 1
ATOM 2379 C C . PHE A 1 308 ? 22.438 24.234 -4.164 1 80.06 308 PHE A C 1
ATOM 2381 O O . PHE A 1 308 ? 21.562 24.016 -3.332 1 80.06 308 PHE A O 1
ATOM 2388 N N . PHE A 1 309 ? 22.203 24.578 -5.379 1 85.19 309 PHE A N 1
ATOM 2389 C CA . PHE A 1 309 ? 20.828 24.734 -5.855 1 85.19 309 PHE A CA 1
ATOM 2390 C C . PHE A 1 309 ? 20.078 23.422 -5.773 1 85.19 309 PHE A C 1
ATOM 2392 O O . PHE A 1 309 ? 18.875 23.406 -5.457 1 85.19 309 PHE A O 1
ATOM 2399 N N . LEU A 1 310 ? 20.781 22.453 -5.988 1 87.44 310 LEU A N 1
ATOM 2400 C CA . LEU A 1 310 ? 20.156 21.125 -5.93 1 87.44 310 LEU A CA 1
ATOM 2401 C C . LEU A 1 310 ? 19.734 20.781 -4.504 1 87.44 310 LEU A C 1
ATOM 2403 O O . LEU A 1 310 ? 18.625 20.328 -4.27 1 87.44 310 LEU A O 1
ATOM 2407 N N . ASN A 1 311 ? 20.656 21.094 -3.609 1 88.31 311 ASN A N 1
ATOM 2408 C CA . ASN A 1 311 ? 20.344 20.797 -2.211 1 88.31 311 ASN A CA 1
ATOM 2409 C C . ASN A 1 311 ? 19.219 21.672 -1.691 1 88.31 311 ASN A C 1
ATOM 2411 O O . ASN A 1 311 ? 18.391 21.234 -0.887 1 88.31 311 ASN A O 1
ATOM 2415 N N . PHE A 1 312 ? 19.219 22.906 -2.131 1 92.62 312 PHE A N 1
ATOM 2416 C CA . PHE A 1 312 ? 18.156 23.797 -1.729 1 92.62 312 PHE A CA 1
ATOM 2417 C C . PHE A 1 312 ? 16.812 23.312 -2.268 1 92.62 312 PHE A C 1
ATOM 2419 O O . PHE A 1 312 ? 15.805 23.344 -1.56 1 92.62 312 PHE A O 1
ATOM 2426 N N . THR A 1 313 ? 16.812 22.891 -3.473 1 93.75 313 THR A N 1
ATOM 2427 C CA . THR A 1 313 ? 15.602 22.359 -4.086 1 93.75 313 THR A CA 1
ATOM 2428 C C . THR A 1 313 ? 15.109 21.125 -3.342 1 93.75 313 THR A C 1
ATOM 2430 O O . THR A 1 313 ? 13.906 20.953 -3.123 1 93.75 313 THR A O 1
ATOM 2433 N N . PHE A 1 314 ? 16.047 20.297 -2.932 1 94 314 PHE A N 1
ATOM 2434 C CA . PHE A 1 314 ? 15.688 19.125 -2.148 1 94 314 PHE A CA 1
ATOM 2435 C C . PHE A 1 314 ? 15.078 19.531 -0.814 1 94 314 PHE A C 1
ATOM 2437 O O . PHE A 1 314 ? 14.094 18.938 -0.366 1 94 314 PHE A O 1
ATOM 2444 N N . GLY A 1 315 ? 15.711 20.547 -0.244 1 95.31 315 GLY A N 1
ATOM 2445 C CA . GLY A 1 315 ? 15.156 21.047 1.001 1 95.31 315 GLY A CA 1
ATOM 2446 C C . GLY A 1 315 ? 13.734 21.562 0.854 1 95.31 315 GLY A C 1
ATOM 2447 O O . GLY A 1 315 ? 12.891 21.328 1.721 1 95.31 315 GLY A O 1
ATOM 2448 N N . LEU A 1 316 ? 13.5 22.219 -0.207 1 96.44 316 LEU A N 1
ATOM 2449 C CA . LEU A 1 316 ? 12.164 22.75 -0.478 1 96.44 316 LEU A CA 1
ATOM 2450 C C . LEU A 1 316 ? 11.164 21.609 -0.655 1 96.44 316 LEU A C 1
ATOM 2452 O O . LEU A 1 316 ? 10.062 21.641 -0.1 1 96.44 316 LEU A O 1
ATOM 2456 N N . LEU A 1 317 ? 11.586 20.656 -1.369 1 96.12 317 LEU A N 1
ATOM 2457 C CA . LEU A 1 317 ? 10.719 19.5 -1.62 1 96.12 317 LEU A CA 1
ATOM 2458 C C . LEU A 1 317 ? 10.391 18.781 -0.321 1 96.12 317 LEU A C 1
ATOM 2460 O O . LEU A 1 317 ? 9.242 18.406 -0.087 1 96.12 317 LEU A O 1
ATOM 2464 N N . LEU A 1 318 ? 11.375 18.609 0.463 1 97.19 318 LEU A N 1
ATOM 2465 C CA . LEU A 1 318 ? 11.172 17.953 1.747 1 97.19 318 LEU A CA 1
ATOM 2466 C C . LEU A 1 318 ? 10.227 18.766 2.635 1 97.19 318 LEU A C 1
ATOM 2468 O O . LEU A 1 318 ? 9.383 18.203 3.326 1 97.19 318 LEU A O 1
ATOM 2472 N N . GLY A 1 319 ? 10.414 20.047 2.623 1 96.69 319 GLY A N 1
ATOM 2473 C CA . GLY A 1 319 ? 9.523 20.906 3.391 1 96.69 319 GLY A CA 1
ATOM 2474 C C . GLY A 1 319 ? 8.078 20.812 2.959 1 96.69 319 GLY A C 1
ATOM 2475 O O . GLY A 1 319 ? 7.176 20.703 3.797 1 96.69 319 GLY A O 1
ATOM 2476 N N . VAL A 1 320 ? 7.863 20.797 1.714 1 95.38 320 VAL A N 1
ATOM 2477 C CA . VAL A 1 320 ? 6.512 20.688 1.17 1 95.38 320 VAL A CA 1
ATOM 2478 C C . VAL A 1 320 ? 5.902 19.344 1.56 1 95.38 320 VAL A C 1
ATOM 2480 O O . VAL A 1 320 ? 4.746 19.281 1.983 1 95.38 320 VAL A O 1
ATOM 2483 N N . MET A 1 321 ? 6.66 18.328 1.421 1 96.31 321 MET A N 1
ATOM 2484 C CA . MET A 1 321 ? 6.156 17 1.736 1 96.31 321 MET A CA 1
ATOM 2485 C C . MET A 1 321 ? 5.863 16.875 3.227 1 96.31 321 MET A C 1
ATOM 2487 O O . MET A 1 321 ? 4.969 16.109 3.623 1 96.31 321 MET A O 1
ATOM 2491 N N . GLY A 1 322 ? 6.637 17.578 4.016 1 96.06 322 GLY A N 1
ATOM 2492 C CA . GLY A 1 322 ? 6.316 17.609 5.434 1 96.06 322 GLY A CA 1
ATOM 2493 C C . GLY A 1 322 ? 4.949 18.203 5.723 1 96.06 322 GLY A C 1
ATOM 2494 O O . GLY A 1 322 ? 4.191 17.672 6.535 1 96.06 322 GLY A O 1
ATOM 2495 N N . VAL A 1 323 ? 4.652 19.266 5.082 1 93.56 323 VAL A N 1
ATOM 2496 C CA . VAL A 1 323 ? 3.357 19.922 5.246 1 93.56 323 VAL A CA 1
ATOM 2497 C C . VAL A 1 323 ? 2.248 19 4.73 1 93.56 323 VAL A C 1
ATOM 2499 O O . VAL A 1 323 ? 1.192 18.891 5.359 1 93.56 323 VAL A O 1
ATOM 2502 N N . VAL A 1 324 ? 2.559 18.375 3.641 1 93.25 324 VAL A N 1
ATOM 2503 C CA . VAL A 1 324 ? 1.59 17.453 3.045 1 93.25 324 VAL A CA 1
ATOM 2504 C C . VAL A 1 324 ? 1.318 16.297 4 1 93.25 324 VAL A C 1
ATOM 2506 O O . VAL A 1 324 ? 0.177 15.844 4.133 1 93.25 324 VAL A O 1
ATOM 2509 N N . GLY A 1 325 ? 2.352 15.828 4.602 1 94.69 325 GLY A N 1
ATOM 2510 C CA . GLY A 1 325 ? 2.174 14.773 5.586 1 94.69 325 GLY A CA 1
ATOM 2511 C C . GLY A 1 325 ? 1.278 15.188 6.742 1 94.69 325 GLY A C 1
ATOM 2512 O O . GLY A 1 325 ? 0.438 14.406 7.191 1 94.69 325 GLY A O 1
ATOM 2513 N N . ASP A 1 326 ? 1.472 16.344 7.191 1 91.88 326 ASP A N 1
ATOM 2514 C CA . ASP A 1 326 ? 0.641 16.875 8.266 1 91.88 326 ASP A CA 1
ATOM 2515 C C . ASP A 1 326 ? -0.815 17 7.82 1 91.88 326 ASP A C 1
ATOM 2517 O O . ASP A 1 326 ? -1.73 16.703 8.586 1 91.88 326 ASP A O 1
ATOM 2521 N N . LEU A 1 327 ? -1 17.406 6.668 1 90.25 327 LEU A N 1
ATOM 2522 C CA . LEU A 1 327 ? -2.348 17.547 6.129 1 90.25 327 LEU A CA 1
ATOM 2523 C C . LEU A 1 327 ? -3.012 16.172 5.969 1 90.25 327 LEU A C 1
ATOM 2525 O O . LEU A 1 327 ? -4.219 16.047 6.188 1 90.25 327 LEU A O 1
ATOM 2529 N N . LEU A 1 328 ? -2.227 15.273 5.531 1 91.56 328 LEU A N 1
ATOM 2530 C CA . LEU A 1 328 ? -2.77 13.922 5.391 1 91.56 328 LEU A CA 1
ATOM 2531 C C . LEU A 1 328 ? -3.232 13.383 6.742 1 91.56 328 LEU A C 1
ATOM 2533 O O . LEU A 1 328 ? -4.305 12.781 6.84 1 91.56 328 LEU A O 1
ATOM 2537 N N . GLN A 1 329 ? -2.424 13.555 7.695 1 91.5 329 GLN A N 1
ATOM 2538 C CA . GLN A 1 329 ? -2.816 13.133 9.039 1 91.5 329 GLN A CA 1
ATOM 2539 C C . GLN A 1 329 ? -4.09 13.844 9.484 1 91.5 329 GLN A C 1
ATOM 2541 O O . GLN A 1 329 ? -4.957 13.234 10.117 1 91.5 329 GLN A O 1
ATOM 2546 N N . SER A 1 330 ? -4.246 15.125 9.25 1 88.38 330 SER A N 1
ATOM 2547 C CA . SER A 1 330 ? -5.453 15.875 9.586 1 88.38 330 SER A CA 1
ATOM 2548 C C . SER A 1 330 ? -6.668 15.312 8.852 1 88.38 330 SER A C 1
ATOM 2550 O O . SER A 1 330 ? -7.754 15.219 9.43 1 88.38 330 SER A O 1
ATOM 2552 N N . LEU A 1 331 ? -6.453 14.961 7.66 1 87.12 331 LEU A N 1
ATOM 2553 C CA . LEU A 1 331 ? -7.531 14.367 6.883 1 87.12 331 LEU A CA 1
ATOM 2554 C C . LEU A 1 331 ? -7.992 13.055 7.512 1 87.12 331 LEU A C 1
ATOM 2556 O O . LEU A 1 331 ? -9.195 12.797 7.605 1 87.12 331 LEU A O 1
ATOM 2560 N N . LEU A 1 332 ? -7.035 12.305 7.902 1 87.81 332 LEU A N 1
ATOM 2561 C CA . LEU A 1 332 ? -7.344 11.031 8.539 1 87.81 332 LEU A CA 1
ATOM 2562 C C . LEU A 1 332 ? -8.117 11.242 9.836 1 87.81 332 LEU A C 1
ATOM 2564 O O . LEU A 1 332 ? -9.086 10.531 10.109 1 87.81 332 LEU A O 1
ATOM 2568 N N . LYS A 1 333 ? -7.695 12.203 10.57 1 86.81 333 LYS A N 1
ATOM 2569 C CA . LYS A 1 333 ? -8.352 12.492 11.844 1 86.81 333 LYS A CA 1
ATOM 2570 C C . LYS A 1 333 ? -9.766 13.023 11.617 1 86.81 333 LYS A C 1
ATOM 2572 O O . LYS A 1 333 ? -10.688 12.656 12.344 1 86.81 333 LYS A O 1
ATOM 2577 N N . ARG A 1 334 ? -9.938 13.82 10.609 1 83.38 334 ARG A N 1
ATOM 2578 C CA . ARG A 1 334 ? -11.258 14.344 10.289 1 83.38 334 ARG A CA 1
ATOM 2579 C C . ARG A 1 334 ? -12.195 13.219 9.836 1 83.38 334 ARG A C 1
ATOM 2581 O O . ARG A 1 334 ? -13.367 13.203 10.195 1 83.38 334 ARG A O 1
ATOM 2588 N N . THR A 1 335 ? -11.688 12.375 9.078 1 81.88 335 THR A N 1
ATOM 2589 C CA . THR A 1 335 ? -12.477 11.242 8.617 1 81.88 335 THR A CA 1
ATOM 2590 C C . THR A 1 335 ? -12.883 10.352 9.797 1 81.88 335 THR A C 1
ATOM 2592 O O . THR A 1 335 ? -13.992 9.82 9.82 1 81.88 335 THR A O 1
ATOM 2595 N N . ALA A 1 336 ? -11.984 10.234 10.703 1 80.44 336 ALA A N 1
ATOM 2596 C CA . ALA A 1 336 ? -12.234 9.406 11.883 1 80.44 336 ALA A CA 1
ATOM 2597 C C . ALA A 1 336 ? -13.055 10.164 12.922 1 80.44 336 ALA A C 1
ATOM 2599 O O . ALA A 1 336 ? -13.484 9.586 13.922 1 80.44 336 ALA A O 1
ATOM 2600 N N . ARG A 1 337 ? -13.242 11.453 12.719 1 75.5 337 ARG A N 1
ATOM 2601 C CA . ARG A 1 337 ? -13.969 12.32 13.641 1 75.5 337 ARG A CA 1
ATOM 2602 C C . ARG A 1 337 ? -13.281 12.359 15.008 1 75.5 337 ARG A C 1
ATOM 2604 O O . ARG A 1 337 ? -13.938 12.234 16.047 1 75.5 337 ARG A O 1
ATOM 2611 N N . ILE A 1 338 ? -11.977 12.406 14.914 1 74.44 338 ILE A N 1
ATOM 2612 C CA . ILE A 1 338 ? -11.172 12.523 16.125 1 74.44 338 ILE A CA 1
ATOM 2613 C C . ILE A 1 338 ? -10.273 13.75 16.047 1 74.44 338 ILE A C 1
ATOM 2615 O O . ILE A 1 338 ? -9.914 14.188 14.945 1 74.44 338 ILE A O 1
ATOM 2619 N N . LYS A 1 339 ? -9.922 14.234 17.172 1 72.31 339 LYS A N 1
ATOM 2620 C CA . LYS A 1 339 ? -9.062 15.406 17.203 1 72.31 339 LYS A CA 1
ATOM 2621 C C . LYS A 1 339 ? -7.594 15.008 17.297 1 72.31 339 LYS A C 1
ATOM 2623 O O . LYS A 1 339 ? -6.758 15.508 16.531 1 72.31 339 LYS A O 1
ATOM 2628 N N . ASP A 1 340 ? -7.328 14.133 18.25 1 76.44 340 ASP A N 1
ATOM 2629 C CA . ASP A 1 340 ? -5.957 13.672 18.438 1 76.44 340 ASP A CA 1
ATOM 2630 C C . ASP A 1 340 ? -5.855 12.164 18.219 1 76.44 340 ASP A C 1
ATOM 2632 O O . ASP A 1 340 ? -6.82 11.43 18.438 1 76.44 340 ASP A O 1
ATOM 2636 N N . SER A 1 341 ? -4.723 11.727 17.719 1 75.56 341 SER A N 1
ATOM 2637 C CA . SER A 1 341 ? -4.535 10.312 17.422 1 75.56 341 SER A CA 1
ATOM 2638 C C . SER A 1 341 ? -4.336 9.484 18.688 1 75.56 341 SER A C 1
ATOM 2640 O O . SER A 1 341 ? -4.457 8.258 18.656 1 75.56 341 SER A O 1
ATOM 2642 N N . GLY A 1 342 ? -3.898 10.062 19.672 1 70.69 342 GLY A N 1
ATOM 2643 C CA . GLY A 1 342 ? -3.656 9.367 20.938 1 70.69 342 GLY A CA 1
ATOM 2644 C C . GLY A 1 342 ? -3.271 10.305 22.062 1 70.69 342 GLY A C 1
ATOM 2645 O O . GLY A 1 342 ? -3.357 11.523 21.922 1 70.69 342 GLY A O 1
ATOM 2646 N N . TYR A 1 343 ? -3.023 9.672 23.234 1 63.66 343 TYR A N 1
ATOM 2647 C CA . TYR A 1 343 ? -2.676 10.477 24.391 1 63.66 343 TYR A CA 1
ATOM 2648 C C . TYR A 1 343 ? -1.29 10.109 24.922 1 63.66 343 TYR A C 1
ATOM 2650 O O . TYR A 1 343 ? -0.935 10.453 26.047 1 63.66 343 TYR A O 1
ATOM 2658 N N . LEU A 1 344 ? -0.597 9.438 24.047 1 60.28 344 LEU A N 1
ATOM 2659 C CA . LEU A 1 344 ? 0.677 8.93 24.547 1 60.28 344 LEU A CA 1
ATOM 2660 C C . LEU A 1 344 ? 1.633 10.07 24.859 1 60.28 344 LEU A C 1
ATOM 2662 O O . LEU A 1 344 ? 2.441 9.969 25.781 1 60.28 344 LEU A O 1
ATOM 2666 N N . MET A 1 345 ? 1.551 11.156 24.125 1 54.19 345 MET A N 1
ATOM 2667 C CA . MET A 1 345 ? 2.42 12.305 24.375 1 54.19 345 MET A CA 1
ATOM 2668 C C . MET A 1 345 ? 1.628 13.461 24.969 1 54.19 345 MET A C 1
ATOM 2670 O O . MET A 1 345 ? 0.854 14.117 24.266 1 54.19 345 MET A O 1
ATOM 2674 N N . PRO A 1 346 ? 1.821 13.562 26.328 1 55.28 346 PRO A N 1
ATOM 2675 C CA . PRO A 1 346 ? 1.041 14.617 26.984 1 55.28 346 PRO A CA 1
ATOM 2676 C C . PRO A 1 346 ? 1.143 15.961 26.281 1 55.28 346 PRO A C 1
ATOM 2678 O O . PRO A 1 346 ? 2.246 16.422 25.969 1 55.28 346 PRO A O 1
ATOM 2681 N N . GLY A 1 347 ? 0.082 16.562 25.953 1 54.84 347 GLY A N 1
ATOM 2682 C CA . GLY A 1 347 ? 0.016 17.891 25.344 1 54.84 347 GLY A CA 1
ATOM 2683 C C . GLY A 1 347 ? 0.192 17.875 23.844 1 54.84 347 GLY A C 1
ATOM 2684 O O . GLY A 1 347 ? -0.107 18.859 23.156 1 54.84 347 GLY A O 1
ATOM 2685 N N . HIS A 1 348 ? 0.729 16.734 23.375 1 58.12 348 HIS A N 1
ATOM 2686 C CA . HIS A 1 348 ? 1.079 16.734 21.953 1 58.12 348 HIS A CA 1
ATOM 2687 C C . HIS A 1 348 ? 0.251 15.711 21.188 1 58.12 348 HIS A C 1
ATOM 2689 O O . HIS A 1 348 ? 0.373 15.602 19.969 1 58.12 348 HIS A O 1
ATOM 2695 N N . GLY A 1 349 ? -0.555 15.156 21.875 1 70.81 349 GLY A N 1
ATOM 2696 C CA . GLY A 1 349 ? -1.379 14.195 21.156 1 70.81 349 GLY A CA 1
ATOM 2697 C C . GLY A 1 349 ? -0.737 12.828 21.047 1 70.81 349 GLY A C 1
ATOM 2698 O O . GLY A 1 349 ? -0.122 12.344 22 1 70.81 349 GLY A O 1
ATOM 2699 N N . GLY A 1 350 ? -0.896 12.242 19.984 1 80.5 350 GLY A N 1
ATOM 2700 C CA . GLY A 1 350 ? -0.38 10.906 19.781 1 80.5 350 GLY A CA 1
ATOM 2701 C C . GLY A 1 350 ? 0.948 10.883 19.047 1 80.5 350 GLY A C 1
ATOM 2702 O O . GLY A 1 350 ? 1.47 11.93 18.672 1 80.5 350 GLY A O 1
ATOM 2703 N N . VAL A 1 351 ? 1.575 9.766 18.969 1 85.5 351 VAL A N 1
ATOM 2704 C CA . VAL A 1 351 ? 2.842 9.547 18.281 1 85.5 351 VAL A CA 1
ATOM 2705 C C . VAL A 1 351 ? 2.68 9.867 16.797 1 85.5 351 VAL A C 1
ATOM 2707 O O . VAL A 1 351 ? 3.547 10.5 16.188 1 85.5 351 VAL A O 1
ATOM 2710 N N . LEU A 1 352 ? 1.552 9.469 16.266 1 89.12 352 LEU A N 1
ATOM 2711 C CA . LEU A 1 352 ? 1.31 9.688 14.852 1 89.12 352 LEU A CA 1
ATOM 2712 C C . LEU A 1 352 ? 1.172 11.18 14.539 1 89.12 352 LEU A C 1
ATOM 2714 O O . LEU A 1 352 ? 1.509 11.617 13.438 1 89.12 352 LEU A O 1
ATOM 2718 N N . ASP A 1 353 ? 0.759 11.945 15.5 1 87.5 353 ASP A N 1
ATOM 2719 C CA . ASP A 1 353 ? 0.628 13.383 15.336 1 87.5 353 ASP A CA 1
ATOM 2720 C C . ASP A 1 353 ? 1.996 14.062 15.328 1 87.5 353 ASP A C 1
ATOM 2722 O O . ASP A 1 353 ? 2.16 15.133 14.742 1 87.5 353 ASP A O 1
ATOM 2726 N N . ARG A 1 354 ? 2.893 13.359 15.898 1 84.69 354 ARG A N 1
ATOM 2727 C CA . ARG A 1 354 ? 4.219 13.953 16.031 1 84.69 354 ARG A CA 1
ATOM 2728 C C . ARG A 1 354 ? 5.098 13.594 14.836 1 84.69 354 ARG A C 1
ATOM 2730 O O . ARG A 1 354 ? 6.02 14.336 14.492 1 84.69 354 ARG A O 1
ATOM 2737 N N . ILE A 1 355 ? 4.848 12.508 14.289 1 89.81 355 ILE A N 1
ATOM 2738 C CA . ILE A 1 355 ? 5.734 12.07 13.211 1 89.81 355 ILE A CA 1
ATOM 2739 C C . ILE A 1 355 ? 4.996 12.141 11.875 1 89.81 355 ILE A C 1
ATOM 2741 O O . ILE A 1 355 ? 5.457 11.578 10.875 1 89.81 355 ILE A O 1
ATOM 2745 N N . ASP A 1 356 ? 3.908 12.766 11.805 1 93.19 356 ASP A N 1
ATOM 2746 C CA . ASP A 1 356 ? 3.057 12.781 10.617 1 93.19 356 ASP A CA 1
ATOM 2747 C C . ASP A 1 356 ? 3.795 13.367 9.422 1 93.19 356 ASP A C 1
ATOM 2749 O O . ASP A 1 356 ? 3.738 12.82 8.32 1 93.19 356 ASP A O 1
ATOM 2753 N N . GLY A 1 357 ? 4.508 14.469 9.641 1 94.69 357 GLY A N 1
ATOM 2754 C CA . GLY A 1 357 ? 5.277 15.047 8.547 1 94.69 357 GLY A CA 1
ATOM 2755 C C . GLY A 1 357 ? 6.426 14.164 8.094 1 94.69 357 GLY A C 1
ATOM 2756 O O . GLY A 1 357 ? 6.664 14 6.898 1 94.69 357 GLY A O 1
ATOM 2757 N N . LEU A 1 358 ? 7.094 13.539 9.016 1 95.19 358 LEU A N 1
ATOM 2758 C CA . LEU A 1 358 ? 8.281 12.734 8.742 1 95.19 358 LEU A CA 1
ATOM 2759 C C . LEU A 1 358 ? 7.922 11.484 7.941 1 95.19 358 LEU A C 1
ATOM 2761 O O . LEU A 1 358 ? 8.766 10.938 7.23 1 95.19 358 LEU A O 1
ATOM 2765 N N . LEU A 1 359 ? 6.699 11.047 8.016 1 97.06 359 LEU A N 1
ATOM 2766 C CA . LEU A 1 359 ? 6.258 9.836 7.328 1 97.06 359 LEU A CA 1
ATOM 2767 C C . LEU A 1 359 ? 6.336 10.016 5.816 1 97.06 359 LEU A C 1
ATOM 2769 O O . LEU A 1 359 ? 6.465 9.039 5.074 1 97.06 359 LEU A O 1
ATOM 2773 N N . LEU A 1 360 ? 6.27 11.211 5.355 1 97.56 360 LEU A N 1
ATOM 2774 C CA . LEU A 1 360 ? 6.398 11.469 3.922 1 97.56 360 LEU A CA 1
ATOM 2775 C C . LEU A 1 360 ? 7.758 12.078 3.598 1 97.56 360 LEU A C 1
ATOM 2777 O O . LEU A 1 360 ? 8.273 11.898 2.494 1 97.56 360 LEU A O 1
ATOM 2781 N N . VAL A 1 361 ? 8.359 12.758 4.562 1 97.81 361 VAL A N 1
ATOM 2782 C CA . VAL A 1 361 ? 9.641 13.414 4.352 1 97.81 361 VAL A CA 1
ATOM 2783 C C . VAL A 1 361 ? 10.734 12.367 4.145 1 97.81 361 VAL A C 1
ATOM 2785 O O . VAL A 1 361 ? 11.547 12.484 3.227 1 97.81 361 VAL A O 1
ATOM 2788 N N . PHE A 1 362 ? 10.703 11.359 4.902 1 97.69 362 PHE A N 1
ATOM 2789 C CA . PHE A 1 362 ? 11.758 10.359 4.848 1 97.69 362 PHE A CA 1
ATOM 2790 C C . PHE A 1 362 ? 11.703 9.586 3.537 1 97.69 362 PHE A C 1
ATOM 2792 O O . PHE A 1 362 ? 12.727 9.414 2.867 1 97.69 362 PHE A O 1
ATOM 2799 N N . PRO A 1 363 ? 10.555 9.102 3.119 1 97.62 363 PRO A N 1
ATOM 2800 C CA . PRO A 1 363 ? 10.508 8.484 1.793 1 97.62 363 PRO A CA 1
ATOM 2801 C C . PRO A 1 363 ? 10.914 9.438 0.677 1 97.62 363 PRO A C 1
ATOM 2803 O O . PRO A 1 363 ? 11.531 9.023 -0.306 1 97.62 363 PRO A O 1
ATOM 2806 N N . THR A 1 364 ? 10.57 10.664 0.813 1 97.31 364 THR A N 1
ATOM 2807 C CA . THR A 1 364 ? 10.977 11.656 -0.182 1 97.31 364 THR A CA 1
ATOM 2808 C C . THR A 1 364 ? 12.492 11.828 -0.189 1 97.31 364 THR A C 1
ATOM 2810 O O . THR A 1 364 ? 13.102 11.93 -1.254 1 97.31 364 THR A O 1
ATOM 2813 N N . MET A 1 365 ? 13.031 11.875 0.984 1 95.75 365 MET A N 1
ATOM 2814 C CA . MET A 1 365 ? 14.484 11.953 1.104 1 95.75 365 MET A CA 1
ATOM 2815 C C . MET A 1 365 ? 15.148 10.773 0.406 1 95.75 365 MET A C 1
ATOM 2817 O O . MET A 1 365 ? 16.125 10.945 -0.325 1 95.75 365 MET A O 1
ATOM 2821 N N . TYR A 1 366 ? 14.578 9.633 0.633 1 95.06 366 TYR A N 1
ATOM 2822 C CA . TYR A 1 366 ? 15.078 8.43 -0.014 1 95.06 366 TYR A CA 1
ATOM 2823 C C . TYR A 1 366 ? 15.031 8.562 -1.532 1 95.06 366 TYR A C 1
ATOM 2825 O O . TYR A 1 366 ? 16 8.258 -2.223 1 95.06 366 TYR A O 1
ATOM 2833 N N . CYS A 1 367 ? 13.945 9.047 -2.074 1 94.69 367 CYS A N 1
ATOM 2834 C CA . CYS A 1 367 ? 13.773 9.203 -3.514 1 94.69 367 CYS A CA 1
ATOM 2835 C C . CYS A 1 367 ? 14.758 10.219 -4.074 1 94.69 367 CYS A C 1
ATOM 2837 O O . CYS A 1 367 ? 15.359 9.992 -5.125 1 94.69 367 CYS A O 1
ATOM 2839 N N . CYS A 1 368 ? 14.93 11.281 -3.357 1 92.38 368 CYS A N 1
ATOM 2840 C CA . CYS A 1 368 ? 15.852 12.32 -3.801 1 92.38 368 CYS A CA 1
ATOM 2841 C C . CYS A 1 368 ? 17.281 11.805 -3.83 1 92.38 368 CYS A C 1
ATOM 2843 O O . CYS A 1 368 ? 18.016 12.07 -4.781 1 92.38 368 CYS A O 1
ATOM 2845 N N . MET A 1 369 ? 17.656 11.094 -2.871 1 89.25 369 MET A N 1
ATOM 2846 C CA . MET A 1 369 ? 19 10.555 -2.793 1 89.25 369 MET A CA 1
ATOM 2847 C C . MET A 1 369 ? 19.266 9.562 -3.926 1 89.25 369 MET A C 1
ATOM 2849 O O . MET A 1 369 ? 20.328 9.57 -4.535 1 89.25 369 MET A O 1
ATOM 2853 N N . ARG A 1 370 ? 18.281 8.727 -4.156 1 87.88 370 ARG A N 1
ATOM 2854 C CA . ARG A 1 370 ? 18.438 7.73 -5.211 1 87.88 370 ARG A CA 1
ATOM 2855 C C . ARG A 1 370 ? 18.484 8.391 -6.586 1 87.88 370 ARG A C 1
ATOM 2857 O O . ARG A 1 370 ? 19.219 7.945 -7.469 1 87.88 370 ARG A O 1
ATOM 2864 N N . PHE A 1 371 ? 17.766 9.398 -6.719 1 84.94 371 PHE A N 1
ATOM 2865 C CA . PHE A 1 371 ? 17.797 10.148 -7.965 1 84.94 371 PHE A CA 1
ATOM 2866 C C . PHE A 1 371 ? 19.156 10.797 -8.18 1 84.94 371 PHE A C 1
ATOM 2868 O O . PHE A 1 371 ? 19.688 10.805 -9.297 1 84.94 371 PHE A O 1
ATOM 2875 N N . MET A 1 372 ? 19.703 11.328 -7.102 1 82.06 372 MET A N 1
ATOM 2876 C CA . MET A 1 372 ? 21.016 11.945 -7.184 1 82.06 372 MET A CA 1
ATOM 2877 C C . MET A 1 372 ? 22.078 10.914 -7.539 1 82.06 372 MET A C 1
ATOM 2879 O O . MET A 1 372 ? 22.984 11.203 -8.32 1 82.06 372 MET A O 1
ATOM 2883 N N . ASN A 1 373 ? 21.922 9.727 -7.051 1 78.88 373 ASN A N 1
ATOM 2884 C CA . ASN A 1 373 ? 22.891 8.672 -7.324 1 78.88 373 ASN A CA 1
ATOM 2885 C C . ASN A 1 373 ? 22.75 8.133 -8.742 1 78.88 373 ASN A C 1
ATOM 2887 O O . ASN A 1 373 ? 23.734 7.711 -9.352 1 78.88 373 ASN A O 1
ATOM 2891 N N . LEU A 1 374 ? 21.5 8.133 -9.234 1 72.88 374 LEU A N 1
ATOM 2892 C CA . LEU A 1 374 ? 21.281 7.66 -10.594 1 72.88 374 LEU A CA 1
ATOM 2893 C C . LEU A 1 374 ? 21.828 8.648 -11.617 1 72.88 374 LEU A C 1
ATOM 2895 O O . LEU A 1 374 ? 22.266 8.258 -12.695 1 72.88 374 LEU A O 1
ATOM 2899 N N . PHE A 1 375 ? 21.844 9.938 -11.273 1 63.56 375 PHE A N 1
ATOM 2900 C CA . PHE A 1 375 ? 22.297 10.945 -12.227 1 63.56 375 PHE A CA 1
ATOM 2901 C C . PHE A 1 375 ? 23.75 11.336 -11.945 1 63.56 375 PHE A C 1
ATOM 2903 O O . PHE A 1 375 ? 24.344 12.102 -12.711 1 63.56 375 PHE A O 1
ATOM 2910 N N . SER A 1 376 ? 24.328 10.859 -10.891 1 61.06 376 SER A N 1
ATOM 2911 C CA . SER A 1 376 ? 25.766 11.086 -10.695 1 61.06 376 SER A CA 1
ATOM 2912 C C . SER A 1 376 ? 26.594 9.984 -11.344 1 61.06 376 SER A C 1
ATOM 2914 O O . SER A 1 376 ? 26.156 8.828 -11.406 1 61.06 376 SER A O 1
ATOM 2916 N N . MET B 1 1 ? -24.609 -46.344 -2.855 1 53.66 1 MET B N 1
ATOM 2917 C CA . MET B 1 1 ? -24.156 -44.969 -2.52 1 53.66 1 MET B CA 1
ATOM 2918 C C . MET B 1 1 ? -23.094 -44.5 -3.5 1 53.66 1 MET B C 1
ATOM 2920 O O . MET B 1 1 ? -23.172 -43.375 -4.016 1 53.66 1 MET B O 1
ATOM 2924 N N . THR B 1 2 ? -22.219 -45.406 -3.836 1 65 2 THR B N 1
ATOM 2925 C CA . THR B 1 2 ? -21.156 -45.125 -4.781 1 65 2 THR B CA 1
ATOM 2926 C C . THR B 1 2 ? -21.688 -45.062 -6.207 1 65 2 THR B C 1
ATOM 2928 O O . THR B 1 2 ? -21.266 -44.188 -6.996 1 65 2 THR B O 1
ATOM 2931 N N . THR B 1 3 ? -22.594 -45.875 -6.434 1 67.19 3 THR B N 1
ATOM 2932 C CA . THR B 1 3 ? -23.141 -45.938 -7.789 1 67.19 3 THR B CA 1
ATOM 2933 C C . THR B 1 3 ? -23.906 -44.656 -8.102 1 67.19 3 THR B C 1
ATOM 2935 O O . THR B 1 3 ? -23.859 -44.156 -9.234 1 67.19 3 THR B O 1
ATOM 2938 N N . ASP B 1 4 ? -24.531 -44.156 -7.078 1 67.19 4 ASP B N 1
ATOM 2939 C CA . ASP B 1 4 ? -25.312 -42.938 -7.285 1 67.19 4 ASP B CA 1
ATOM 2940 C C . ASP B 1 4 ? -24.391 -41.75 -7.508 1 67.19 4 ASP B C 1
ATOM 2942 O O . ASP B 1 4 ? -24.672 -40.875 -8.336 1 67.19 4 ASP B O 1
ATOM 2946 N N . LYS B 1 5 ? -23.422 -41.906 -6.887 1 69.25 5 LYS B N 1
ATOM 2947 C CA . LYS B 1 5 ? -22.453 -40.812 -7.039 1 69.25 5 LYS B CA 1
ATOM 2948 C C . LYS B 1 5 ? -21.844 -40.844 -8.438 1 69.25 5 LYS B C 1
ATOM 2950 O O . LYS B 1 5 ? -21.609 -39.781 -9.031 1 69.25 5 LYS B O 1
ATOM 2955 N N . VAL B 1 6 ? -21.609 -42.031 -8.914 1 68.25 6 VAL B N 1
ATOM 2956 C CA . VAL B 1 6 ? -21.031 -42.188 -10.242 1 68.25 6 VAL B CA 1
ATOM 2957 C C . VAL B 1 6 ? -22.031 -41.688 -11.297 1 68.25 6 VAL B C 1
ATOM 2959 O O . VAL B 1 6 ? -21.656 -41.062 -12.281 1 68.25 6 VAL B O 1
ATOM 2962 N N . LYS B 1 7 ? -23.188 -42 -11.102 1 71.44 7 LYS B N 1
ATOM 2963 C CA . LYS B 1 7 ? -24.219 -41.562 -12.047 1 71.44 7 LYS B CA 1
ATOM 2964 C C . LYS B 1 7 ? -24.344 -40.031 -12.055 1 71.44 7 LYS B C 1
ATOM 2966 O O . LYS B 1 7 ? -24.531 -39.438 -13.117 1 71.44 7 LYS B O 1
ATOM 2971 N N . ILE B 1 8 ? -24.219 -39.469 -10.953 1 70.69 8 ILE B N 1
ATOM 2972 C CA . ILE B 1 8 ? -24.328 -38.031 -10.859 1 70.69 8 ILE B CA 1
ATOM 2973 C C . ILE B 1 8 ? -23.156 -37.375 -11.586 1 70.69 8 ILE B C 1
ATOM 2975 O O . ILE B 1 8 ? -23.328 -36.438 -12.352 1 70.69 8 ILE B O 1
ATOM 2979 N N . VAL B 1 9 ? -22.047 -37.906 -11.359 1 75.19 9 VAL B N 1
ATOM 2980 C CA . VAL B 1 9 ? -20.828 -37.375 -11.984 1 75.19 9 VAL B CA 1
ATOM 2981 C C . VAL B 1 9 ? -20.922 -37.562 -13.508 1 75.19 9 VAL B C 1
ATOM 2983 O O . VAL B 1 9 ? -20.562 -36.625 -14.25 1 75.19 9 VAL B O 1
ATOM 2986 N N . SER B 1 10 ? -21.359 -38.688 -13.945 1 72.06 10 SER B N 1
ATOM 2987 C CA . SER B 1 10 ? -21.484 -38.938 -15.375 1 72.06 10 SER B CA 1
ATOM 2988 C C . SER B 1 10 ? -22.484 -37.969 -16.016 1 72.06 10 SER B C 1
ATOM 2990 O O . SER B 1 10 ? -22.25 -37.469 -17.109 1 72.06 10 SER B O 1
ATOM 2992 N N . THR B 1 11 ? -23.531 -37.688 -15.383 1 70.88 11 THR B N 1
ATOM 2993 C CA . THR B 1 11 ? -24.531 -36.781 -15.891 1 70.88 11 THR B CA 1
ATOM 2994 C C . THR B 1 11 ? -23.984 -35.344 -15.945 1 70.88 11 THR B C 1
ATOM 2996 O O . THR B 1 11 ? -24.219 -34.625 -16.906 1 70.88 11 THR B O 1
ATOM 2999 N N . ASN B 1 12 ? -23.266 -35.062 -14.961 1 73.31 12 ASN B N 1
ATOM 3000 C CA . ASN B 1 12 ? -22.703 -33.719 -14.922 1 73.31 12 ASN B CA 1
ATOM 3001 C C . ASN B 1 12 ? -21.672 -33.531 -16.016 1 73.31 12 ASN B C 1
AT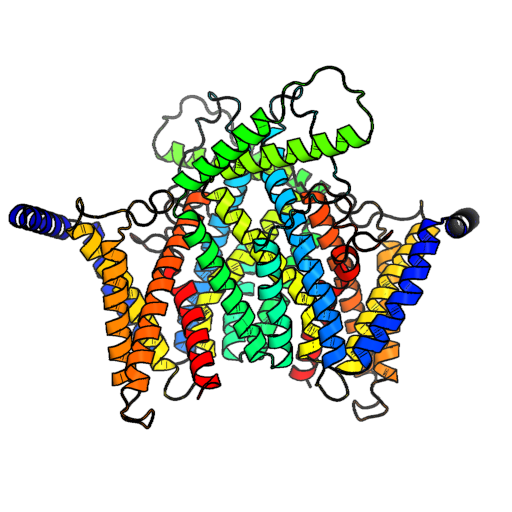OM 3003 O O . ASN B 1 12 ? -21.609 -32.469 -16.641 1 73.31 12 ASN B O 1
ATOM 3007 N N . ILE B 1 13 ? -20.953 -34.562 -16.25 1 70.62 13 ILE B N 1
ATOM 3008 C CA . ILE B 1 13 ? -19.938 -34.469 -17.297 1 70.62 13 ILE B CA 1
ATOM 3009 C C . ILE B 1 13 ? -20.609 -34.344 -18.672 1 70.62 13 ILE B C 1
ATOM 3011 O O . ILE B 1 13 ? -20.125 -33.594 -19.531 1 70.62 13 ILE B O 1
ATOM 3015 N N . HIS B 1 14 ? -21.641 -35.031 -18.797 1 69.19 14 HIS B N 1
ATOM 3016 C CA . HIS B 1 14 ? -22.391 -34.938 -20.062 1 69.19 14 HIS B CA 1
ATOM 3017 C C . HIS B 1 14 ? -22.969 -33.531 -20.25 1 69.19 14 HIS B C 1
ATOM 3019 O O . HIS B 1 14 ? -22.953 -33 -21.359 1 69.19 14 HIS B O 1
ATOM 3025 N N . THR B 1 15 ? -23.391 -32.969 -19.234 1 68.25 15 THR B N 1
ATOM 3026 C CA . THR B 1 15 ? -23.969 -31.625 -19.312 1 68.25 15 THR B CA 1
ATOM 3027 C C . THR B 1 15 ? -22.875 -30.578 -19.562 1 68.25 15 THR B C 1
ATOM 3029 O O . THR B 1 15 ? -23.094 -29.578 -20.234 1 68.25 15 THR B O 1
ATOM 3032 N N . MET B 1 16 ? -21.875 -30.891 -19.094 1 71.69 16 MET B N 1
ATOM 3033 C CA . MET B 1 16 ? -20.734 -30 -19.281 1 71.69 16 MET B CA 1
ATOM 3034 C C . MET B 1 16 ? -20.281 -29.969 -20.734 1 71.69 16 MET B C 1
ATOM 3036 O O . MET B 1 16 ? -19.922 -28.922 -21.266 1 71.69 16 MET B O 1
ATOM 3040 N N . SER B 1 17 ? -20.281 -31.109 -21.328 1 68.44 17 SER B N 1
ATOM 3041 C CA . SER B 1 17 ? -19.859 -31.219 -22.719 1 68.44 17 SER B CA 1
ATOM 3042 C C . SER B 1 17 ? -20.797 -30.453 -23.641 1 68.44 17 SER B C 1
ATOM 3044 O O . SER B 1 17 ? -20.406 -30.016 -24.719 1 68.44 17 SER B O 1
ATOM 3046 N N . GLY B 1 18 ? -21.906 -30.094 -23.125 1 62.94 18 GLY B N 1
ATOM 3047 C CA . GLY B 1 18 ? -22.875 -29.359 -23.938 1 62.94 18 GLY B CA 1
ATOM 3048 C C . GLY B 1 18 ? -22.922 -27.875 -23.625 1 62.94 18 GLY B C 1
ATOM 3049 O O . GLY B 1 18 ? -23.609 -27.125 -24.312 1 62.94 18 GLY B O 1
ATOM 3050 N N . ASP B 1 19 ? -22.188 -27.469 -22.734 1 67.06 19 ASP B N 1
ATOM 3051 C CA . ASP B 1 19 ? -22.25 -26.062 -22.328 1 67.06 19 ASP B CA 1
ATOM 3052 C C . ASP B 1 19 ? -21.375 -25.203 -23.234 1 67.06 19 ASP B C 1
ATOM 3054 O O . ASP B 1 19 ? -20.141 -25.344 -23.234 1 67.06 19 ASP B O 1
ATOM 3058 N N . THR B 1 20 ? -21.891 -24.359 -24.047 1 64.19 20 THR B N 1
ATOM 3059 C CA . THR B 1 20 ? -21.219 -23.484 -25 1 64.19 20 THR B CA 1
ATOM 3060 C C . THR B 1 20 ? -20.281 -22.531 -24.297 1 64.19 20 THR B C 1
ATOM 3062 O O . THR B 1 20 ? -19.203 -22.203 -24.812 1 64.19 20 THR B O 1
ATOM 3065 N N . ASN B 1 21 ? -20.672 -22.156 -23.203 1 64.69 21 ASN B N 1
ATOM 3066 C CA . ASN B 1 21 ? -19.812 -21.234 -22.469 1 64.69 21 ASN B CA 1
ATOM 3067 C C . ASN B 1 21 ? -18.516 -21.906 -22.031 1 64.69 21 ASN B C 1
ATOM 3069 O O . ASN B 1 21 ? -17.453 -21.281 -22.078 1 64.69 21 ASN B O 1
ATOM 3073 N N . LEU B 1 22 ? -18.672 -23.156 -21.75 1 68.75 22 LEU B N 1
ATOM 3074 C CA . LEU B 1 22 ? -17.484 -23.891 -21.359 1 68.75 22 LEU B CA 1
ATOM 3075 C C . LEU B 1 22 ? -16.562 -24.109 -22.562 1 68.75 22 LEU B C 1
ATOM 3077 O O . LEU B 1 22 ? -15.336 -24.094 -22.422 1 68.75 22 LEU B O 1
ATOM 3081 N N . PHE B 1 23 ? -17.188 -24.266 -23.672 1 66 23 PHE B N 1
ATOM 3082 C CA . PHE B 1 23 ? -16.406 -24.453 -24.891 1 66 23 PHE B CA 1
ATOM 3083 C C . PHE B 1 23 ? -15.625 -23.188 -25.234 1 66 23 PHE B C 1
ATOM 3085 O O . PHE B 1 23 ? -14.438 -23.25 -25.531 1 66 23 PHE B O 1
ATOM 3092 N N . VAL B 1 24 ? -16.25 -22.094 -25.141 1 65.44 24 VAL B N 1
ATOM 3093 C CA . VAL B 1 24 ? -15.602 -20.828 -25.453 1 65.44 24 VAL B CA 1
ATOM 3094 C C . VAL B 1 24 ? -14.484 -20.562 -24.453 1 65.44 24 VAL B C 1
ATOM 3096 O O . VAL B 1 24 ? -13.398 -20.109 -24.828 1 65.44 24 VAL B O 1
ATOM 3099 N N . ARG B 1 25 ? -14.727 -20.922 -23.266 1 70 25 ARG B N 1
ATOM 3100 C CA . ARG B 1 25 ? -13.711 -20.734 -22.234 1 70 25 ARG B CA 1
ATOM 3101 C C . ARG B 1 25 ? -12.5 -21.625 -22.484 1 70 25 ARG B C 1
ATOM 3103 O O . ARG B 1 25 ? -11.359 -21.188 -22.312 1 70 25 ARG B O 1
ATOM 3110 N N . SER B 1 26 ? -12.828 -22.844 -22.938 1 69 26 SER B N 1
ATOM 3111 C CA . SER B 1 26 ? -11.75 -23.781 -23.203 1 69 26 SER B CA 1
ATOM 3112 C C . SER B 1 26 ? -10.906 -23.344 -24.406 1 69 26 SER B C 1
ATOM 3114 O O . SER B 1 26 ? -9.68 -23.484 -24.391 1 69 26 SER B O 1
ATOM 3116 N N . LEU B 1 27 ? -11.594 -22.75 -25.312 1 64.5 27 LEU B N 1
ATOM 3117 C CA . LEU B 1 27 ? -10.891 -22.266 -26.5 1 64.5 27 LEU B CA 1
ATOM 3118 C C . LEU B 1 27 ? -10.008 -21.062 -26.156 1 64.5 27 LEU B C 1
ATOM 3120 O O . LEU B 1 27 ? -8.875 -20.969 -26.625 1 64.5 27 LEU B O 1
ATOM 3124 N N . THR B 1 28 ? -10.5 -20.25 -25.359 1 66 28 THR B N 1
ATOM 3125 C CA . THR B 1 28 ? -9.727 -19.078 -24.953 1 66 28 THR B CA 1
ATOM 3126 C C . THR B 1 28 ? -8.5 -19.5 -24.141 1 66 28 THR B C 1
ATOM 3128 O O . THR B 1 28 ? -7.41 -18.969 -24.344 1 66 28 THR B O 1
ATOM 3131 N N . ILE B 1 29 ? -8.703 -20.422 -23.391 1 69.75 29 ILE B N 1
ATOM 3132 C CA . ILE B 1 29 ? -7.605 -20.891 -22.562 1 69.75 29 ILE B CA 1
ATOM 3133 C C . ILE B 1 29 ? -6.559 -21.578 -23.438 1 69.75 29 ILE B C 1
ATOM 3135 O O . ILE B 1 29 ? -5.355 -21.422 -23.219 1 69.75 29 ILE B O 1
ATOM 3139 N N . ALA B 1 30 ? -7.051 -22.297 -24.438 1 70.19 30 ALA B N 1
ATOM 3140 C CA . ALA B 1 30 ? -6.152 -23.062 -25.297 1 70.19 30 ALA B CA 1
ATOM 3141 C C . ALA B 1 30 ? -5.355 -22.141 -26.219 1 70.19 30 ALA B C 1
ATOM 3143 O O . ALA B 1 30 ? -4.242 -22.469 -26.641 1 70.19 30 ALA B O 1
ATOM 3144 N N . LEU B 1 31 ? -5.941 -20.938 -26.453 1 71.31 31 LEU B N 1
ATOM 3145 C CA . LEU B 1 31 ? -5.246 -20.016 -27.359 1 71.31 31 LEU B CA 1
ATOM 3146 C C . LEU B 1 31 ? -4.422 -19 -26.562 1 71.31 31 LEU B C 1
ATOM 3148 O O . LEU B 1 31 ? -3.254 -18.766 -26.875 1 71.31 31 LEU B O 1
ATOM 3152 N N . VAL B 1 32 ? -4.969 -18.484 -25.594 1 74.94 32 VAL B N 1
ATOM 3153 C CA . VAL B 1 32 ? -4.32 -17.406 -24.844 1 74.94 32 VAL B CA 1
ATOM 3154 C C . VAL B 1 32 ? -3.262 -17.984 -23.906 1 74.94 32 VAL B C 1
ATOM 3156 O O . VAL B 1 32 ? -2.199 -17.391 -23.719 1 74.94 32 VAL B O 1
ATOM 3159 N N . GLY B 1 33 ? -3.52 -19.141 -23.469 1 78.44 33 GLY B N 1
ATOM 3160 C CA . GLY B 1 33 ? -2.609 -19.766 -22.531 1 78.44 33 GLY B CA 1
ATOM 3161 C C . GLY B 1 33 ? -1.238 -20.047 -23.109 1 78.44 33 GLY B C 1
ATOM 3162 O O . GLY B 1 33 ? -0.237 -19.484 -22.656 1 78.44 33 GLY B O 1
ATOM 3163 N N . PRO B 1 34 ? -1.237 -20.797 -24.219 1 80.19 34 PRO B N 1
ATOM 3164 C CA . PRO B 1 34 ? 0.061 -21.109 -24.812 1 80.19 34 PRO B CA 1
ATOM 3165 C C . PRO B 1 34 ? 0.765 -19.875 -25.375 1 80.19 34 PRO B C 1
ATOM 3167 O O . PRO B 1 34 ? 1.994 -19.781 -25.328 1 80.19 34 PRO B O 1
ATOM 3170 N N . THR B 1 35 ? 0.01 -18.922 -25.875 1 81.88 35 THR B N 1
ATOM 3171 C CA . THR B 1 35 ? 0.61 -17.688 -26.359 1 81.88 35 THR B CA 1
ATOM 3172 C C . THR B 1 35 ? 1.261 -16.906 -25.219 1 81.88 35 THR B C 1
ATOM 3174 O O . THR B 1 35 ? 2.359 -16.359 -25.391 1 81.88 35 THR B O 1
ATOM 3177 N N . ALA B 1 36 ? 0.596 -16.828 -24.156 1 85.19 36 ALA B N 1
ATOM 3178 C CA . ALA B 1 36 ? 1.148 -16.141 -23 1 85.19 36 ALA B CA 1
ATOM 3179 C C . ALA B 1 36 ? 2.418 -16.828 -22.5 1 85.19 36 ALA B C 1
ATOM 3181 O O . ALA B 1 36 ? 3.398 -16.172 -22.156 1 85.19 36 ALA B O 1
ATOM 3182 N N . VAL B 1 37 ? 2.395 -18.125 -22.578 1 84.81 37 VAL B N 1
ATOM 3183 C CA . VAL B 1 37 ? 3.541 -18.906 -22.125 1 84.81 37 VAL B CA 1
ATOM 3184 C C . VAL B 1 37 ? 4.719 -18.703 -23.062 1 84.81 37 VAL B C 1
ATOM 3186 O O . VAL B 1 37 ? 5.855 -18.516 -22.625 1 84.81 37 VAL B O 1
ATOM 3189 N N . LEU B 1 38 ? 4.422 -18.656 -24.297 1 84.81 38 LEU B N 1
ATOM 3190 C CA . LEU B 1 38 ? 5.469 -18.469 -25.297 1 84.81 38 LEU B CA 1
ATOM 3191 C C . LEU B 1 38 ? 6.086 -17.094 -25.188 1 84.81 38 LEU B C 1
ATOM 3193 O O . LEU B 1 38 ? 7.312 -16.938 -25.25 1 84.81 38 LEU B O 1
ATOM 3197 N N . LEU B 1 39 ? 5.273 -16.141 -24.969 1 85.81 39 LEU B N 1
ATOM 3198 C CA . LEU B 1 39 ? 5.766 -14.773 -24.859 1 85.81 39 LEU B CA 1
ATOM 3199 C C . LEU B 1 39 ? 6.551 -14.578 -23.562 1 85.81 39 LEU B C 1
ATOM 3201 O O . LEU B 1 39 ? 7.555 -13.859 -23.547 1 85.81 39 LEU B O 1
ATOM 3205 N N . ALA B 1 40 ? 6.09 -15.164 -22.531 1 87.31 40 ALA B N 1
ATOM 3206 C CA . ALA B 1 40 ? 6.77 -15.047 -21.234 1 87.31 40 ALA B CA 1
ATOM 3207 C C . ALA B 1 40 ? 8.102 -15.789 -21.25 1 87.31 40 ALA B C 1
ATOM 3209 O O . ALA B 1 40 ? 9.047 -15.391 -20.578 1 87.31 40 ALA B O 1
ATOM 3210 N N . ALA B 1 41 ? 8.219 -16.859 -22.094 1 83.94 41 ALA B N 1
ATOM 3211 C CA . ALA B 1 41 ? 9.414 -17.703 -22.109 1 83.94 41 ALA B CA 1
ATOM 3212 C C . ALA B 1 41 ? 10.438 -17.188 -23.109 1 83.94 41 ALA B C 1
ATOM 3214 O O . ALA B 1 41 ? 11.625 -17.5 -23.016 1 83.94 41 ALA B O 1
ATOM 3215 N N . TYR B 1 42 ? 10.086 -16.375 -24.047 1 86.75 42 TYR B N 1
ATOM 3216 C CA . TYR B 1 42 ? 10.961 -15.977 -25.141 1 86.75 42 TYR B CA 1
ATOM 3217 C C . TYR B 1 42 ? 12.07 -15.055 -24.641 1 86.75 42 TYR B C 1
ATOM 3219 O O . TYR B 1 42 ? 13.25 -15.352 -24.797 1 86.75 42 TYR B O 1
ATOM 3227 N N . ASN B 1 43 ? 11.734 -13.898 -24.156 1 90.19 43 ASN B N 1
ATOM 3228 C CA . ASN B 1 43 ? 12.711 -12.969 -23.609 1 90.19 43 ASN B CA 1
ATOM 3229 C C . ASN B 1 43 ? 12.086 -12.078 -22.531 1 90.19 43 ASN B C 1
ATOM 3231 O O . ASN B 1 43 ? 10.859 -12.047 -22.375 1 90.19 43 ASN B O 1
ATOM 3235 N N . LYS B 1 44 ? 12.961 -11.469 -21.859 1 92.06 44 LYS B N 1
ATOM 3236 C CA . LYS B 1 44 ? 12.539 -10.617 -20.75 1 92.06 44 LYS B CA 1
ATOM 3237 C C . LYS B 1 44 ? 11.656 -9.469 -21.25 1 92.06 44 LYS B C 1
ATOM 3239 O O . LYS B 1 44 ? 10.664 -9.125 -20.594 1 92.06 44 LYS B O 1
ATOM 3244 N N . TYR B 1 45 ? 11.922 -8.914 -22.391 1 92.5 45 TYR B N 1
ATOM 3245 C CA . TYR B 1 45 ? 11.203 -7.75 -22.875 1 92.5 45 TYR B CA 1
ATOM 3246 C C . TYR B 1 45 ? 9.828 -8.141 -23.422 1 92.5 45 TYR B C 1
ATOM 3248 O O . TYR B 1 45 ? 8.867 -7.383 -23.297 1 92.5 45 TYR B O 1
ATOM 3256 N N . THR B 1 46 ? 9.742 -9.312 -24.031 1 92.62 46 THR B N 1
ATOM 3257 C CA . THR B 1 46 ? 8.43 -9.781 -24.453 1 92.62 46 THR B CA 1
ATOM 3258 C C . THR B 1 46 ? 7.555 -10.109 -23.25 1 92.62 46 THR B C 1
ATOM 3260 O O . THR B 1 46 ? 6.344 -9.875 -23.281 1 92.62 46 THR B O 1
ATOM 3263 N N . CYS B 1 47 ? 8.172 -10.641 -22.297 1 93 47 CYS B N 1
ATOM 3264 C CA . CYS B 1 47 ? 7.449 -10.891 -21.062 1 93 47 CYS B CA 1
ATOM 3265 C C . CYS B 1 47 ? 6.965 -9.586 -20.438 1 93 47 CYS B C 1
ATOM 3267 O O . CYS B 1 47 ? 5.816 -9.492 -20 1 93 47 CYS B O 1
ATOM 3269 N N . ALA B 1 48 ? 7.855 -8.602 -20.438 1 95.19 48 ALA B N 1
ATOM 3270 C CA . ALA B 1 48 ? 7.508 -7.297 -19.891 1 95.19 48 ALA B CA 1
ATOM 3271 C C . ALA B 1 48 ? 6.363 -6.66 -20.672 1 95.19 48 ALA B C 1
ATOM 3273 O O . ALA B 1 48 ? 5.492 -6.012 -20.078 1 95.19 48 ALA B O 1
ATOM 3274 N N . LEU B 1 49 ? 6.371 -6.859 -21.938 1 93.75 49 LEU B N 1
ATOM 3275 C CA . LEU B 1 49 ? 5.309 -6.309 -22.766 1 93.75 49 LEU B CA 1
ATOM 3276 C C . LEU B 1 49 ? 3.973 -6.977 -22.453 1 93.75 49 LEU B C 1
ATOM 3278 O O . LEU B 1 49 ? 2.939 -6.305 -22.391 1 93.75 49 LEU B O 1
ATOM 3282 N N . LEU B 1 50 ? 3.975 -8.219 -22.328 1 92.62 50 LEU B N 1
ATOM 3283 C CA . LEU B 1 50 ? 2.77 -8.953 -21.953 1 92.62 50 LEU B CA 1
ATOM 3284 C C . LEU B 1 50 ? 2.236 -8.469 -20.609 1 92.62 50 LEU B C 1
ATOM 3286 O O . LEU B 1 50 ? 1.04 -8.211 -20.469 1 92.62 50 LEU B O 1
ATOM 3290 N N . ILE B 1 51 ? 3.109 -8.328 -19.672 1 95.19 51 ILE B N 1
ATOM 3291 C CA . ILE B 1 51 ? 2.736 -7.879 -18.344 1 95.19 51 ILE B CA 1
ATOM 3292 C C . ILE B 1 51 ? 2.207 -6.449 -18.406 1 95.19 51 ILE B C 1
ATOM 3294 O O . ILE B 1 51 ? 1.255 -6.102 -17.703 1 95.19 51 ILE B O 1
ATOM 3298 N N . TRP B 1 52 ? 2.844 -5.66 -19.25 1 95.06 52 TRP B N 1
ATOM 3299 C CA . TRP B 1 52 ? 2.387 -4.285 -19.422 1 95.06 52 TRP B CA 1
ATOM 3300 C C . TRP B 1 52 ? 0.942 -4.25 -19.906 1 95.06 52 TRP B C 1
ATOM 3302 O O . TRP B 1 52 ? 0.142 -3.438 -19.438 1 95.06 52 TRP B O 1
ATOM 3312 N N . PHE B 1 53 ? 0.616 -5.109 -20.797 1 92.12 53 PHE B N 1
ATOM 3313 C CA . PHE B 1 53 ? -0.738 -5.18 -21.328 1 92.12 53 PHE B CA 1
ATOM 3314 C C . PHE B 1 53 ? -1.738 -5.516 -20.234 1 92.12 53 PHE B C 1
ATOM 3316 O O . PHE B 1 53 ? -2.74 -4.82 -20.062 1 92.12 53 PHE B O 1
ATOM 3323 N N . PHE B 1 54 ? -1.489 -6.488 -19.5 1 91.75 54 PHE B N 1
ATOM 3324 C CA . PHE B 1 54 ? -2.402 -6.918 -18.438 1 91.75 54 PHE B CA 1
ATOM 3325 C C . PHE B 1 54 ? -2.461 -5.887 -17.328 1 91.75 54 PHE B C 1
ATOM 3327 O O . PHE B 1 54 ? -3.521 -5.664 -16.734 1 91.75 54 PHE B O 1
ATOM 3334 N N . PHE B 1 55 ? -1.354 -5.238 -17.047 1 95.06 55 PHE B N 1
ATOM 3335 C CA . PHE B 1 55 ? -1.315 -4.215 -16.016 1 95.06 55 PHE B CA 1
ATOM 3336 C C . PHE B 1 55 ? -2.135 -2.998 -16.422 1 95.06 55 PHE B C 1
ATOM 3338 O O . PHE B 1 55 ? -2.945 -2.498 -15.633 1 95.06 55 PHE B O 1
ATOM 3345 N N . PHE B 1 56 ? -1.898 -2.586 -17.641 1 93.31 56 PHE B N 1
ATOM 3346 C CA . PHE B 1 56 ? -2.564 -1.39 -18.156 1 93.31 56 PHE B CA 1
ATOM 3347 C C . PHE B 1 56 ? -4.078 -1.575 -18.156 1 93.31 56 PHE B C 1
ATOM 3349 O O . PHE B 1 56 ? -4.812 -0.751 -17.609 1 93.31 56 PHE B O 1
ATOM 3356 N N . PHE B 1 57 ? -4.566 -2.658 -18.656 1 90.19 57 PHE B N 1
ATOM 3357 C CA . PHE B 1 57 ? -6 -2.904 -18.734 1 90.19 57 PHE B CA 1
ATOM 3358 C C . PHE B 1 57 ? -6.562 -3.248 -17.359 1 90.19 57 PHE B C 1
ATOM 3360 O O . PHE B 1 57 ? -7.719 -2.941 -17.062 1 90.19 57 PHE B O 1
ATOM 3367 N N . GLY B 1 58 ? -5.715 -3.867 -16.578 1 91.69 58 GLY B N 1
ATOM 3368 C CA . GLY B 1 58 ? -6.141 -4.109 -15.203 1 91.69 58 GLY B CA 1
ATOM 3369 C C . GLY B 1 58 ? -6.41 -2.836 -14.43 1 91.69 58 GLY B C 1
ATOM 3370 O O . GLY B 1 58 ? -7.398 -2.742 -13.703 1 91.69 58 GLY B O 1
ATOM 3371 N N . MET B 1 59 ? -5.535 -1.829 -14.648 1 92.75 59 MET B N 1
ATOM 3372 C CA . MET B 1 59 ? -5.699 -0.552 -13.961 1 92.75 59 MET B CA 1
ATOM 3373 C C . MET B 1 59 ? -6.934 0.185 -14.477 1 92.75 59 MET B C 1
ATOM 3375 O O . MET B 1 59 ? -7.625 0.855 -13.703 1 92.75 59 MET B O 1
ATOM 3379 N N . LEU B 1 60 ? -7.223 0.034 -15.695 1 88.19 60 LEU B N 1
ATOM 3380 C CA . LEU B 1 60 ? -8.414 0.658 -16.266 1 88.19 60 LEU B CA 1
ATOM 3381 C C . LEU B 1 60 ? -9.68 0.03 -15.688 1 88.19 60 LEU B C 1
ATOM 3383 O O . LEU B 1 60 ? -10.617 0.74 -15.32 1 88.19 60 LEU B O 1
ATOM 3387 N N . GLU B 1 61 ? -9.688 -1.248 -15.625 1 88.75 61 GLU B N 1
ATOM 3388 C CA . GLU B 1 61 ? -10.844 -1.945 -15.062 1 88.75 61 GLU B CA 1
ATOM 3389 C C . GLU B 1 61 ? -11.008 -1.636 -13.57 1 88.75 61 GLU B C 1
ATOM 3391 O O . GLU B 1 61 ? -12.125 -1.524 -13.078 1 88.75 61 GLU B O 1
ATOM 3396 N N . TRP B 1 62 ? -9.852 -1.515 -12.914 1 91.12 62 TRP B N 1
ATOM 3397 C CA . TRP B 1 62 ? -9.906 -1.203 -11.484 1 91.12 62 TRP B CA 1
ATOM 3398 C C . TRP B 1 62 ? -10.539 0.164 -11.25 1 91.12 62 TRP B C 1
ATOM 3400 O O . TRP B 1 62 ? -11.266 0.358 -10.273 1 91.12 62 TRP B O 1
ATOM 3410 N N . SER B 1 63 ? -10.234 1.093 -12.102 1 85.88 63 SER B N 1
ATOM 3411 C CA . SER B 1 63 ? -10.828 2.42 -11.953 1 85.88 63 SER B CA 1
ATOM 3412 C C . SER B 1 63 ? -12.352 2.355 -11.977 1 85.88 63 SER B C 1
ATOM 3414 O O . SER B 1 63 ? -13.016 3.094 -11.25 1 85.88 63 SER B O 1
ATOM 3416 N N . GLY B 1 64 ? -12.914 1.46 -12.75 1 82.12 64 GLY B N 1
ATOM 3417 C CA . GLY B 1 64 ? -14.359 1.255 -12.766 1 82.12 64 GLY B CA 1
ATOM 3418 C C . GLY B 1 64 ? -14.883 0.584 -11.508 1 82.12 64 GLY B C 1
ATOM 3419 O O . GLY B 1 64 ? -15.898 0.998 -10.953 1 82.12 64 GLY B O 1
ATOM 3420 N N . ILE B 1 65 ? -14.188 -0.383 -11.07 1 85.88 65 ILE B N 1
ATOM 3421 C CA . ILE B 1 65 ? -14.586 -1.129 -9.883 1 85.88 65 ILE B CA 1
ATOM 3422 C C . ILE B 1 65 ? -14.531 -0.22 -8.656 1 85.88 65 ILE B C 1
ATOM 3424 O O . ILE B 1 65 ? -15.414 -0.263 -7.801 1 85.88 65 ILE B O 1
ATOM 3428 N N . ARG B 1 66 ? -13.492 0.575 -8.617 1 85.19 66 ARG B N 1
ATOM 3429 C CA . ARG B 1 66 ? -13.289 1.486 -7.5 1 85.19 66 ARG B CA 1
ATOM 3430 C C . ARG B 1 66 ? -14.461 2.451 -7.359 1 85.19 66 ARG B C 1
ATOM 3432 O O . ARG B 1 66 ? -14.906 2.744 -6.246 1 85.19 66 ARG B O 1
ATOM 3439 N N . ARG B 1 67 ? -14.961 2.922 -8.414 1 79.12 67 ARG B N 1
ATOM 3440 C CA . ARG B 1 67 ? -16.109 3.826 -8.383 1 79.12 67 ARG B CA 1
ATOM 3441 C C . ARG B 1 67 ? -17.344 3.127 -7.832 1 79.12 67 ARG B C 1
ATOM 3443 O O . ARG B 1 67 ? -18.094 3.713 -7.051 1 79.12 67 ARG B O 1
ATOM 3450 N N . HIS B 1 68 ? -17.5 1.898 -8.219 1 80.69 68 HIS B N 1
ATOM 3451 C CA . HIS B 1 68 ? -18.641 1.135 -7.73 1 80.69 68 HIS B CA 1
ATOM 3452 C C . HIS B 1 68 ? -18.516 0.849 -6.238 1 80.69 68 HIS B C 1
ATOM 3454 O O . HIS B 1 68 ? -19.5 0.876 -5.508 1 80.69 68 HIS B O 1
ATOM 3460 N N . ILE B 1 69 ? -17.344 0.591 -5.828 1 81.56 69 ILE B N 1
ATOM 3461 C CA . ILE B 1 69 ? -17.125 0.311 -4.418 1 81.56 69 ILE B CA 1
ATOM 3462 C C . ILE B 1 69 ? -17.422 1.559 -3.588 1 81.56 69 ILE B C 1
ATOM 3464 O O . ILE B 1 69 ? -18.047 1.475 -2.533 1 81.56 69 ILE B O 1
ATOM 3468 N N . LYS B 1 70 ? -16.953 2.654 -4.078 1 76.44 70 LYS B N 1
ATOM 3469 C CA . LYS B 1 70 ? -17.172 3.91 -3.365 1 76.44 70 LYS B CA 1
ATOM 3470 C C . LYS B 1 70 ? -18.656 4.199 -3.205 1 76.44 70 LYS B C 1
ATOM 3472 O O . LYS B 1 70 ? -19.109 4.57 -2.119 1 76.44 70 LYS B O 1
ATOM 3477 N N . VAL B 1 71 ? -19.391 3.908 -4.277 1 71.5 71 VAL B N 1
ATOM 3478 C CA . VAL B 1 71 ? -20.828 4.168 -4.258 1 71.5 71 VAL B CA 1
ATOM 3479 C C . VAL B 1 71 ? -21.531 3.162 -3.348 1 71.5 71 VAL B C 1
ATOM 3481 O O . VAL B 1 71 ? -22.422 3.523 -2.58 1 71.5 71 VAL B O 1
ATOM 3484 N N . ALA B 1 72 ? -21.125 1.941 -3.451 1 72.25 72 ALA B N 1
ATOM 3485 C CA . ALA B 1 72 ? -21.75 0.892 -2.645 1 72.25 72 ALA B CA 1
ATOM 3486 C C . ALA B 1 72 ? -21.5 1.128 -1.156 1 72.25 72 ALA B C 1
ATOM 3488 O O . ALA B 1 72 ? -22.391 0.89 -0.331 1 72.25 72 ALA B O 1
ATOM 3489 N N . LEU B 1 73 ? -20.344 1.565 -0.85 1 70.88 73 LEU B N 1
ATOM 3490 C CA . LEU B 1 73 ? -19.984 1.794 0.544 1 70.88 73 LEU B CA 1
ATOM 3491 C C . LEU B 1 73 ? -20.719 3.004 1.107 1 70.88 73 LEU B C 1
ATOM 3493 O O . LEU B 1 73 ? -21.125 3 2.271 1 70.88 73 LEU B O 1
ATOM 3497 N N . LEU B 1 74 ? -20.906 3.85 0.232 1 61.88 74 LEU B N 1
ATOM 3498 C CA . LEU B 1 74 ? -21.516 5.078 0.714 1 61.88 74 LEU B CA 1
ATOM 3499 C C . LEU B 1 74 ? -23.047 4.984 0.649 1 61.88 74 LEU B C 1
ATOM 3501 O O . LEU B 1 74 ? -23.75 5.684 1.384 1 61.88 74 LEU B O 1
ATOM 3505 N N . LEU B 1 75 ? -23.688 4.027 -0.385 1 59.06 75 LEU B N 1
ATOM 3506 C CA . LEU B 1 75 ? -25.125 3.785 -0.471 1 59.06 75 LEU B CA 1
ATOM 3507 C C . LEU B 1 75 ? -25.594 2.877 0.661 1 59.06 75 LEU B C 1
ATOM 3509 O O . LEU B 1 75 ? -26.688 3.061 1.199 1 59.06 75 LEU B O 1
ATOM 3513 N N . ASP B 1 76 ? -25.094 1.529 0.671 1 53.59 76 ASP B N 1
ATOM 3514 C CA . ASP B 1 76 ? -25.516 0.599 1.709 1 53.59 76 ASP B CA 1
ATOM 3515 C C . ASP B 1 76 ? -25.656 1.304 3.057 1 53.59 76 ASP B C 1
ATOM 3517 O O . ASP B 1 76 ? -26.438 0.868 3.914 1 53.59 76 ASP B O 1
ATOM 3521 N N . SER B 1 77 ? -25.141 2.334 3.17 1 45.41 77 SER B N 1
ATOM 3522 C CA . SER B 1 77 ? -25.266 3.199 4.336 1 45.41 77 SER B CA 1
ATOM 3523 C C . SER B 1 77 ? -26.672 3.793 4.422 1 45.41 77 SER B C 1
ATOM 3525 O O . SER B 1 77 ? -27.172 4.051 5.52 1 45.41 77 SER B O 1
ATOM 3527 N N . GLU B 1 78 ? -27.312 3.896 3.223 1 44.41 78 GLU B N 1
ATOM 3528 C CA . GLU B 1 78 ? -28.641 4.52 3.152 1 44.41 78 GLU B CA 1
ATOM 3529 C C . GLU B 1 78 ? -29.75 3.486 3.324 1 44.41 78 GLU B C 1
ATOM 3531 O O . GLU B 1 78 ? -30.891 3.84 3.605 1 44.41 78 GLU B O 1
ATOM 3536 N N . ARG B 1 79 ? -29.641 2.184 3.061 1 44.59 79 ARG B N 1
ATOM 3537 C CA . ARG B 1 79 ? -30.672 1.157 2.953 1 44.59 79 ARG B CA 1
ATOM 3538 C C . ARG B 1 79 ? -31.391 0.965 4.281 1 44.59 79 ARG B C 1
ATOM 3540 O O . ARG B 1 79 ? -32.438 0.314 4.34 1 44.59 79 ARG B O 1
ATOM 3547 N N . GLY B 1 80 ? -30.875 1.001 5.434 1 35.09 80 GLY B N 1
ATOM 3548 C CA . GLY B 1 80 ? -31.766 0.662 6.535 1 35.09 80 GLY B CA 1
ATOM 3549 C C . GLY B 1 80 ? -33.062 1.43 6.508 1 35.09 80 GLY B C 1
ATOM 3550 O O . GLY B 1 80 ? -33.938 1.223 7.359 1 35.09 80 GLY B O 1
ATOM 3551 N N . ARG B 1 81 ? -33.188 2.77 6.191 1 35.31 81 ARG B N 1
ATOM 3552 C CA . ARG B 1 81 ? -34.438 3.438 6.516 1 35.31 81 ARG B CA 1
ATOM 3553 C C . ARG B 1 81 ? -35.562 2.975 5.59 1 35.31 81 ARG B C 1
ATOM 3555 O O . ARG B 1 81 ? -36.656 2.641 6.051 1 35.31 81 ARG B O 1
ATOM 3562 N N . ASP B 1 82 ? -35.969 3.717 4.336 1 35.03 82 ASP B N 1
ATOM 3563 C CA . ASP B 1 82 ? -37.219 3.652 3.592 1 35.03 82 ASP B CA 1
ATOM 3564 C C . ASP B 1 82 ? -37.188 2.525 2.561 1 35.03 82 ASP B C 1
ATOM 3566 O O . ASP B 1 82 ? -36.344 2.525 1.657 1 35.03 82 ASP B O 1
ATOM 3570 N N . ASP B 1 83 ? -37.594 1.388 2.836 1 38.25 83 ASP B N 1
ATOM 3571 C CA . ASP B 1 83 ? -37.906 0.21 2.035 1 38.25 83 ASP B CA 1
ATOM 3572 C C . ASP B 1 83 ? -38.344 0.607 0.627 1 38.25 83 ASP B C 1
ATOM 3574 O O . ASP B 1 83 ? -38.375 -0.23 -0.278 1 38.25 83 ASP B O 1
ATOM 3578 N N . ALA B 1 84 ? -39.219 1.728 0.434 1 35.84 84 ALA B N 1
ATOM 3579 C CA . ALA B 1 84 ? -40 1.942 -0.768 1 35.84 84 ALA B CA 1
ATOM 3580 C C . ALA B 1 84 ? -39.156 2.512 -1.9 1 35.84 84 ALA B C 1
ATOM 3582 O O . ALA B 1 84 ? -39.312 2.121 -3.059 1 35.84 84 ALA B O 1
ATOM 3583 N N . LYS B 1 85 ? -38.406 3.617 -1.758 1 37.59 85 LYS B N 1
ATOM 3584 C CA . LYS B 1 85 ? -37.844 4.328 -2.906 1 37.59 85 LYS B CA 1
ATOM 3585 C C . LYS B 1 85 ? -36.5 3.727 -3.324 1 37.59 85 LYS B C 1
ATOM 3587 O O . LYS B 1 85 ? -36 4.031 -4.402 1 37.59 85 LYS B O 1
ATOM 3592 N N . HIS B 1 86 ? -35.625 3.09 -2.592 1 41.12 86 HIS B N 1
ATOM 3593 C CA . HIS B 1 86 ? -34.312 2.639 -3.01 1 41.12 86 HIS B CA 1
ATOM 3594 C C . HIS B 1 86 ? -34.375 1.246 -3.631 1 41.12 86 HIS B C 1
ATOM 3596 O O . HIS B 1 86 ? -33.344 0.601 -3.826 1 41.12 86 HIS B O 1
ATOM 3602 N N . GLU B 1 87 ? -35.375 0.731 -3.73 1 44.31 87 GLU B N 1
ATOM 3603 C CA . GLU B 1 87 ? -35.688 -0.442 -4.543 1 44.31 87 GLU B CA 1
ATOM 3604 C C . GLU B 1 87 ? -35.125 -0.292 -5.957 1 44.31 87 GLU B C 1
ATOM 3606 O O . GLU B 1 87 ? -35.094 -1.261 -6.719 1 44.31 87 GLU B O 1
ATOM 3611 N N . ALA B 1 88 ? -34.688 0.933 -6.309 1 48.31 88 ALA B N 1
ATOM 3612 C CA . ALA B 1 88 ? -34.469 1.058 -7.75 1 48.31 88 ALA B CA 1
ATOM 3613 C C . ALA B 1 88 ? -33 0.753 -8.117 1 48.31 88 ALA B C 1
ATOM 3615 O O . ALA B 1 88 ? -32.688 0.682 -9.305 1 48.31 88 ALA B O 1
ATOM 3616 N N . ILE B 1 89 ? -32.094 0.735 -7.191 1 51.25 89 ILE B N 1
ATOM 3617 C CA . ILE B 1 89 ? -30.734 0.431 -7.66 1 51.25 89 ILE B CA 1
ATOM 3618 C C . ILE B 1 89 ? -30.531 -1.082 -7.707 1 51.25 89 ILE B C 1
ATOM 3620 O O . ILE B 1 89 ? -30.859 -1.788 -6.75 1 51.25 89 ILE B O 1
ATOM 3624 N N . PRO B 1 90 ? -30.156 -1.515 -8.875 1 51.38 90 PRO B N 1
ATOM 3625 C CA . PRO B 1 90 ? -30 -2.965 -9.008 1 51.38 90 PRO B CA 1
ATOM 3626 C C . PRO B 1 90 ? -29.078 -3.555 -7.934 1 51.38 90 PRO B C 1
ATOM 3628 O O . PRO B 1 90 ? -28.156 -2.885 -7.473 1 51.38 90 PRO B O 1
ATOM 3631 N N . LYS B 1 91 ? -29.375 -4.586 -7.383 1 56.81 91 LYS B N 1
ATOM 3632 C CA . LYS B 1 91 ? -28.625 -5.328 -6.371 1 56.81 91 LYS B CA 1
ATOM 3633 C C . LYS B 1 91 ? -27.234 -5.684 -6.867 1 56.81 91 LYS B C 1
ATOM 3635 O O . LYS B 1 91 ? -26.266 -5.691 -6.09 1 56.81 91 LYS B O 1
ATOM 3640 N N . GLU B 1 92 ? -27.156 -5.949 -8.297 1 61.75 92 GLU B N 1
ATOM 3641 C CA . GLU B 1 92 ? -25.891 -6.348 -8.891 1 61.75 92 GLU B CA 1
ATOM 3642 C C . GLU B 1 92 ? -25.781 -5.863 -10.336 1 61.75 92 GLU B C 1
ATOM 3644 O O . GLU B 1 92 ? -26.734 -5.957 -11.102 1 61.75 92 GLU B O 1
ATOM 3649 N N . TYR B 1 93 ? -24.656 -5.117 -10.602 1 64.06 93 TYR B N 1
ATOM 3650 C CA . TYR B 1 93 ? -24.375 -4.715 -11.977 1 64.06 93 TYR B CA 1
ATOM 3651 C C . TYR B 1 93 ? -23.609 -5.797 -12.719 1 64.06 93 TYR B C 1
ATOM 3653 O O . TYR B 1 93 ? -22.812 -6.531 -12.109 1 64.06 93 TYR B O 1
ATOM 3661 N N . ALA B 1 94 ? -23.906 -5.984 -13.938 1 60.41 94 ALA B N 1
ATOM 3662 C CA . ALA B 1 94 ? -23.172 -6.973 -14.727 1 60.41 94 ALA B CA 1
ATOM 3663 C C . ALA B 1 94 ? -21.703 -6.582 -14.867 1 60.41 94 ALA B C 1
ATOM 3665 O O . ALA B 1 94 ? -20.812 -7.43 -14.727 1 60.41 94 ALA B O 1
ATOM 3666 N N . ALA B 1 95 ? -21.422 -5.262 -15.25 1 63.91 95 ALA B N 1
ATOM 3667 C CA . ALA B 1 95 ? -20.078 -4.719 -15.414 1 63.91 95 ALA B CA 1
ATOM 3668 C C . ALA B 1 95 ? -20 -3.281 -14.914 1 63.91 95 ALA B C 1
ATOM 3670 O O . ALA B 1 95 ? -21.016 -2.6 -14.797 1 63.91 95 ALA B O 1
ATOM 3671 N N . PRO B 1 96 ? -18.75 -2.941 -14.609 1 68.62 96 PRO B N 1
ATOM 3672 C CA . PRO B 1 96 ? -18.609 -1.575 -14.094 1 68.62 96 PRO B CA 1
ATOM 3673 C C . PRO B 1 96 ? -18.891 -0.516 -15.156 1 68.62 96 PRO B C 1
ATOM 3675 O O . PRO B 1 96 ? -18.719 -0.778 -16.359 1 68.62 96 PRO B O 1
ATOM 3678 N N . VAL B 1 97 ? -19.391 0.597 -14.727 1 63.03 97 VAL B N 1
ATOM 3679 C CA . VAL B 1 97 ? -19.562 1.758 -15.594 1 63.03 97 VAL B CA 1
ATOM 3680 C C . VAL B 1 97 ? -18.203 2.426 -15.836 1 63.03 97 VAL B C 1
ATOM 3682 O O . VAL B 1 97 ? -17.547 2.873 -14.891 1 63.03 97 VAL B O 1
ATOM 3685 N N . PHE B 1 98 ? -17.609 2.111 -16.984 1 60.34 98 PHE B N 1
ATOM 3686 C CA . PHE B 1 98 ? -16.281 2.658 -17.297 1 60.34 98 PHE B CA 1
ATOM 3687 C C . PHE B 1 98 ? -16.391 4.113 -17.75 1 60.34 98 PHE B C 1
ATOM 3689 O O . PHE B 1 98 ? -17.312 4.477 -18.484 1 60.34 98 PHE B O 1
ATOM 3696 N N . SER B 1 99 ? -15.773 5.035 -16.953 1 58.16 99 SER B N 1
ATOM 3697 C CA . SER B 1 99 ? -15.617 6.387 -17.469 1 58.16 99 SER B CA 1
ATOM 3698 C C . SER B 1 99 ? -14.234 6.594 -18.062 1 58.16 99 SER B C 1
ATOM 3700 O O . SER B 1 99 ? -13.219 6.289 -17.438 1 58.16 99 SER B O 1
ATOM 3702 N N . HIS B 1 100 ? -14.164 6.621 -19.375 1 62.47 100 HIS B N 1
ATOM 3703 C CA . HIS B 1 100 ? -12.891 6.863 -20.031 1 62.47 100 HIS B CA 1
ATOM 3704 C C . HIS B 1 100 ? -12.516 8.344 -20 1 62.47 100 HIS B C 1
ATOM 3706 O O . HIS B 1 100 ? -12.633 9.039 -21.016 1 62.47 100 HIS B O 1
ATOM 3712 N N . SER B 1 101 ? -12.172 8.797 -18.844 1 74.38 101 SER B N 1
ATOM 3713 C CA . SER B 1 101 ? -11.641 10.148 -18.766 1 74.38 101 SER B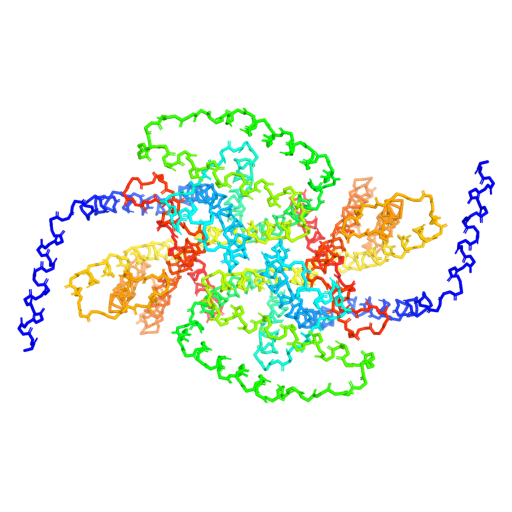 CA 1
ATOM 3714 C C . SER B 1 101 ? -10.133 10.164 -19.016 1 74.38 101 SER B C 1
ATOM 3716 O O . SER B 1 101 ? -9.453 9.164 -18.812 1 74.38 101 SER B O 1
ATOM 3718 N N . ALA B 1 102 ? -9.703 11.148 -19.766 1 78.25 102 ALA B N 1
ATOM 3719 C CA . ALA B 1 102 ? -8.289 11.336 -20.094 1 78.25 102 ALA B CA 1
ATOM 3720 C C . ALA B 1 102 ? -7.422 11.234 -18.844 1 78.25 102 ALA B C 1
ATOM 3722 O O . ALA B 1 102 ? -6.312 10.695 -18.891 1 78.25 102 ALA B O 1
ATOM 3723 N N . ILE B 1 103 ? -7.977 11.547 -17.75 1 80.94 103 ILE B N 1
ATOM 3724 C CA . ILE B 1 103 ? -7.207 11.539 -16.516 1 80.94 103 ILE B CA 1
ATOM 3725 C C . ILE B 1 103 ? -6.984 10.102 -16.062 1 80.94 103 ILE B C 1
ATOM 3727 O O . ILE B 1 103 ? -5.914 9.758 -15.547 1 80.94 103 ILE B O 1
ATOM 3731 N N . ILE B 1 104 ? -7.969 9.289 -16.328 1 84.94 104 ILE B N 1
ATOM 3732 C CA . ILE B 1 104 ? -7.863 7.895 -15.914 1 84.94 104 ILE B CA 1
ATOM 3733 C C . ILE B 1 104 ? -6.832 7.176 -16.781 1 84.94 104 ILE B C 1
ATOM 3735 O O . ILE B 1 104 ? -6.035 6.379 -16.281 1 84.94 104 ILE B O 1
ATOM 3739 N N . ILE B 1 105 ? -6.879 7.527 -18.031 1 87.62 105 ILE B N 1
ATOM 3740 C CA . ILE B 1 105 ? -5.934 6.91 -18.969 1 87.62 105 ILE B CA 1
ATOM 3741 C C . ILE B 1 105 ? -4.516 7.367 -18.641 1 87.62 105 ILE B C 1
ATOM 3743 O O . ILE B 1 105 ? -3.58 6.566 -18.641 1 87.62 105 ILE B O 1
ATOM 3747 N N . LEU B 1 106 ? -4.391 8.617 -18.281 1 88.12 106 LEU B N 1
ATOM 3748 C CA . LEU B 1 106 ? -3.08 9.148 -17.938 1 88.12 106 LEU B CA 1
ATOM 3749 C C . LEU B 1 106 ? -2.561 8.508 -16.656 1 88.12 106 LEU B C 1
ATOM 3751 O O . LEU B 1 106 ? -1.381 8.164 -16.562 1 88.12 106 LEU B O 1
ATOM 3755 N N . LYS B 1 107 ? -3.387 8.352 -15.727 1 89.94 107 LYS B N 1
ATOM 3756 C CA . LYS B 1 107 ? -2.994 7.703 -14.477 1 89.94 107 LYS B CA 1
ATOM 3757 C C . LYS B 1 107 ? -2.59 6.25 -14.719 1 89.94 107 LYS B C 1
ATOM 3759 O O . LYS B 1 107 ? -1.652 5.75 -14.094 1 89.94 107 LYS B O 1
ATOM 3764 N N . ALA B 1 108 ? -3.336 5.625 -15.633 1 91.62 108 ALA B N 1
ATOM 3765 C CA . ALA B 1 108 ? -3.016 4.234 -15.953 1 91.62 108 ALA B CA 1
ATOM 3766 C C . ALA B 1 108 ? -1.658 4.129 -16.641 1 91.62 108 ALA B C 1
ATOM 3768 O O . ALA B 1 108 ? -0.877 3.221 -16.359 1 91.62 108 ALA B O 1
ATOM 3769 N N . ILE B 1 109 ? -1.406 5.094 -17.453 1 92.62 109 ILE B N 1
ATOM 3770 C CA . ILE B 1 109 ? -0.125 5.105 -18.156 1 92.62 109 ILE B CA 1
ATOM 3771 C C . ILE B 1 109 ? 1.001 5.379 -17.156 1 92.62 109 ILE B C 1
ATOM 3773 O O . ILE B 1 109 ? 2.025 4.691 -17.172 1 92.62 109 ILE B O 1
ATOM 3777 N N . CYS B 1 110 ? 0.79 6.27 -16.266 1 93 110 CYS B N 1
ATOM 3778 C CA . CYS B 1 110 ? 1.802 6.609 -15.273 1 93 110 CYS B CA 1
ATOM 3779 C C . CYS B 1 110 ? 2.064 5.438 -14.344 1 93 110 CYS B C 1
ATOM 3781 O O . CYS B 1 110 ? 3.217 5.145 -14.016 1 93 110 CYS B O 1
ATOM 3783 N N . SER B 1 111 ? 1.03 4.781 -13.969 1 95.31 111 SER B N 1
ATOM 3784 C CA . SER B 1 111 ? 1.196 3.639 -13.078 1 95.31 111 SER B CA 1
ATOM 3785 C C . SER B 1 111 ? 1.888 2.479 -13.781 1 95.31 111 SER B C 1
ATOM 3787 O O . SER B 1 111 ? 2.6 1.693 -13.156 1 95.31 111 SER B O 1
ATOM 3789 N N . SER B 1 112 ? 1.698 2.363 -15.109 1 95.06 112 SER B N 1
ATOM 3790 C CA . SER B 1 112 ? 2.262 1.245 -15.859 1 95.06 112 SER B CA 1
ATOM 3791 C C . SER B 1 112 ? 3.773 1.382 -16 1 95.06 112 SER B C 1
ATOM 3793 O O . SER B 1 112 ? 4.453 0.428 -16.391 1 95.06 112 SER B O 1
ATOM 3795 N N . LEU B 1 113 ? 4.332 2.52 -15.617 1 95.44 113 LEU B N 1
ATOM 3796 C CA . LEU B 1 113 ? 5.777 2.719 -15.656 1 95.44 113 LEU B CA 1
ATOM 3797 C C . LEU B 1 113 ? 6.469 1.884 -14.586 1 95.44 113 LEU B C 1
ATOM 3799 O O . LEU B 1 113 ? 7.695 1.769 -14.578 1 95.44 113 LEU B O 1
ATOM 3803 N N . VAL B 1 114 ? 5.684 1.282 -13.742 1 96.56 114 VAL B N 1
ATOM 3804 C CA . VAL B 1 114 ? 6.238 0.395 -12.727 1 96.56 114 VAL B CA 1
ATOM 3805 C C . VAL B 1 114 ? 6.918 -0.797 -13.398 1 96.56 114 VAL B C 1
ATOM 3807 O O . VAL B 1 114 ? 7.883 -1.353 -12.859 1 96.56 114 VAL B O 1
ATOM 3810 N N . ILE B 1 115 ? 6.449 -1.14 -14.602 1 96.94 115 ILE B N 1
ATOM 3811 C CA . ILE B 1 115 ? 7.012 -2.268 -15.336 1 96.94 115 ILE B CA 1
ATOM 3812 C C . ILE B 1 115 ? 8.43 -1.932 -15.789 1 96.94 115 ILE B C 1
ATOM 3814 O O . ILE B 1 115 ? 9.328 -2.766 -15.695 1 96.94 115 ILE B O 1
ATOM 3818 N N . VAL B 1 116 ? 8.594 -0.68 -16.203 1 95.56 116 VAL B N 1
ATOM 3819 C CA . VAL B 1 116 ? 9.922 -0.228 -16.609 1 95.56 116 VAL B CA 1
ATOM 3820 C C . VAL B 1 116 ? 10.852 -0.216 -15.391 1 95.56 116 VAL B C 1
ATOM 3822 O O . VAL B 1 116 ? 12.016 -0.624 -15.484 1 95.56 116 VAL B O 1
ATOM 3825 N N . ALA B 1 117 ? 10.32 0.191 -14.32 1 95.75 117 ALA B N 1
ATOM 3826 C CA . ALA B 1 117 ? 11.102 0.204 -13.086 1 95.75 117 ALA B CA 1
ATOM 3827 C C . ALA B 1 117 ? 11.508 -1.21 -12.688 1 95.75 117 ALA B C 1
ATOM 3829 O O . ALA B 1 117 ? 12.641 -1.435 -12.242 1 95.75 117 ALA B O 1
ATOM 3830 N N . ALA B 1 118 ? 10.602 -2.129 -12.867 1 95.75 118 ALA B N 1
ATOM 3831 C CA . ALA B 1 118 ? 10.906 -3.52 -12.531 1 95.75 118 ALA B CA 1
ATOM 3832 C C . ALA B 1 118 ? 11.992 -4.082 -13.445 1 95.75 118 ALA B C 1
ATOM 3834 O O . ALA B 1 118 ? 12.812 -4.891 -13.016 1 95.75 118 ALA B O 1
ATOM 3835 N N . CYS B 1 119 ? 12.031 -3.656 -14.695 1 95.06 119 CYS B N 1
ATOM 3836 C CA . CYS B 1 119 ? 13.023 -4.137 -15.656 1 95.06 119 CYS B CA 1
ATOM 3837 C C . CYS B 1 119 ? 14.414 -3.646 -15.289 1 95.06 119 CYS B C 1
ATOM 3839 O O . CYS B 1 119 ? 15.406 -4.316 -15.578 1 95.06 119 CYS B O 1
ATOM 3841 N N . ILE B 1 120 ? 14.523 -2.477 -14.672 1 92.44 120 ILE B N 1
ATOM 3842 C CA . ILE B 1 120 ? 15.82 -1.906 -14.312 1 92.44 120 ILE B CA 1
ATOM 3843 C C . ILE B 1 120 ? 16.375 -2.627 -13.086 1 92.44 120 ILE B C 1
ATOM 3845 O O . ILE B 1 120 ? 17.578 -2.936 -13.031 1 92.44 120 ILE B O 1
ATOM 3849 N N . GLY B 1 121 ? 15.469 -2.879 -12.062 1 92.06 121 GLY B N 1
ATOM 3850 C CA . GLY B 1 121 ? 15.93 -3.598 -10.891 1 92.06 121 GLY B CA 1
ATOM 3851 C C . GLY B 1 121 ? 15.039 -3.396 -9.672 1 92.06 121 GLY B C 1
ATOM 3852 O O . GLY B 1 121 ? 14.078 -2.627 -9.727 1 92.06 121 GLY B O 1
ATOM 3853 N N . VAL B 1 122 ? 15.422 -4.125 -8.648 1 92.56 122 VAL B N 1
ATOM 3854 C CA . VAL B 1 122 ? 14.633 -4.148 -7.418 1 92.56 122 VAL B CA 1
ATOM 3855 C C . VAL B 1 122 ? 14.672 -2.775 -6.754 1 92.56 122 VAL B C 1
ATOM 3857 O O . VAL B 1 122 ? 13.664 -2.303 -6.234 1 92.56 122 VAL B O 1
ATOM 3860 N N . ASP B 1 123 ? 15.789 -2.121 -6.785 1 92.25 123 ASP B N 1
ATOM 3861 C CA . ASP B 1 123 ? 15.945 -0.814 -6.152 1 92.25 123 ASP B CA 1
ATOM 3862 C C . ASP B 1 123 ? 15.047 0.228 -6.824 1 92.25 123 ASP B C 1
ATOM 3864 O O . ASP B 1 123 ? 14.375 1.002 -6.145 1 92.25 123 ASP B O 1
ATOM 3868 N N . VAL B 1 124 ? 15.078 0.174 -8.125 1 93.81 124 VAL B N 1
ATOM 3869 C CA . VAL B 1 124 ? 14.289 1.148 -8.875 1 93.81 124 VAL B CA 1
ATOM 3870 C C . VAL B 1 124 ? 12.805 0.812 -8.758 1 93.81 124 VAL B C 1
ATOM 3872 O O . VAL B 1 124 ? 11.953 1.706 -8.773 1 93.81 124 VAL B O 1
ATOM 3875 N N . PHE B 1 125 ? 12.523 -0.476 -8.633 1 95.62 125 PHE B N 1
ATOM 3876 C CA . PHE B 1 125 ? 11.148 -0.913 -8.414 1 95.62 125 PHE B CA 1
ATOM 3877 C C . PHE B 1 125 ? 10.594 -0.343 -7.117 1 95.62 125 PHE B C 1
ATOM 3879 O O . PHE B 1 125 ? 9.5 0.228 -7.102 1 95.62 125 PHE B O 1
ATOM 3886 N N . LEU B 1 126 ? 11.344 -0.43 -6.027 1 94.5 126 LEU B N 1
ATOM 3887 C CA . LEU B 1 126 ? 10.93 0.129 -4.742 1 94.5 126 LEU B CA 1
ATOM 3888 C C . LEU B 1 126 ? 10.82 1.648 -4.824 1 94.5 126 LEU B C 1
ATOM 3890 O O . LEU B 1 126 ? 9.906 2.24 -4.246 1 94.5 126 LEU B O 1
ATOM 3894 N N . LEU B 1 127 ? 11.75 2.238 -5.523 1 94.19 127 LEU B N 1
ATOM 3895 C CA . LEU B 1 127 ? 11.727 3.684 -5.715 1 94.19 127 LEU B CA 1
ATOM 3896 C C . LEU B 1 127 ? 10.43 4.125 -6.387 1 94.19 127 LEU B C 1
ATOM 3898 O O . LEU B 1 127 ? 9.805 5.098 -5.965 1 94.19 127 LEU B O 1
ATOM 3902 N N . PHE B 1 128 ? 10.016 3.379 -7.352 1 96 128 PHE B N 1
ATOM 3903 C CA . PHE B 1 128 ? 8.797 3.734 -8.07 1 96 128 PHE B CA 1
ATOM 3904 C C . PHE B 1 128 ? 7.574 3.549 -7.184 1 96 128 PHE B C 1
ATOM 3906 O O . PHE B 1 128 ? 6.652 4.367 -7.211 1 96 128 PHE B O 1
ATOM 3913 N N . LEU B 1 129 ? 7.535 2.48 -6.461 1 95.5 129 LEU B N 1
ATOM 3914 C CA . LEU B 1 129 ? 6.422 2.252 -5.547 1 95.5 129 LEU B CA 1
ATOM 3915 C C . LEU B 1 129 ? 6.285 3.402 -4.555 1 95.5 129 LEU B C 1
ATOM 3917 O O . LEU B 1 129 ? 5.176 3.863 -4.277 1 95.5 129 LEU B O 1
ATOM 3921 N N . THR B 1 130 ? 7.406 3.885 -4.059 1 95.44 130 THR B N 1
ATOM 3922 C CA . THR B 1 130 ? 7.422 4.977 -3.096 1 95.44 130 THR B CA 1
ATOM 3923 C C . THR B 1 130 ? 6.984 6.285 -3.752 1 95.44 130 THR B C 1
ATOM 3925 O O . THR B 1 130 ? 6.164 7.02 -3.199 1 95.44 130 THR B O 1
ATOM 3928 N N . LEU B 1 131 ? 7.477 6.508 -4.945 1 95.31 131 LEU B N 1
ATOM 3929 C CA . LEU B 1 131 ? 7.117 7.715 -5.684 1 95.31 131 LEU B CA 1
ATOM 3930 C C . LEU B 1 131 ? 5.629 7.73 -6.008 1 95.31 131 LEU B C 1
ATOM 3932 O O . LEU B 1 131 ? 4.992 8.789 -5.977 1 95.31 131 LEU B O 1
ATOM 3936 N N . TYR B 1 132 ? 5.145 6.59 -6.336 1 95.31 132 TYR B N 1
ATOM 3937 C CA . TYR B 1 132 ? 3.725 6.508 -6.652 1 95.31 132 TYR B CA 1
ATOM 3938 C C . TYR B 1 132 ? 2.875 6.855 -5.434 1 95.31 132 TYR B C 1
ATOM 3940 O O . TYR B 1 132 ? 1.871 7.562 -5.547 1 95.31 132 TYR B O 1
ATOM 3948 N N . PHE B 1 133 ? 3.252 6.379 -4.281 1 95.12 133 PHE B N 1
ATOM 3949 C CA . PHE B 1 133 ? 2.531 6.695 -3.055 1 95.12 133 PHE B CA 1
ATOM 3950 C C . PHE B 1 133 ? 2.582 8.195 -2.768 1 95.12 133 PHE B C 1
ATOM 3952 O O . PHE B 1 133 ? 1.562 8.797 -2.436 1 95.12 133 PHE B O 1
ATOM 3959 N N . LEU B 1 134 ? 3.752 8.766 -2.926 1 94.88 134 LEU B N 1
ATOM 3960 C CA . LEU B 1 134 ? 3.932 10.195 -2.688 1 94.88 134 LEU B CA 1
ATOM 3961 C C . LEU B 1 134 ? 3.133 11.016 -3.691 1 94.88 134 LEU B C 1
ATOM 3963 O O . LEU B 1 134 ? 2.488 12 -3.32 1 94.88 134 LEU B O 1
ATOM 3967 N N . GLY B 1 135 ? 3.189 10.594 -4.93 1 92.19 135 GLY B N 1
ATOM 3968 C CA . GLY B 1 135 ? 2.42 11.281 -5.957 1 92.19 135 GLY B CA 1
ATOM 3969 C C . GLY B 1 135 ? 0.922 11.211 -5.719 1 92.19 135 GLY B C 1
ATOM 3970 O O . GLY B 1 135 ? 0.217 12.211 -5.902 1 92.19 135 GLY B O 1
ATOM 3971 N N . CYS B 1 136 ? 0.448 10.07 -5.27 1 91 136 CYS B N 1
ATOM 3972 C CA . CYS B 1 136 ? -0.969 9.906 -4.961 1 91 136 CYS B CA 1
ATOM 3973 C C . CYS B 1 136 ? -1.38 10.812 -3.803 1 91 136 CYS B C 1
ATOM 3975 O O . CYS B 1 136 ? -2.471 11.383 -3.812 1 91 136 CYS B O 1
ATOM 3977 N N . THR B 1 137 ? -0.542 10.914 -2.812 1 91.81 137 THR B N 1
ATOM 3978 C CA . THR B 1 137 ? -0.832 11.766 -1.663 1 91.81 137 THR B CA 1
ATOM 3979 C C . THR B 1 137 ? -0.935 13.227 -2.084 1 91.81 137 THR B C 1
ATOM 3981 O O . THR B 1 137 ? -1.881 13.922 -1.708 1 91.81 137 THR B O 1
ATOM 3984 N N . LEU B 1 138 ? -0.027 13.641 -2.918 1 90.56 138 LEU B N 1
ATOM 3985 C CA . LEU B 1 138 ? -0.009 15.023 -3.379 1 90.56 138 LEU B CA 1
ATOM 3986 C C . LEU B 1 138 ? -1.232 15.328 -4.238 1 90.56 138 LEU B C 1
ATOM 3988 O O . LEU B 1 138 ? -1.876 16.359 -4.066 1 90.56 138 LEU B O 1
ATOM 3992 N N . LEU B 1 139 ? -1.567 14.438 -5.074 1 86 139 LEU B N 1
ATOM 3993 C CA . LEU B 1 139 ? -2.699 14.648 -5.969 1 86 139 LEU B CA 1
ATOM 3994 C C . LEU B 1 139 ? -4.012 14.664 -5.191 1 86 139 LEU B C 1
ATOM 3996 O O . LEU B 1 139 ? -4.93 15.422 -5.531 1 86 139 LEU B O 1
ATOM 4000 N N . THR B 1 140 ? -4.082 13.852 -4.219 1 84.62 140 THR B N 1
ATOM 4001 C CA . THR B 1 140 ? -5.297 13.781 -3.416 1 84.62 140 THR B CA 1
ATOM 4002 C C . THR B 1 140 ? -5.5 15.07 -2.629 1 84.62 140 THR B C 1
ATOM 4004 O O . THR B 1 140 ? -6.617 15.594 -2.559 1 84.62 140 THR B O 1
ATOM 4007 N N . LEU B 1 141 ? -4.465 15.547 -2.004 1 84.12 141 LEU B N 1
ATOM 4008 C CA . LEU B 1 141 ? -4.598 16.703 -1.126 1 84.12 141 LEU B CA 1
ATOM 4009 C C . LEU B 1 141 ? -4.629 18 -1.934 1 84.12 141 LEU B C 1
ATOM 4011 O O . LEU B 1 141 ? -5.277 18.969 -1.534 1 84.12 141 LEU B O 1
ATOM 4015 N N . CYS B 1 142 ? -3.834 18.062 -3.037 1 74.25 142 CYS B N 1
ATOM 4016 C CA . CYS B 1 142 ? -3.805 19.281 -3.857 1 74.25 142 CYS B CA 1
ATOM 4017 C C . CYS B 1 142 ? -5.031 19.344 -4.762 1 74.25 142 CYS B C 1
ATOM 4019 O O . CYS B 1 142 ? -5.426 20.438 -5.188 1 74.25 142 CYS B O 1
ATOM 4021 N N . GLY B 1 143 ? -5.484 18.25 -5.332 1 60.53 143 GLY B N 1
ATOM 4022 C CA . GLY B 1 143 ? -6.66 18.266 -6.184 1 60.53 143 GLY B CA 1
ATOM 4023 C C . GLY B 1 143 ? -7.875 18.875 -5.516 1 60.53 143 GLY B C 1
ATOM 4024 O O . GLY B 1 143 ? -8.836 19.25 -6.188 1 60.53 143 GLY B O 1
ATOM 4025 N N . GLN B 1 144 ? -8.055 18.844 -4.176 1 53.5 144 GLN B N 1
ATOM 4026 C CA . GLN B 1 144 ? -9.18 19.359 -3.4 1 53.5 144 GLN B CA 1
ATOM 4027 C C . GLN B 1 144 ? -9.133 20.891 -3.305 1 53.5 144 GLN B C 1
ATOM 4029 O O . GLN B 1 144 ? -10.078 21.516 -2.838 1 53.5 144 GLN B O 1
ATOM 4034 N N . SER B 1 145 ? -8 21.516 -3.4 1 44.72 145 SER B N 1
ATOM 4035 C CA . SER B 1 145 ? -8.023 22.906 -2.963 1 44.72 145 SER B CA 1
ATOM 4036 C C . SER B 1 145 ? -9.281 23.625 -3.439 1 44.72 145 SER B C 1
ATOM 4038 O O . SER B 1 145 ? -9.68 24.641 -2.873 1 44.72 145 SER B O 1
ATOM 4040 N N . ASP B 1 146 ? -9.805 23.359 -4.641 1 40.31 146 ASP B N 1
ATOM 4041 C CA . ASP B 1 146 ? -10.953 24.25 -4.785 1 40.31 146 ASP B CA 1
ATOM 4042 C C . ASP B 1 146 ? -12.258 23.531 -4.469 1 40.31 146 ASP B C 1
ATOM 4044 O O . ASP B 1 146 ? -12.922 23.016 -5.371 1 40.31 146 ASP B O 1
ATOM 4048 N N . PRO B 1 147 ? -12.352 22.969 -3.34 1 39.44 147 PRO B N 1
ATOM 4049 C CA . PRO B 1 147 ? -13.602 22.266 -3.023 1 39.44 147 PRO B CA 1
ATOM 4050 C C . PRO B 1 147 ? -14.836 23.047 -3.469 1 39.44 147 PRO B C 1
ATOM 4052 O O . PRO B 1 147 ? -15.828 22.453 -3.891 1 39.44 147 PRO B O 1
ATOM 4055 N N . GLU B 1 148 ? -14.812 24.266 -3.154 1 41.19 148 GLU B N 1
ATOM 4056 C CA . GLU B 1 148 ? -15.953 25.094 -3.52 1 41.19 148 GLU B CA 1
ATOM 4057 C C . GLU B 1 148 ? -16.188 25.078 -5.023 1 41.19 148 GLU B C 1
ATOM 4059 O O . GLU B 1 148 ? -17.344 25.125 -5.477 1 41.19 148 GLU B O 1
ATOM 4064 N N . LYS B 1 149 ? -15.164 25.188 -5.707 1 42.88 149 LYS B N 1
ATOM 4065 C CA . LYS B 1 149 ? -15.359 25.25 -7.152 1 42.88 149 LYS B CA 1
ATOM 4066 C C . LYS B 1 149 ? -15.695 23.891 -7.73 1 42.88 149 LYS B C 1
ATOM 4068 O O . LYS B 1 149 ? -16.438 23.781 -8.719 1 42.88 149 LYS B O 1
ATOM 4073 N N . GLY B 1 150 ? -15.234 22.859 -7.199 1 40.53 150 GLY B N 1
ATOM 4074 C CA . GLY B 1 150 ? -15.57 21.531 -7.688 1 40.53 150 GLY B CA 1
ATOM 4075 C C . GLY B 1 150 ? -17 21.141 -7.406 1 40.53 150 GLY B C 1
ATOM 4076 O O . GLY B 1 150 ? -17.656 20.484 -8.234 1 40.53 150 GLY B O 1
ATOM 4077 N N . VAL B 1 151 ? -17.391 21.453 -6.258 1 44 151 VAL B N 1
ATOM 4078 C CA . VAL B 1 151 ? -18.812 21.281 -5.93 1 44 151 VAL B CA 1
ATOM 4079 C C . VAL B 1 151 ? -19.656 22.109 -6.883 1 44 151 VAL B C 1
ATOM 4081 O O . VAL B 1 151 ? -20.703 21.656 -7.344 1 44 151 VAL B O 1
ATOM 4084 N N . SER B 1 152 ? -19.156 23.312 -7.125 1 44.09 152 SER B N 1
ATOM 4085 C CA . SER B 1 152 ? -19.969 24.141 -8.008 1 44.09 152 SER B CA 1
ATOM 4086 C C . SER B 1 152 ? -19.969 23.594 -9.43 1 44.09 152 SER B C 1
ATOM 4088 O O . SER B 1 152 ? -21 23.594 -10.102 1 44.09 152 SER B O 1
ATOM 4090 N N . VAL B 1 153 ? -18.891 23.203 -9.859 1 44.09 153 VAL B N 1
ATOM 4091 C CA . VAL B 1 153 ? -18.828 22.688 -11.227 1 44.09 153 VAL B CA 1
ATOM 4092 C C . VAL B 1 153 ? -19.562 21.344 -11.297 1 44.09 153 VAL B C 1
ATOM 4094 O O . VAL B 1 153 ? -20.281 21.078 -12.266 1 44.09 153 VAL B O 1
ATOM 4097 N N . GLU B 1 154 ? -19.453 20.578 -10.32 1 46 154 GLU B N 1
ATOM 4098 C CA . GLU B 1 154 ? -20.156 19.297 -10.305 1 46 154 GLU B CA 1
ATOM 4099 C C . GLU B 1 154 ? -21.656 19.5 -10.086 1 46 154 GLU B C 1
ATOM 4101 O O . GLU B 1 154 ? -22.469 18.781 -10.656 1 46 154 GLU B O 1
ATOM 4106 N N . ARG B 1 155 ? -22 20.484 -9.258 1 46.44 155 ARG B N 1
ATOM 4107 C CA . ARG B 1 155 ? -23.406 20.875 -9.156 1 46.44 155 ARG B CA 1
ATOM 4108 C C . ARG B 1 155 ? -23.938 21.359 -10.508 1 46.44 155 ARG B C 1
ATOM 4110 O O . ARG B 1 155 ? -25.062 21.047 -10.891 1 46.44 155 ARG B O 1
ATOM 4117 N N . GLN B 1 156 ? -23.125 22.109 -11.148 1 47.19 156 GLN B N 1
ATOM 4118 C CA . GLN B 1 156 ? -23.578 22.578 -12.453 1 47.19 156 GLN B CA 1
ATOM 4119 C C . GLN B 1 156 ? -23.672 21.438 -13.445 1 47.19 156 GLN B C 1
ATOM 4121 O O . GLN B 1 156 ? -24.594 21.391 -14.273 1 47.19 156 GLN B O 1
ATOM 4126 N N . ARG B 1 157 ? -22.812 20.547 -13.398 1 45.22 157 ARG B N 1
ATOM 4127 C CA . ARG B 1 157 ? -22.906 19.375 -14.266 1 45.22 157 ARG B CA 1
ATOM 4128 C C . ARG B 1 157 ? -24.109 18.5 -13.883 1 45.22 157 ARG B C 1
ATOM 4130 O O . ARG B 1 157 ? -24.766 17.938 -14.758 1 45.22 157 ARG B O 1
ATOM 4137 N N . MET B 1 158 ? -24.375 18.406 -12.688 1 44.31 158 MET B N 1
ATOM 4138 C CA . MET B 1 158 ? -25.562 17.734 -12.188 1 44.31 158 MET B CA 1
ATOM 4139 C C . MET B 1 158 ? -26.828 18.391 -12.727 1 44.31 158 MET B C 1
ATOM 4141 O O . MET B 1 158 ? -27.766 17.719 -13.148 1 44.31 158 MET B O 1
ATOM 4145 N N . ASP B 1 159 ? -26.797 19.625 -12.539 1 46.97 159 ASP B N 1
ATOM 4146 C CA . ASP B 1 159 ? -27.953 20.359 -13.039 1 46.97 159 ASP B CA 1
ATOM 4147 C C . ASP B 1 159 ? -28.109 20.156 -14.547 1 46.97 159 ASP B C 1
ATOM 4149 O O . ASP B 1 159 ? -29.234 20.016 -15.047 1 46.97 159 ASP B O 1
ATOM 4153 N N . ASN B 1 160 ? -27.062 20.047 -15.18 1 43.75 160 ASN B N 1
ATOM 4154 C CA . ASN B 1 160 ? -27.172 19.859 -16.625 1 43.75 160 ASN B CA 1
ATOM 4155 C C . ASN B 1 160 ? -27.594 18.438 -16.969 1 43.75 160 ASN B C 1
ATOM 4157 O O . ASN B 1 160 ? -28.391 18.234 -17.906 1 43.75 160 ASN B O 1
ATOM 4161 N N . VAL B 1 161 ? -27.062 17.547 -16.281 1 45.09 161 VAL B N 1
ATOM 4162 C CA . VAL B 1 161 ? -27.484 16.172 -16.531 1 45.09 161 VAL B CA 1
ATOM 4163 C C . VAL B 1 161 ? -28.922 15.977 -16.078 1 45.09 161 VAL B C 1
ATOM 4165 O O . VAL B 1 161 ? -29.703 15.312 -16.766 1 45.09 161 VAL B O 1
ATOM 4168 N N . MET B 1 162 ? -29.25 16.547 -14.961 1 41.88 162 MET B N 1
ATOM 4169 C CA . MET B 1 162 ? -30.641 16.516 -14.531 1 41.88 162 MET B CA 1
ATOM 4170 C C . MET B 1 162 ? -31.531 17.281 -15.508 1 41.88 162 MET B C 1
ATOM 4172 O O . MET B 1 162 ? -32.688 16.891 -15.734 1 41.88 162 MET B O 1
ATOM 4176 N N . ALA B 1 163 ? -31.047 18.406 -15.938 1 41.5 163 ALA B N 1
ATOM 4177 C CA . ALA B 1 163 ? -31.844 19.172 -16.906 1 41.5 163 ALA B CA 1
ATOM 4178 C C . ALA B 1 163 ? -31.984 18.391 -18.219 1 41.5 163 ALA B C 1
ATOM 4180 O O . ALA B 1 163 ? -33.031 18.5 -18.891 1 41.5 163 ALA B O 1
ATOM 4181 N N . GLN B 1 164 ? -30.969 17.766 -18.672 1 37.81 164 GLN B N 1
ATOM 4182 C CA . GLN B 1 164 ? -31.141 16.969 -19.875 1 37.81 164 GLN B CA 1
ATOM 4183 C C . GLN B 1 164 ? -32 15.75 -19.625 1 37.81 164 GLN B C 1
ATOM 4185 O O . GLN B 1 164 ? -32.531 15.133 -20.562 1 37.81 164 GLN B O 1
ATOM 4190 N N . SER B 1 165 ? -31.953 15.25 -18.484 1 35.41 165 SER B N 1
ATOM 4191 C CA . SER B 1 165 ? -32.906 14.18 -18.219 1 35.41 165 SER B CA 1
ATOM 4192 C C . SER B 1 165 ? -34.281 14.727 -17.953 1 35.41 165 SER B C 1
ATOM 4194 O O . SER B 1 165 ? -34.625 15.078 -16.812 1 35.41 165 SER B O 1
ATOM 4196 N N . ALA B 1 166 ? -34.875 15.562 -18.734 1 31.42 166 ALA B N 1
ATOM 4197 C CA . ALA B 1 166 ? -36.312 15.82 -18.766 1 31.42 166 ALA B CA 1
ATOM 4198 C C . ALA B 1 166 ? -37.125 14.555 -18.453 1 31.42 166 ALA B C 1
ATOM 4200 O O . ALA B 1 166 ? -36.75 13.461 -18.875 1 31.42 166 ALA B O 1
ATOM 4201 N N . PRO B 1 167 ? -38.156 14.688 -17.594 1 32.5 167 PRO B N 1
ATOM 4202 C CA . PRO B 1 167 ? -39.188 13.688 -17.453 1 32.5 167 PRO B CA 1
ATOM 4203 C C . PRO B 1 167 ? -39.688 13.133 -18.797 1 32.5 167 PRO B C 1
ATOM 4205 O O . PRO B 1 167 ? -40.531 13.734 -19.438 1 32.5 167 PRO B O 1
ATOM 4208 N N . THR B 1 168 ? -39 13 -19.859 1 30.23 168 THR B N 1
ATOM 4209 C CA . THR B 1 168 ? -39.844 12.352 -20.875 1 30.23 168 THR B CA 1
ATOM 4210 C C . THR B 1 168 ? -40.625 11.195 -20.281 1 30.23 168 THR B C 1
ATOM 4212 O O . THR B 1 168 ? -40.031 10.289 -19.672 1 30.23 168 THR B O 1
ATOM 4215 N N . ARG B 1 169 ? -42.094 11.25 -20.297 1 29.36 169 ARG B N 1
ATOM 4216 C CA . ARG B 1 169 ? -43.219 10.406 -19.953 1 29.36 169 ARG B CA 1
ATOM 4217 C C . ARG B 1 169 ? -42.906 8.938 -20.172 1 29.36 169 ARG B C 1
ATOM 4219 O O . ARG B 1 169 ? -43.094 8.109 -19.281 1 29.36 169 ARG B O 1
ATOM 4226 N N . GLN B 1 170 ? -43.719 8.281 -21.359 1 29.73 170 GLN B N 1
ATOM 4227 C CA . GLN B 1 170 ? -44.25 6.98 -21.766 1 29.73 170 GLN B CA 1
ATOM 4228 C C . GLN B 1 170 ? -43.125 6.07 -22.25 1 29.73 170 GLN B C 1
ATOM 4230 O O . GLN B 1 170 ? -43.344 5.156 -23.047 1 29.73 170 GLN B O 1
ATOM 4235 N N . VAL B 1 171 ? -41.938 6.578 -22.547 1 30.62 171 VAL B N 1
ATOM 4236 C CA . VAL B 1 171 ? -41.25 5.672 -23.453 1 30.62 171 VAL B CA 1
ATOM 4237 C C . VAL B 1 171 ? -41.094 4.301 -22.797 1 30.62 171 VAL B C 1
ATOM 4239 O O . VAL B 1 171 ? -40.844 4.203 -21.594 1 30.62 171 VAL B O 1
ATOM 4242 N N . SER B 1 172 ? -41.406 3.211 -23.469 1 30.12 172 SER B N 1
ATOM 4243 C CA . SER B 1 172 ? -41.438 1.767 -23.25 1 30.12 172 SER B CA 1
ATOM 4244 C C . SER B 1 172 ? -40.219 1.305 -22.438 1 30.12 172 SER B C 1
ATOM 4246 O O . SER B 1 172 ? -39.094 1.67 -22.75 1 30.12 172 SER B O 1
ATOM 4248 N N . LEU B 1 173 ? -40.281 1.013 -21.188 1 34.28 173 LEU B N 1
ATOM 4249 C CA . LEU B 1 173 ? -39.594 0.351 -20.078 1 34.28 173 LEU B CA 1
ATOM 4250 C C . LEU B 1 173 ? -38.656 -0.734 -20.594 1 34.28 173 LEU B C 1
ATOM 4252 O O . LEU B 1 173 ? -38.875 -1.921 -20.344 1 34.28 173 LEU B O 1
ATOM 4256 N N . SER B 1 174 ? -38.25 -0.848 -21.844 1 34.34 174 SER B N 1
ATOM 4257 C CA . SER B 1 174 ? -37.469 -1.986 -22.344 1 34.34 174 SER B CA 1
ATOM 4258 C C . SER B 1 174 ? -36.125 -2.08 -21.641 1 34.34 174 SER B C 1
ATOM 4260 O O . SER B 1 174 ? -35.656 -1.117 -21.016 1 34.34 174 SER B O 1
ATOM 4262 N N . SER B 1 175 ? -35.312 -3.248 -21.812 1 41.38 175 SER B N 1
ATOM 4263 C CA . SER B 1 175 ? -34.094 -3.789 -21.25 1 41.38 175 SER B CA 1
ATOM 4264 C C . SER B 1 175 ? -32.969 -2.748 -21.266 1 41.38 175 SER B C 1
ATOM 4266 O O . SER B 1 175 ? -32.188 -2.646 -20.312 1 41.38 175 SER B O 1
ATOM 4268 N N . GLU B 1 176 ? -32.812 -2.02 -22.359 1 43.88 176 GLU B N 1
ATOM 4269 C CA . GLU B 1 176 ? -31.797 -1 -22.547 1 43.88 176 GLU B CA 1
ATOM 4270 C C . GLU B 1 176 ? -32.031 0.204 -21.656 1 43.88 176 GLU B C 1
ATOM 4272 O O . GLU B 1 176 ? -31.094 0.828 -21.172 1 43.88 176 GLU B O 1
ATOM 4277 N N . ASN B 1 177 ? -33.25 0.473 -21.453 1 46.19 177 ASN B N 1
ATOM 4278 C CA . ASN B 1 177 ? -33.656 1.633 -20.656 1 46.19 177 ASN B CA 1
ATOM 4279 C C . ASN B 1 177 ? -33.281 1.451 -19.188 1 46.19 177 ASN B C 1
ATOM 4281 O O . ASN B 1 177 ? -32.938 2.41 -18.5 1 46.19 177 ASN B O 1
ATOM 4285 N N . SER B 1 178 ? -33.281 0.116 -18.969 1 51.06 178 SER B N 1
ATOM 4286 C CA . SER B 1 178 ? -33 -0.215 -17.578 1 51.06 178 SER B CA 1
ATOM 4287 C C . SER B 1 178 ? -31.531 0.01 -17.25 1 51.06 178 SER B C 1
ATOM 4289 O O . SER B 1 178 ? -31.203 0.535 -16.188 1 51.06 178 SER B O 1
ATOM 4291 N N . ARG B 1 179 ? -30.734 -0.288 -18.312 1 54.16 179 ARG B N 1
ATOM 4292 C CA . ARG B 1 179 ? -29.297 -0.089 -18.109 1 54.16 179 ARG B CA 1
ATOM 4293 C C . ARG B 1 179 ? -28.953 1.395 -18.016 1 54.16 179 ARG B C 1
ATOM 4295 O O . ARG B 1 179 ? -28.141 1.797 -17.172 1 54.16 179 ARG B O 1
ATOM 4302 N N . SER B 1 180 ? -29.578 2.135 -18.953 1 56.09 180 SER B N 1
ATOM 4303 C CA . SER B 1 180 ? -29.312 3.568 -18.969 1 56.09 180 SER B CA 1
ATOM 4304 C C . SER B 1 180 ? -29.797 4.238 -17.703 1 56.09 180 SER B C 1
ATOM 4306 O O . SER B 1 180 ? -29.141 5.133 -17.172 1 56.09 180 SER B O 1
ATOM 4308 N N . GLU B 1 181 ? -30.844 3.684 -17.234 1 56.12 181 GLU B N 1
ATOM 4309 C CA . GLU B 1 181 ? -31.375 4.25 -16 1 56.12 181 GLU B CA 1
ATOM 4310 C C . GLU B 1 181 ? -30.5 3.91 -14.812 1 56.12 181 GLU B C 1
ATOM 4312 O O . GLU B 1 181 ? -30.266 4.75 -13.945 1 56.12 181 GLU B O 1
ATOM 4317 N N . MET B 1 182 ? -30.031 2.732 -14.898 1 58.25 182 MET B N 1
ATOM 4318 C CA . MET B 1 182 ? -29.156 2.301 -13.812 1 58.25 182 MET B CA 1
ATOM 4319 C C . MET B 1 182 ? -27.859 3.096 -13.805 1 58.25 182 MET B C 1
ATOM 4321 O O . MET B 1 182 ? -27.359 3.457 -12.734 1 58.25 182 MET B O 1
ATOM 4325 N N . LEU B 1 183 ? -27.453 3.295 -14.992 1 59.75 183 LEU B N 1
ATOM 4326 C CA . LEU B 1 183 ? -26.25 4.094 -15.117 1 59.75 183 LEU B CA 1
ATOM 4327 C C . LEU B 1 183 ? -26.469 5.52 -14.625 1 59.75 183 LEU B C 1
ATOM 4329 O O . LEU B 1 183 ? -25.609 6.098 -13.961 1 59.75 183 LEU B O 1
ATOM 4333 N N . LEU B 1 184 ? -27.625 6.008 -14.977 1 57.03 184 LEU B N 1
ATOM 4334 C CA . LEU B 1 184 ? -27.922 7.371 -14.562 1 57.03 184 LEU B CA 1
ATOM 4335 C C . LEU B 1 184 ? -28.062 7.461 -13.047 1 57.03 184 LEU B C 1
ATOM 4337 O O . LEU B 1 184 ? -27.609 8.438 -12.438 1 57.03 184 LEU B O 1
ATOM 4341 N N . LEU B 1 185 ? -28.656 6.445 -12.539 1 58.22 185 LEU B N 1
ATOM 4342 C CA . LEU B 1 185 ? -28.812 6.422 -11.086 1 58.22 185 LEU B CA 1
ATOM 4343 C C . LEU B 1 185 ? -27.453 6.301 -10.398 1 58.22 185 LEU B C 1
ATOM 4345 O O . LEU B 1 185 ? -27.219 6.949 -9.375 1 58.22 185 LEU B O 1
ATOM 4349 N N . PHE B 1 186 ? -26.656 5.5 -11.016 1 61.06 186 PHE B N 1
ATOM 4350 C CA . PHE B 1 186 ? -25.312 5.355 -10.461 1 61.06 186 PHE B CA 1
ATOM 4351 C C . PHE B 1 186 ? -24.562 6.68 -10.492 1 61.06 186 PHE B C 1
ATOM 4353 O O . PHE B 1 186 ? -23.938 7.066 -9.508 1 61.06 186 PHE B O 1
ATOM 4360 N N . LEU B 1 187 ? -24.641 7.285 -11.602 1 60.19 187 LEU B N 1
ATOM 4361 C CA . LEU B 1 187 ? -23.922 8.539 -11.773 1 60.19 187 LEU B CA 1
ATOM 4362 C C . LEU B 1 187 ? -24.469 9.609 -10.828 1 60.19 187 LEU B C 1
ATOM 4364 O O . LEU B 1 187 ? -23.703 10.414 -10.297 1 60.19 187 LEU B O 1
ATOM 4368 N N . ARG B 1 188 ? -25.734 9.625 -10.594 1 57 188 ARG B N 1
ATOM 4369 C CA . ARG B 1 188 ? -26.344 10.586 -9.68 1 57 188 ARG B CA 1
ATOM 4370 C C . ARG B 1 188 ? -25.844 10.375 -8.258 1 57 188 ARG B C 1
ATOM 4372 O O . ARG B 1 188 ? -25.516 11.344 -7.562 1 57 188 ARG B O 1
ATOM 4379 N N . GLU B 1 189 ? -25.812 9.164 -7.887 1 63.75 189 GLU B N 1
ATOM 4380 C CA . GLU B 1 189 ? -25.375 8.859 -6.527 1 63.75 189 GLU B CA 1
ATOM 4381 C C . GLU B 1 189 ? -23.891 9.18 -6.348 1 63.75 189 GLU B C 1
ATOM 4383 O O . GLU B 1 189 ? -23.484 9.648 -5.285 1 63.75 189 GLU B O 1
ATOM 4388 N N . GLU B 1 190 ? -23.188 8.906 -7.379 1 63.84 190 GLU B N 1
ATOM 4389 C CA . GLU B 1 190 ? -21.766 9.227 -7.34 1 63.84 190 GLU B CA 1
ATOM 4390 C C . GLU B 1 190 ? -21.547 10.727 -7.211 1 63.84 190 GLU B C 1
ATOM 4392 O O . GLU B 1 190 ? -20.703 11.172 -6.43 1 63.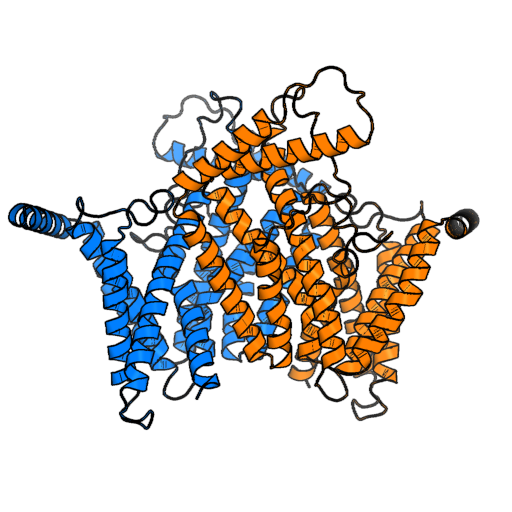84 190 GLU B O 1
ATOM 4397 N N . LEU B 1 191 ? -22.219 11.414 -7.93 1 56.78 191 LEU B N 1
ATOM 4398 C CA . LEU B 1 191 ? -22.078 12.867 -7.922 1 56.78 191 LEU B CA 1
ATOM 4399 C C . LEU B 1 191 ? -22.516 13.453 -6.586 1 56.78 191 LEU B C 1
ATOM 4401 O O . LEU B 1 191 ? -21.922 14.406 -6.09 1 56.78 191 LEU B O 1
ATOM 4405 N N . ARG B 1 192 ? -23.562 12.992 -6.023 1 56.91 192 ARG B N 1
ATOM 4406 C CA . ARG B 1 192 ? -24.031 13.422 -4.711 1 56.91 192 ARG B CA 1
ATOM 4407 C C . ARG B 1 192 ? -22.969 13.172 -3.646 1 56.91 192 ARG B C 1
ATOM 4409 O O . ARG B 1 192 ? -22.734 14.023 -2.789 1 56.91 192 ARG B O 1
ATOM 4416 N N . MET B 1 193 ? -22.406 12.109 -3.795 1 59.47 193 MET B N 1
ATOM 4417 C CA . MET B 1 193 ? -21.391 11.734 -2.824 1 59.47 193 MET B CA 1
ATOM 4418 C C . MET B 1 193 ? -20.156 12.633 -2.949 1 59.47 193 MET B C 1
ATOM 4420 O O . MET B 1 193 ? -19.562 13.008 -1.944 1 59.47 193 MET B O 1
ATOM 4424 N N . VAL B 1 194 ? -19.828 12.875 -4.191 1 57.19 194 VAL B N 1
ATOM 4425 C CA . VAL B 1 194 ? -18.688 13.75 -4.457 1 57.19 194 VAL B CA 1
ATOM 4426 C C . VAL B 1 194 ? -19.031 15.18 -4.02 1 57.19 194 VAL B C 1
ATOM 4428 O O . VAL B 1 194 ? -18.156 15.898 -3.521 1 57.19 194 VAL B O 1
ATOM 4431 N N . ALA B 1 195 ? -20.25 15.523 -4.398 1 53.31 195 ALA B N 1
ATOM 4432 C CA . ALA B 1 195 ? -20.703 16.859 -4.012 1 53.31 195 ALA B CA 1
ATOM 4433 C C . ALA B 1 195 ? -20.641 17.047 -2.498 1 53.31 195 ALA B C 1
ATOM 4435 O O . ALA B 1 195 ? -20.359 18.141 -2.01 1 53.31 195 ALA B O 1
ATOM 4436 N N . GLU B 1 196 ? -20.969 15.977 -1.908 1 54.72 196 GLU B N 1
ATOM 4437 C CA . GLU B 1 196 ? -20.828 16.047 -0.456 1 54.72 196 GLU B CA 1
ATOM 4438 C C . GLU B 1 196 ? -19.391 15.797 -0.02 1 54.72 196 GLU B C 1
ATOM 4440 O O . GLU B 1 196 ? -19.047 14.688 0.4 1 54.72 196 GLU B O 1
ATOM 4445 N N . LYS B 1 197 ? -18.406 16.328 -0.912 1 57.16 197 LYS B N 1
ATOM 4446 C CA . LYS B 1 197 ? -16.953 16.25 -0.869 1 57.16 197 LYS B CA 1
ATOM 4447 C C . LYS B 1 197 ? -16.453 16.156 0.569 1 57.16 197 LYS B C 1
ATOM 4449 O O . LYS B 1 197 ? -15.891 17.125 1.093 1 57.16 197 LYS B O 1
ATOM 4454 N N . GLY B 1 198 ? -16.953 15.18 1.309 1 65.75 198 GLY B N 1
ATOM 4455 C CA . GLY B 1 198 ? -16.5 15.133 2.691 1 65.75 198 GLY B CA 1
ATOM 4456 C C . GLY B 1 198 ? -15.156 14.469 2.861 1 65.75 198 GLY B C 1
ATOM 4457 O O . GLY B 1 198 ? -14.625 13.875 1.916 1 65.75 198 GLY B O 1
ATOM 4458 N N . PRO B 1 199 ? -14.312 14.938 3.713 1 76.12 199 PRO B N 1
ATOM 4459 C CA . PRO B 1 199 ? -13.016 14.336 4.051 1 76.12 199 PRO B CA 1
ATOM 4460 C C . PRO B 1 199 ? -13.039 12.812 3.959 1 76.12 199 PRO B C 1
ATOM 4462 O O . PRO B 1 199 ? -12.039 12.203 3.568 1 76.12 199 PRO B O 1
ATOM 4465 N N . ALA B 1 200 ? -14.172 12.234 4.07 1 76.69 200 ALA B N 1
ATOM 4466 C CA . ALA B 1 200 ? -14.281 10.773 4.051 1 76.69 200 ALA B CA 1
ATOM 4467 C C . ALA B 1 200 ? -14.18 10.242 2.623 1 76.69 200 ALA B C 1
ATOM 4469 O O . ALA B 1 200 ? -13.539 9.219 2.381 1 76.69 200 ALA B O 1
ATOM 4470 N N . GLU B 1 201 ? -14.797 10.922 1.759 1 78.38 201 GLU B N 1
ATOM 4471 C CA . GLU B 1 201 ? -14.758 10.508 0.36 1 78.38 201 GLU B CA 1
ATOM 4472 C C . GLU B 1 201 ? -13.352 10.633 -0.212 1 78.38 201 GLU B C 1
ATOM 4474 O O . GLU B 1 201 ? -12.891 9.75 -0.944 1 78.38 201 GLU B O 1
ATOM 4479 N N . LEU B 1 202 ? -12.734 11.664 0.16 1 81 202 LEU B N 1
ATOM 4480 C CA . LEU B 1 202 ? -11.383 11.898 -0.314 1 81 202 LEU B CA 1
ATOM 4481 C C . LEU B 1 202 ? -10.43 10.812 0.179 1 81 202 LEU B C 1
ATOM 4483 O O . LEU B 1 202 ? -9.633 10.281 -0.594 1 81 202 LEU B O 1
ATOM 4487 N N . PHE B 1 203 ? -10.633 10.531 1.325 1 86.31 203 PHE B N 1
ATOM 4488 C CA . PHE B 1 203 ? -9.742 9.547 1.922 1 86.31 203 PHE B CA 1
ATOM 4489 C C . PHE B 1 203 ? -10 8.156 1.348 1 86.31 203 PHE B C 1
ATOM 4491 O O . PHE B 1 203 ? -9.062 7.422 1.036 1 86.31 203 PHE B O 1
ATOM 4498 N N . ILE B 1 204 ? -11.203 7.785 1.177 1 84.75 204 ILE B N 1
ATOM 4499 C CA . ILE B 1 204 ? -11.531 6.457 0.671 1 84.75 204 ILE B CA 1
ATOM 4500 C C . ILE B 1 204 ? -11.055 6.324 -0.773 1 84.75 204 ILE B C 1
ATOM 4502 O O . ILE B 1 204 ? -10.555 5.27 -1.17 1 84.75 204 ILE B O 1
ATOM 4506 N N . ASN B 1 205 ? -11.227 7.375 -1.478 1 85.5 205 ASN B N 1
ATOM 4507 C CA . ASN B 1 205 ? -10.734 7.359 -2.852 1 85.5 205 ASN B CA 1
ATOM 4508 C C . ASN B 1 205 ? -9.227 7.129 -2.904 1 85.5 205 ASN B C 1
ATOM 4510 O O . ASN B 1 205 ? -8.742 6.363 -3.738 1 85.5 205 ASN B O 1
ATOM 4514 N N . PHE B 1 206 ? -8.609 7.781 -2.062 1 89.5 206 PHE B N 1
ATOM 4515 C CA . PHE B 1 206 ? -7.16 7.621 -1.972 1 89.5 206 PHE B CA 1
ATOM 4516 C C . PHE B 1 206 ? -6.797 6.188 -1.601 1 89.5 206 PHE B C 1
ATOM 4518 O O . PHE B 1 206 ? -5.938 5.578 -2.238 1 89.5 206 PHE B O 1
ATOM 4525 N N . CYS B 1 207 ? -7.359 5.656 -0.6 1 90 207 CYS B N 1
ATOM 4526 C CA . CYS B 1 207 ? -7.07 4.312 -0.103 1 90 207 CYS B CA 1
ATOM 4527 C C . CYS B 1 207 ? -7.324 3.266 -1.18 1 90 207 CYS B C 1
ATOM 4529 O O . CYS B 1 207 ? -6.504 2.369 -1.386 1 90 207 CYS B O 1
ATOM 4531 N N . LEU B 1 208 ? -8.422 3.42 -1.88 1 91 208 LEU B N 1
ATOM 4532 C CA . LEU B 1 208 ? -8.781 2.451 -2.91 1 91 208 LEU B CA 1
ATOM 4533 C C . LEU B 1 208 ? -7.84 2.555 -4.105 1 91 208 LEU B C 1
ATOM 4535 O O . LEU B 1 208 ? -7.484 1.541 -4.711 1 91 208 LEU B O 1
ATOM 4539 N N . GLU B 1 209 ? -7.492 3.727 -4.414 1 91 209 GLU B N 1
ATOM 4540 C CA . GLU B 1 209 ? -6.562 3.914 -5.523 1 91 209 GLU B CA 1
ATOM 4541 C C . GLU B 1 209 ? -5.219 3.25 -5.238 1 91 209 GLU B C 1
ATOM 4543 O O . GLU B 1 209 ? -4.68 2.539 -6.086 1 91 209 GLU B O 1
ATOM 4548 N N . TYR B 1 210 ? -4.727 3.557 -4.113 1 93 210 TYR B N 1
ATOM 4549 C CA . TYR B 1 210 ? -3.43 2.988 -3.768 1 93 210 TYR B CA 1
ATOM 4550 C C . TYR B 1 210 ? -3.518 1.475 -3.619 1 93 210 TYR B C 1
ATOM 4552 O O . TYR B 1 210 ? -2.602 0.752 -4.02 1 93 210 TYR B O 1
ATOM 4560 N N . PHE B 1 211 ? -4.582 0.963 -3.066 1 93.88 211 PHE B N 1
ATOM 4561 C CA . PHE B 1 211 ? -4.777 -0.476 -2.938 1 93.88 211 PHE B CA 1
ATOM 4562 C C . PHE B 1 211 ? -4.777 -1.148 -4.305 1 93.88 211 PHE B C 1
ATOM 4564 O O . PHE B 1 211 ? -4.105 -2.162 -4.504 1 93.88 211 PHE B O 1
ATOM 4571 N N . GLY B 1 212 ? -5.594 -0.613 -5.172 1 94.25 212 GLY B N 1
ATOM 4572 C CA . GLY B 1 212 ? -5.652 -1.178 -6.512 1 94.25 212 GLY B CA 1
ATOM 4573 C C . GLY B 1 212 ? -4.297 -1.232 -7.195 1 94.25 212 GLY B C 1
ATOM 4574 O O . GLY B 1 212 ? -3.961 -2.227 -7.84 1 94.25 212 GLY B O 1
ATOM 4575 N N . PHE B 1 213 ? -3.543 -0.168 -7.043 1 95.62 213 PHE B N 1
ATOM 4576 C CA . PHE B 1 213 ? -2.211 -0.115 -7.633 1 95.62 213 PHE B CA 1
ATOM 4577 C C . PHE B 1 213 ? -1.325 -1.222 -7.07 1 95.62 213 PHE B C 1
ATOM 4579 O O . PHE B 1 213 ? -0.679 -1.95 -7.824 1 95.62 213 PHE B O 1
ATOM 4586 N N . VAL B 1 214 ? -1.285 -1.384 -5.734 1 95 214 VAL B N 1
ATOM 4587 C CA . VAL B 1 214 ? -0.442 -2.393 -5.102 1 95 214 VAL B CA 1
ATOM 4588 C C . VAL B 1 214 ? -0.919 -3.787 -5.496 1 95 214 VAL B C 1
ATOM 4590 O O . VAL B 1 214 ? -0.108 -4.668 -5.785 1 95 214 VAL B O 1
ATOM 4593 N N . TRP B 1 215 ? -2.217 -3.959 -5.508 1 95.19 215 TRP B N 1
ATOM 4594 C CA . TRP B 1 215 ? -2.822 -5.238 -5.863 1 95.19 215 TRP B CA 1
ATOM 4595 C C . TRP B 1 215 ? -2.418 -5.66 -7.273 1 95.19 215 TRP B C 1
ATOM 4597 O O . TRP B 1 215 ? -1.899 -6.762 -7.473 1 95.19 215 TRP B O 1
ATOM 4607 N N . ILE B 1 216 ? -2.5 -4.773 -8.242 1 96.5 216 ILE B N 1
ATOM 4608 C CA . ILE B 1 216 ? -2.264 -5.094 -9.641 1 96.5 216 ILE B CA 1
ATOM 4609 C C . ILE B 1 216 ? -0.763 -5.152 -9.914 1 96.5 216 ILE B C 1
ATOM 4611 O O . ILE B 1 216 ? -0.319 -5.836 -10.844 1 96.5 216 ILE B O 1
ATOM 4615 N N . THR B 1 217 ? 0.038 -4.453 -9.094 1 97.31 217 THR B N 1
ATOM 4616 C CA . THR B 1 217 ? 1.489 -4.504 -9.227 1 97.31 217 THR B CA 1
ATOM 4617 C C . THR B 1 217 ? 2.006 -5.918 -8.977 1 97.31 217 THR B C 1
ATOM 4619 O O . THR B 1 217 ? 3.119 -6.258 -9.391 1 97.31 217 THR B O 1
ATOM 4622 N N . GLY B 1 218 ? 1.217 -6.789 -8.43 1 96.56 218 GLY B N 1
ATOM 4623 C CA . GLY B 1 218 ? 1.594 -8.18 -8.203 1 96.56 218 GLY B CA 1
ATOM 4624 C C . GLY B 1 218 ? 2.018 -8.898 -9.469 1 96.56 218 GLY B C 1
ATOM 4625 O O . GLY B 1 218 ? 2.859 -9.797 -9.43 1 96.56 218 GLY B O 1
ATOM 4626 N N . VAL B 1 219 ? 1.511 -8.5 -10.594 1 96.5 219 VAL B N 1
ATOM 4627 C CA . VAL B 1 219 ? 1.769 -9.18 -11.859 1 96.5 219 VAL B CA 1
ATOM 4628 C C . VAL B 1 219 ? 3.174 -8.844 -12.352 1 96.5 219 VAL B C 1
ATOM 4630 O O . VAL B 1 219 ? 3.711 -9.523 -13.227 1 96.5 219 VAL B O 1
ATOM 4633 N N . THR B 1 220 ? 3.85 -7.859 -11.781 1 97.12 220 THR B N 1
ATOM 4634 C CA . THR B 1 220 ? 5.129 -7.375 -12.281 1 97.12 220 THR B CA 1
ATOM 4635 C C . THR B 1 220 ? 6.285 -8.133 -11.633 1 97.12 220 THR B C 1
ATOM 4637 O O . THR B 1 220 ? 7.43 -8.039 -12.086 1 97.12 220 THR B O 1
ATOM 4640 N N . TYR B 1 221 ? 6.039 -8.961 -10.648 1 96.88 221 TYR B N 1
ATOM 4641 C CA . TYR B 1 221 ? 7.086 -9.555 -9.828 1 96.88 221 TYR B CA 1
ATOM 4642 C C . TYR B 1 221 ? 7.914 -10.547 -10.641 1 96.88 221 TYR B C 1
ATOM 4644 O O . TYR B 1 221 ? 9.102 -10.75 -10.367 1 96.88 221 TYR B O 1
ATOM 4652 N N . PRO B 1 222 ? 7.328 -11.242 -11.703 1 95.38 222 PRO B N 1
ATOM 4653 C CA . PRO B 1 222 ? 8.148 -12.133 -12.523 1 95.38 222 PRO B CA 1
ATOM 4654 C C . PRO B 1 222 ? 9.32 -11.422 -13.188 1 95.38 222 PRO B C 1
ATOM 4656 O O . PRO B 1 222 ? 10.383 -12.016 -13.375 1 95.38 222 PRO B O 1
ATOM 4659 N N . ILE B 1 223 ? 9.156 -10.172 -13.469 1 95.75 223 ILE B N 1
ATOM 4660 C CA . ILE B 1 223 ? 10.211 -9.414 -14.133 1 95.75 223 ILE B CA 1
ATOM 4661 C C . ILE B 1 223 ? 11.414 -9.266 -13.203 1 95.75 223 ILE B C 1
ATOM 4663 O O . ILE B 1 223 ? 12.562 -9.266 -13.656 1 95.75 223 ILE B O 1
ATOM 4667 N N . LEU B 1 224 ? 11.242 -9.195 -11.922 1 94.44 224 LEU B N 1
ATOM 4668 C CA . LEU B 1 224 ? 12.289 -8.984 -10.922 1 94.44 224 LEU B CA 1
ATOM 4669 C C . LEU B 1 224 ? 13.188 -10.203 -10.805 1 94.44 224 LEU B C 1
ATOM 4671 O O . LEU B 1 224 ? 14.344 -10.094 -10.398 1 94.44 224 LEU B O 1
ATOM 4675 N N . VAL B 1 225 ? 12.68 -11.359 -11.188 1 91.75 225 VAL B N 1
ATOM 4676 C CA . VAL B 1 225 ? 13.453 -12.586 -10.992 1 91.75 225 VAL B CA 1
ATOM 4677 C C . VAL B 1 225 ? 13.766 -13.219 -12.344 1 91.75 225 VAL B C 1
ATOM 4679 O O . VAL B 1 225 ? 14.336 -14.312 -12.398 1 91.75 225 VAL B O 1
ATOM 4682 N N . TYR B 1 226 ? 13.391 -12.57 -13.422 1 92 226 TYR B N 1
ATOM 4683 C CA . TYR B 1 226 ? 13.508 -13.133 -14.758 1 92 226 TYR B CA 1
ATOM 4684 C C . TYR B 1 226 ? 14.961 -13.453 -15.094 1 92 226 TYR B C 1
ATOM 4686 O O . TYR B 1 226 ? 15.242 -14.453 -15.75 1 92 226 TYR B O 1
ATOM 4694 N N . ASP B 1 227 ? 15.914 -12.617 -14.531 1 89 227 ASP B N 1
ATOM 4695 C CA . ASP B 1 227 ? 17.312 -12.688 -14.953 1 89 227 ASP B CA 1
ATOM 4696 C C . ASP B 1 227 ? 18.109 -13.641 -14.07 1 89 227 ASP B C 1
ATOM 4698 O O . ASP B 1 227 ? 19.312 -13.82 -14.258 1 89 227 ASP B O 1
ATOM 4702 N N . ILE B 1 228 ? 17.469 -14.211 -13.117 1 84.19 228 ILE B N 1
ATOM 4703 C CA . ILE B 1 228 ? 18.172 -15.18 -12.289 1 84.19 228 ILE B CA 1
ATOM 4704 C C . ILE B 1 228 ? 18.453 -16.438 -13.102 1 84.19 228 ILE B C 1
ATOM 4706 O O . ILE B 1 228 ? 17.531 -17.141 -13.523 1 84.19 228 ILE B O 1
ATOM 4710 N N . GLU B 1 229 ? 19.672 -16.703 -13.336 1 80.94 229 GLU B N 1
ATOM 4711 C CA . GLU B 1 229 ? 20.094 -17.781 -14.219 1 80.94 229 GLU B CA 1
ATOM 4712 C C . GLU B 1 229 ? 19.609 -19.141 -13.703 1 80.94 229 GLU B C 1
ATOM 4714 O O . GLU B 1 229 ? 19.781 -19.453 -12.531 1 80.94 229 GLU B O 1
ATOM 4719 N N . GLY B 1 230 ? 18.891 -19.891 -14.547 1 77.62 230 GLY B N 1
ATOM 4720 C CA . GLY B 1 230 ? 18.5 -21.266 -14.273 1 77.62 230 GLY B CA 1
ATOM 4721 C C . GLY B 1 230 ? 17.219 -21.359 -13.461 1 77.62 230 GLY B C 1
ATOM 4722 O O . GLY B 1 230 ? 16.578 -22.422 -13.43 1 77.62 230 GLY B O 1
ATOM 4723 N N . LEU B 1 231 ? 16.828 -20.328 -12.789 1 82.44 231 LEU B N 1
ATOM 4724 C CA . LEU B 1 231 ? 15.703 -20.422 -11.859 1 82.44 231 LEU B CA 1
ATOM 4725 C C . LEU B 1 231 ? 14.562 -19.516 -12.289 1 82.44 231 LEU B C 1
ATOM 4727 O O . LEU B 1 231 ? 13.391 -19.891 -12.234 1 82.44 231 LEU B O 1
ATOM 4731 N N . GLY B 1 232 ? 14.875 -18.391 -12.828 1 87.19 232 GLY B N 1
ATOM 4732 C CA . GLY B 1 232 ? 13.875 -17.375 -13.086 1 87.19 232 GLY B CA 1
ATOM 4733 C C . GLY B 1 232 ? 12.828 -17.797 -14.102 1 87.19 232 GLY B C 1
ATOM 4734 O O . GLY B 1 232 ? 11.641 -17.891 -13.773 1 87.19 232 GLY B O 1
ATOM 4735 N N . ARG B 1 233 ? 13.234 -18.234 -15.266 1 88.62 233 ARG B N 1
ATOM 4736 C CA . ARG B 1 233 ? 12.328 -18.547 -16.359 1 88.62 233 ARG B CA 1
ATOM 4737 C C . ARG B 1 233 ? 11.5 -19.797 -16.062 1 88.62 233 ARG B C 1
ATOM 4739 O O . ARG B 1 233 ? 10.273 -19.781 -16.172 1 88.62 233 ARG B O 1
ATOM 4746 N N . PRO B 1 234 ? 12.117 -20.828 -15.562 1 88.62 234 PRO B N 1
ATOM 4747 C CA . PRO B 1 234 ? 11.328 -22.031 -15.258 1 88.62 234 PRO B CA 1
ATOM 4748 C C . PRO B 1 234 ? 10.289 -21.797 -14.164 1 88.62 234 PRO B C 1
ATOM 4750 O O . PRO B 1 234 ? 9.18 -22.328 -14.227 1 88.62 234 PRO B O 1
ATOM 4753 N N . TRP B 1 235 ? 10.578 -21.031 -13.188 1 91.38 235 TRP B N 1
ATOM 4754 C CA . TRP B 1 235 ? 9.648 -20.766 -12.102 1 91.38 235 TRP B CA 1
ATOM 4755 C C . TRP B 1 235 ? 8.461 -19.938 -12.594 1 91.38 235 TRP B C 1
ATOM 4757 O O . TRP B 1 235 ? 7.328 -20.156 -12.156 1 91.38 235 TRP B O 1
ATOM 4767 N N . ILE B 1 236 ? 8.805 -19 -13.461 1 92.81 236 ILE B N 1
ATOM 4768 C CA . ILE B 1 236 ? 7.738 -18.188 -14.023 1 92.81 236 ILE B CA 1
ATOM 4769 C C . ILE B 1 236 ? 6.785 -19.047 -14.836 1 92.81 236 ILE B C 1
ATOM 4771 O O . ILE B 1 236 ? 5.566 -18.969 -14.68 1 92.81 236 ILE B O 1
ATOM 4775 N N . LEU B 1 237 ? 7.359 -19.922 -15.633 1 91.12 237 LEU B N 1
ATOM 4776 C CA . LEU B 1 237 ? 6.562 -20.828 -16.453 1 91.12 237 LEU B CA 1
ATOM 4777 C C . LEU B 1 237 ? 5.762 -21.781 -15.578 1 91.12 237 LEU B C 1
ATOM 4779 O O . LEU B 1 237 ? 4.574 -22 -15.82 1 91.12 237 LEU B O 1
ATOM 4783 N N . ALA B 1 238 ? 6.426 -22.297 -14.648 1 92.44 238 ALA B N 1
ATOM 4784 C CA . ALA B 1 238 ? 5.773 -23.266 -13.75 1 92.44 238 ALA B CA 1
ATOM 4785 C C . ALA B 1 238 ? 4.633 -22.594 -12.984 1 92.44 238 ALA B C 1
ATOM 4787 O O . ALA B 1 238 ? 3.57 -23.203 -12.797 1 92.44 238 ALA B O 1
ATOM 4788 N N . SER B 1 239 ? 4.871 -21.375 -12.5 1 94.19 239 SER B N 1
ATOM 4789 C CA . SER B 1 239 ? 3.836 -20.656 -11.758 1 94.19 239 SER B CA 1
ATOM 4790 C C . SER B 1 239 ? 2.645 -20.328 -12.648 1 94.19 239 SER B C 1
ATOM 4792 O O . SER B 1 239 ? 1.493 -20.438 -12.219 1 94.19 239 SER B O 1
ATOM 4794 N N . LEU B 1 240 ? 2.916 -19.938 -13.836 1 92.56 240 LEU B N 1
ATOM 4795 C CA . LEU B 1 240 ? 1.867 -19.594 -14.789 1 92.56 240 LEU B CA 1
ATOM 4796 C C . LEU B 1 240 ? 1.018 -20.812 -15.133 1 92.56 240 LEU B C 1
ATOM 4798 O O . LEU B 1 240 ? -0.204 -20.797 -14.961 1 92.56 240 LEU B O 1
ATOM 4802 N N . VAL B 1 241 ? 1.655 -21.875 -15.539 1 90.62 241 VAL B N 1
ATOM 4803 C CA . VAL B 1 241 ? 0.96 -23.094 -15.945 1 90.62 241 VAL B CA 1
ATOM 4804 C C . VAL B 1 241 ? 0.295 -23.734 -14.734 1 90.62 241 VAL B C 1
ATOM 4806 O O . VAL B 1 241 ? -0.817 -24.266 -14.828 1 90.62 241 VAL B O 1
ATOM 4809 N N . GLY B 1 242 ? 1.017 -23.703 -13.672 1 93.19 242 GLY B N 1
ATOM 4810 C CA . GLY B 1 242 ? 0.431 -24.234 -12.445 1 93.19 242 GLY B CA 1
ATOM 4811 C C . GLY B 1 242 ? -0.868 -23.547 -12.07 1 93.19 242 GLY B C 1
ATOM 4812 O O . GLY B 1 242 ? -1.834 -24.203 -11.68 1 93.19 242 GLY B O 1
ATOM 4813 N N . ASN B 1 243 ? -0.9 -22.25 -12.102 1 93.5 243 ASN B N 1
ATOM 4814 C CA . ASN B 1 243 ? -2.104 -21.5 -11.758 1 93.5 243 ASN B CA 1
ATOM 4815 C C . ASN B 1 243 ? -3.258 -21.828 -12.703 1 93.5 243 ASN B C 1
ATOM 4817 O O . ASN B 1 243 ? -4.402 -21.953 -12.266 1 93.5 243 ASN B O 1
ATOM 4821 N N . PHE B 1 244 ? -2.951 -21.969 -14 1 89.25 244 PHE B N 1
ATOM 4822 C CA . PHE B 1 244 ? -3.969 -22.359 -14.969 1 89.25 244 PHE B CA 1
ATOM 4823 C C . PHE B 1 244 ? -4.535 -23.734 -14.633 1 89.25 244 PHE B C 1
ATOM 4825 O O . PHE B 1 244 ? -5.742 -23.953 -14.734 1 89.25 244 PHE B O 1
ATOM 4832 N N . THR B 1 245 ? -3.674 -24.562 -14.273 1 90.38 245 THR B N 1
ATOM 4833 C CA . THR B 1 245 ? -4.086 -25.922 -13.93 1 90.38 245 THR B CA 1
ATOM 4834 C C . THR B 1 245 ? -5.023 -25.906 -12.727 1 90.38 245 THR B C 1
ATOM 4836 O O . THR B 1 245 ? -6.016 -26.641 -12.695 1 90.38 245 THR B O 1
ATOM 4839 N N . VAL B 1 246 ? -4.695 -25.094 -11.734 1 92.56 246 VAL B N 1
ATOM 4840 C CA . VAL B 1 246 ? -5.535 -25 -10.547 1 92.56 246 VAL B CA 1
ATOM 4841 C C . VAL B 1 246 ? -6.953 -24.594 -10.945 1 92.56 246 VAL B C 1
ATOM 4843 O O . VAL B 1 246 ? -7.926 -25.234 -10.523 1 92.56 246 VAL B O 1
ATOM 4846 N N . ASP B 1 247 ? -7.086 -23.625 -11.773 1 87.94 247 ASP B N 1
ATOM 4847 C CA . ASP B 1 247 ? -8.391 -23.125 -12.195 1 87.94 247 ASP B CA 1
ATOM 4848 C C . ASP B 1 247 ? -9.148 -24.172 -13 1 87.94 247 ASP B C 1
ATOM 4850 O O . ASP B 1 247 ? -10.352 -24.359 -12.797 1 87.94 247 ASP B O 1
ATOM 4854 N N . ILE B 1 248 ? -8.484 -24.812 -13.906 1 84.75 248 ILE B N 1
ATOM 4855 C CA . ILE B 1 248 ? -9.102 -25.812 -14.781 1 84.75 248 ILE B CA 1
ATOM 4856 C C . ILE B 1 248 ? -9.602 -26.984 -13.961 1 84.75 248 ILE B C 1
ATOM 4858 O O . ILE B 1 248 ? -10.75 -27.422 -14.102 1 84.75 248 ILE B O 1
ATOM 4862 N N . VAL B 1 249 ? -8.758 -27.5 -13.148 1 88.69 249 VAL B N 1
ATOM 4863 C CA . VAL B 1 249 ? -9.109 -28.656 -12.344 1 88.69 249 VAL B CA 1
ATOM 4864 C C . VAL B 1 249 ? -10.219 -28.297 -11.359 1 88.69 249 VAL B C 1
ATOM 4866 O O . VAL B 1 249 ? -11.148 -29.094 -11.141 1 88.69 249 VAL B O 1
ATOM 4869 N N . ALA B 1 250 ? -10.141 -27.141 -10.766 1 87.38 250 ALA B N 1
ATOM 4870 C CA . ALA B 1 250 ? -11.188 -26.703 -9.844 1 87.38 250 ALA B CA 1
ATOM 4871 C C . ALA B 1 250 ? -12.531 -26.609 -10.547 1 87.38 250 ALA B C 1
ATOM 4873 O O . ALA B 1 250 ? -13.562 -27 -9.984 1 87.38 250 ALA B O 1
ATOM 4874 N N . LEU B 1 251 ? -12.492 -26.125 -11.75 1 81.38 251 LEU B N 1
ATOM 4875 C CA . LEU B 1 251 ? -13.727 -26 -12.523 1 81.38 251 LEU B CA 1
ATOM 4876 C C . LEU B 1 251 ? -14.266 -27.375 -12.914 1 81.38 251 LEU B C 1
ATOM 4878 O O . LEU B 1 251 ? -15.461 -27.641 -12.789 1 81.38 251 LEU B O 1
ATOM 4882 N N . LEU B 1 252 ? -13.398 -28.25 -13.367 1 82.88 252 LEU B N 1
ATOM 4883 C CA . LEU B 1 252 ? -13.797 -29.578 -13.812 1 82.88 252 LEU B CA 1
ATOM 4884 C C . LEU B 1 252 ? -14.336 -30.406 -12.656 1 82.88 252 LEU B C 1
ATOM 4886 O O . LEU B 1 252 ? -15.391 -31.031 -12.766 1 82.88 252 LEU B O 1
ATOM 4890 N N . VAL B 1 253 ? -13.648 -30.359 -11.586 1 83.25 253 VAL B N 1
ATOM 4891 C CA . VAL B 1 253 ? -14.062 -31.125 -10.422 1 83.25 253 VAL B CA 1
ATOM 4892 C C . VAL B 1 253 ? -15.305 -30.5 -9.797 1 83.25 253 VAL B C 1
ATOM 4894 O O . VAL B 1 253 ? -16.234 -31.219 -9.406 1 83.25 253 VAL B O 1
ATOM 4897 N N . GLY B 1 254 ? -15.312 -29.203 -9.656 1 80.12 254 GLY B N 1
ATOM 4898 C CA . GLY B 1 254 ? -16.469 -28.531 -9.102 1 80.12 254 GLY B CA 1
ATOM 4899 C C . GLY B 1 254 ? -17.75 -28.797 -9.875 1 80.12 254 GLY B C 1
ATOM 4900 O O . GLY B 1 254 ? -18.797 -29.047 -9.281 1 80.12 254 GLY B O 1
ATOM 4901 N N . ARG B 1 255 ? -17.672 -28.797 -11.133 1 79.06 255 ARG B N 1
ATOM 4902 C CA . ARG B 1 255 ? -18.859 -29 -11.961 1 79.06 255 ARG B CA 1
ATOM 4903 C C . ARG B 1 255 ? -19.203 -30.484 -12.055 1 79.06 255 ARG B C 1
ATOM 4905 O O . ARG B 1 255 ? -20.375 -30.844 -12.102 1 79.06 255 ARG B O 1
ATOM 4912 N N . SER B 1 256 ? -18.234 -31.312 -12.141 1 79.69 256 SER B N 1
ATOM 4913 C CA . SER B 1 256 ? -18.469 -32.75 -12.25 1 79.69 256 SER B CA 1
ATOM 4914 C C . SER B 1 256 ? -19.062 -33.312 -10.953 1 79.69 256 SER B C 1
ATOM 4916 O O . SER B 1 256 ? -19.875 -34.219 -10.984 1 79.69 256 SER B O 1
ATOM 4918 N N . MET B 1 257 ? -18.656 -32.688 -9.875 1 78.69 257 MET B N 1
ATOM 4919 C CA . MET B 1 257 ? -19.125 -33.188 -8.586 1 78.69 257 MET B CA 1
ATOM 4920 C C . MET B 1 257 ? -20.188 -32.25 -8.008 1 78.69 257 MET B C 1
ATOM 4922 O O . MET B 1 257 ? -20.344 -32.156 -6.789 1 78.69 257 MET B O 1
ATOM 4926 N N . LYS B 1 258 ? -20.797 -31.578 -8.914 1 74.31 258 LYS B N 1
ATOM 4927 C CA . LYS B 1 258 ? -21.844 -30.656 -8.469 1 74.31 258 LYS B CA 1
ATOM 4928 C C . LYS B 1 258 ? -22.906 -31.391 -7.672 1 74.31 258 LYS B C 1
ATOM 4930 O O . LYS B 1 258 ? -23.391 -32.438 -8.086 1 74.31 258 LYS B O 1
ATOM 4935 N N . GLY B 1 259 ? -23.297 -30.922 -6.531 1 70.06 259 GLY B N 1
ATOM 4936 C CA . GLY B 1 259 ? -24.266 -31.562 -5.66 1 70.06 259 GLY B CA 1
ATOM 4937 C C . GLY B 1 259 ? -23.641 -32.281 -4.488 1 70.06 259 GLY B C 1
ATOM 4938 O O . GLY B 1 259 ? -24.312 -32.594 -3.494 1 70.06 259 GLY B O 1
ATOM 4939 N N . MET B 1 260 ? -22.422 -32.688 -4.68 1 70.38 260 MET B N 1
ATOM 4940 C CA . MET B 1 260 ? -21.719 -33.375 -3.611 1 70.38 260 MET B CA 1
ATOM 4941 C C . MET B 1 260 ? -20.609 -32.531 -3.035 1 70.38 260 MET B C 1
ATOM 4943 O O . MET B 1 260 ? -19.766 -33 -2.268 1 70.38 260 MET B O 1
ATOM 4947 N N . THR B 1 261 ? -20.641 -31.328 -3.457 1 74.62 261 THR B N 1
ATOM 4948 C CA . THR B 1 261 ? -19.5 -30.5 -3.057 1 74.62 261 THR B CA 1
ATOM 4949 C C . THR B 1 261 ? -19.922 -29.484 -1.997 1 74.62 261 THR B C 1
ATOM 4951 O O . THR B 1 261 ? -21.109 -29.219 -1.817 1 74.62 261 THR B O 1
ATOM 4954 N N . HIS B 1 262 ? -18.938 -29.109 -1.188 1 78.06 262 HIS B N 1
ATOM 4955 C CA . HIS B 1 262 ? -19.125 -28.062 -0.18 1 78.06 262 HIS B CA 1
ATOM 4956 C C . HIS B 1 262 ? -18.594 -26.719 -0.665 1 78.06 262 HIS B C 1
ATOM 4958 O O . HIS B 1 262 ? -17.5 -26.656 -1.237 1 78.06 262 HIS B O 1
ATOM 4964 N N . PRO B 1 263 ? -19.391 -25.75 -0.414 1 75.81 263 PRO B N 1
ATOM 4965 C CA . PRO B 1 263 ? -18.953 -24.422 -0.863 1 75.81 263 PRO B CA 1
ATOM 4966 C C . PRO B 1 263 ? -17.734 -23.906 -0.095 1 75.81 263 PRO B C 1
ATOM 4968 O O . PRO B 1 263 ? -17.609 -24.156 1.106 1 75.81 263 PRO B O 1
ATOM 4971 N N . LEU B 1 264 ? -16.797 -23.391 -0.742 1 74.56 264 LEU B N 1
ATOM 4972 C CA . LEU B 1 264 ? -15.578 -22.828 -0.152 1 74.56 264 LEU B CA 1
ATOM 4973 C C . LEU B 1 264 ? -15.906 -21.594 0.672 1 74.56 264 LEU B C 1
ATOM 4975 O O . LEU B 1 264 ? -15.555 -21.516 1.854 1 74.56 264 LEU B O 1
ATOM 4979 N N . CYS B 1 265 ? -16.453 -20.5 0.12 1 69.69 265 CYS B N 1
ATOM 4980 C CA . CYS B 1 265 ? -16.906 -19.281 0.773 1 69.69 265 CYS B CA 1
ATOM 4981 C C . CYS B 1 265 ? -18.25 -18.828 0.208 1 69.69 265 CYS B C 1
ATOM 4983 O O . CYS B 1 265 ? -18.297 -18.031 -0.736 1 69.69 265 CYS B O 1
ATOM 4985 N N . GLN B 1 266 ? -19.297 -19.219 0.763 1 70.94 266 GLN B N 1
ATOM 4986 C CA . GLN B 1 266 ? -20.641 -19.031 0.224 1 70.94 266 GLN B CA 1
ATOM 4987 C C . GLN B 1 266 ? -20.984 -17.547 0.102 1 70.94 266 GLN B C 1
ATOM 4989 O O . GLN B 1 266 ? -21.656 -17.125 -0.849 1 70.94 266 GLN B O 1
ATOM 4994 N N . SER B 1 267 ? -20.453 -16.75 0.965 1 70.56 267 SER B N 1
ATOM 4995 C CA . SER B 1 267 ? -20.812 -15.328 0.975 1 70.56 267 SER B CA 1
ATOM 4996 C C . SER B 1 267 ? -20.062 -14.562 -0.109 1 70.56 267 SER B C 1
ATOM 4998 O O . SER B 1 267 ? -20.578 -13.578 -0.651 1 70.56 267 SER B O 1
ATOM 5000 N N . ILE B 1 268 ? -18.984 -15.102 -0.451 1 74.69 268 ILE B N 1
ATOM 5001 C CA . ILE B 1 268 ? -18.125 -14.391 -1.396 1 74.69 268 ILE B CA 1
ATOM 5002 C C . ILE B 1 268 ? -18.219 -15.047 -2.77 1 74.69 268 ILE B C 1
ATOM 5004 O O . ILE B 1 268 ? -18.375 -14.367 -3.783 1 74.69 268 ILE B O 1
ATOM 5008 N N . SER B 1 269 ? -18.109 -16.375 -2.779 1 75.38 269 SER B N 1
ATOM 5009 C CA . SER B 1 269 ? -18.156 -17.125 -4.027 1 75.38 269 SER B CA 1
ATOM 5010 C C . SER B 1 269 ? -18.922 -18.438 -3.848 1 75.38 269 SER B C 1
ATOM 5012 O O . SER B 1 269 ? -18.312 -19.469 -3.543 1 75.38 269 SER B O 1
ATOM 5014 N N . PRO B 1 270 ? -20.109 -18.406 -4.129 1 72.75 270 PRO B N 1
ATOM 5015 C CA . PRO B 1 270 ? -20.922 -19.594 -3.898 1 72.75 270 PRO B CA 1
ATOM 5016 C C . PRO B 1 270 ? -20.625 -20.719 -4.875 1 72.75 270 PRO B C 1
ATOM 5018 O O . PRO B 1 270 ? -20.922 -21.891 -4.594 1 72.75 270 PRO B O 1
ATOM 5021 N N . LYS B 1 271 ? -20.062 -20.406 -5.977 1 73.88 271 LYS B N 1
ATOM 5022 C CA . LYS B 1 271 ? -19.875 -21.422 -7.012 1 73.88 271 LYS B CA 1
ATOM 5023 C C . LYS B 1 271 ? -18.594 -22.203 -6.785 1 73.88 271 LYS B C 1
ATOM 5025 O O . LYS B 1 271 ? -18.391 -23.266 -7.395 1 73.88 271 LYS B O 1
ATOM 5030 N N . LYS B 1 272 ? -17.797 -21.828 -5.871 1 79.44 272 LYS B N 1
ATOM 5031 C CA . LYS B 1 272 ? -16.531 -22.516 -5.652 1 79.44 272 LYS B CA 1
ATOM 5032 C C . LYS B 1 272 ? -16.672 -23.594 -4.574 1 79.44 272 LYS B C 1
ATOM 5034 O O . LYS B 1 272 ? -17.312 -23.375 -3.543 1 79.44 272 LYS B O 1
ATOM 5039 N N . SER B 1 273 ? -16.062 -24.719 -4.953 1 83 273 SER B N 1
ATOM 5040 C CA . SER B 1 273 ? -16.156 -25.859 -4.051 1 83 273 SER B CA 1
ATOM 5041 C C . SER B 1 273 ? -14.82 -26.141 -3.381 1 83 273 SER B C 1
ATOM 5043 O O . SER B 1 273 ? -13.758 -25.859 -3.951 1 83 273 SER B O 1
ATOM 5045 N N . ILE B 1 274 ? -14.867 -26.656 -2.182 1 86.62 274 ILE B N 1
ATOM 5046 C CA . ILE B 1 274 ? -13.664 -27 -1.429 1 86.62 274 ILE B CA 1
ATOM 5047 C C . ILE B 1 274 ? -12.945 -28.156 -2.121 1 86.62 274 ILE B C 1
ATOM 5049 O O . ILE B 1 274 ? -11.711 -28.156 -2.215 1 86.62 274 ILE B O 1
ATOM 5053 N N . GLU B 1 275 ? -13.703 -29.188 -2.623 1 88.75 275 GLU B N 1
ATOM 5054 C CA . GLU B 1 275 ? -13.117 -30.344 -3.295 1 88.75 275 GLU B CA 1
ATOM 5055 C C . GLU B 1 275 ? -12.383 -29.938 -4.57 1 88.75 275 GLU B C 1
ATOM 5057 O O . GLU B 1 275 ? -11.281 -30.406 -4.84 1 88.75 275 GLU B O 1
ATOM 5062 N N . GLY B 1 276 ? -12.977 -29.109 -5.227 1 89 276 GLY B N 1
ATOM 5063 C CA . GLY B 1 276 ? -12.328 -28.594 -6.426 1 89 276 GLY B CA 1
ATOM 5064 C C . GLY B 1 276 ? -11.07 -27.797 -6.133 1 89 276 GLY B C 1
ATOM 5065 O O . GLY B 1 276 ? -10.07 -27.922 -6.832 1 89 276 GLY B O 1
ATOM 5066 N N . ALA B 1 277 ? -11.141 -27 -5.105 1 91.12 277 ALA B N 1
ATOM 5067 C CA . ALA B 1 277 ? -9.992 -26.172 -4.73 1 91.12 277 ALA B CA 1
ATOM 5068 C C . ALA B 1 277 ? -8.82 -27.031 -4.266 1 91.12 277 ALA B C 1
ATOM 5070 O O . ALA B 1 277 ? -7.676 -26.797 -4.656 1 91.12 277 ALA B O 1
ATOM 5071 N N . VAL B 1 278 ? -9.109 -28 -3.506 1 92.62 278 VAL B N 1
ATOM 5072 C CA . VAL B 1 278 ? -8.07 -28.859 -2.945 1 92.62 278 VAL B CA 1
ATOM 5073 C C . VAL B 1 278 ? -7.414 -29.672 -4.059 1 92.62 278 VAL B C 1
ATOM 5075 O O . VAL B 1 278 ? -6.184 -29.719 -4.156 1 92.62 278 VAL B O 1
ATOM 5078 N N . LEU B 1 279 ? -8.227 -30.281 -4.902 1 92.44 279 LEU B N 1
ATOM 5079 C CA . LEU B 1 279 ? -7.68 -31.078 -5.988 1 92.44 279 LEU B CA 1
ATOM 5080 C C . LEU B 1 279 ? -6.969 -30.203 -7.012 1 92.44 279 LEU B C 1
ATOM 5082 O O . LEU B 1 279 ? -5.98 -30.625 -7.621 1 92.44 279 LEU B O 1
ATOM 5086 N N . GLY B 1 280 ? -7.484 -29.062 -7.184 1 94 280 GLY B N 1
ATOM 5087 C CA . GLY B 1 280 ? -6.809 -28.109 -8.047 1 94 280 GLY B CA 1
ATOM 5088 C C . GLY B 1 280 ? -5.434 -27.719 -7.547 1 94 280 GLY B C 1
ATOM 5089 O O . GLY B 1 280 ? -4.469 -27.703 -8.312 1 94 280 GLY B O 1
ATOM 5090 N N . VAL B 1 281 ? -5.344 -27.438 -6.277 1 96.25 281 VAL B N 1
ATOM 5091 C CA . VAL B 1 281 ? -4.082 -27.047 -5.656 1 96.25 281 VAL B CA 1
ATOM 5092 C C . VAL B 1 281 ? -3.084 -28.203 -5.746 1 96.25 281 VAL B C 1
ATOM 5094 O O . VAL B 1 281 ? -1.908 -28 -6.047 1 96.25 281 VAL B O 1
ATOM 5097 N N . LEU B 1 282 ? -3.568 -29.391 -5.543 1 96.19 282 LEU B N 1
ATOM 5098 C CA . LEU B 1 282 ? -2.695 -30.547 -5.633 1 96.19 282 LEU B CA 1
ATOM 5099 C C . LEU B 1 282 ? -2.193 -30.75 -7.059 1 96.19 282 LEU B C 1
ATOM 5101 O O . LEU B 1 282 ? -1.003 -30.984 -7.273 1 96.19 282 LEU B O 1
ATOM 5105 N N . ALA B 1 283 ? -3.094 -30.656 -7.973 1 94.94 283 ALA B N 1
ATOM 5106 C CA . ALA B 1 283 ? -2.715 -30.781 -9.375 1 94.94 283 ALA B CA 1
ATOM 5107 C C . ALA B 1 283 ? -1.733 -29.688 -9.781 1 94.94 283 ALA B C 1
ATOM 5109 O O . ALA B 1 283 ? -0.764 -29.953 -10.5 1 94.94 283 ALA B O 1
ATOM 5110 N N . GLY B 1 284 ? -1.996 -28.469 -9.328 1 95.06 284 GLY B N 1
ATOM 5111 C CA . GLY B 1 284 ? -1.089 -27.375 -9.609 1 95.06 284 GLY B CA 1
ATOM 5112 C C . GLY B 1 284 ? 0.296 -27.578 -9.023 1 95.06 284 GLY B C 1
ATOM 5113 O O . GLY B 1 284 ? 1.299 -27.25 -9.664 1 95.06 284 GLY B O 1
ATOM 5114 N N . ALA B 1 285 ? 0.322 -28.109 -7.855 1 96.19 285 ALA B N 1
ATOM 5115 C CA . ALA B 1 285 ? 1.598 -28.375 -7.195 1 96.19 285 ALA B CA 1
ATOM 5116 C C . ALA B 1 285 ? 2.404 -29.422 -7.965 1 96.19 285 ALA B C 1
ATOM 5118 O O . ALA B 1 285 ? 3.623 -29.281 -8.109 1 96.19 285 ALA B O 1
ATOM 5119 N N . PHE B 1 286 ? 1.715 -30.422 -8.469 1 94.69 286 PHE B N 1
ATOM 5120 C CA . PHE B 1 286 ? 2.379 -31.453 -9.242 1 94.69 286 PHE B CA 1
ATOM 5121 C C . PHE B 1 286 ? 2.939 -30.891 -10.539 1 94.69 286 PHE B C 1
ATOM 5123 O O . PHE B 1 286 ? 4.066 -31.219 -10.93 1 94.69 286 PHE B O 1
ATOM 5130 N N . ILE B 1 287 ? 2.178 -30.125 -11.156 1 93.19 287 ILE B N 1
ATOM 5131 C CA . ILE B 1 287 ? 2.609 -29.531 -12.414 1 93.19 287 ILE B CA 1
ATOM 5132 C C . ILE B 1 287 ? 3.793 -28.594 -12.172 1 93.19 287 ILE B C 1
ATOM 5134 O O . ILE B 1 287 ? 4.75 -28.578 -12.945 1 93.19 287 ILE B O 1
ATOM 5138 N N . PHE B 1 288 ? 3.721 -27.812 -11.109 1 93.88 288 PHE B N 1
ATOM 5139 C CA . PHE B 1 288 ? 4.82 -26.938 -10.742 1 93.88 288 PHE B CA 1
ATOM 5140 C C . PHE B 1 288 ? 6.105 -27.719 -10.531 1 93.88 288 PHE B C 1
ATOM 5142 O O . PHE B 1 288 ? 7.156 -27.375 -11.07 1 93.88 288 PHE B O 1
ATOM 5149 N N . LEU B 1 289 ? 6.004 -28.781 -9.797 1 91.75 289 LEU B N 1
ATOM 5150 C CA . LEU B 1 289 ? 7.141 -29.656 -9.508 1 91.75 289 LEU B CA 1
ATOM 5151 C C . LEU B 1 289 ? 7.711 -30.25 -10.789 1 91.75 289 LEU B C 1
ATOM 5153 O O . LEU B 1 289 ? 8.93 -30.281 -10.984 1 91.75 289 LEU B O 1
ATOM 5157 N N . TRP B 1 290 ? 6.84 -30.688 -11.602 1 91.25 290 TRP B N 1
ATOM 5158 C CA . TRP B 1 290 ? 7.238 -31.344 -12.844 1 91.25 290 TRP B CA 1
ATOM 5159 C C . TRP B 1 290 ? 7.992 -30.375 -13.75 1 91.25 290 TRP B C 1
ATOM 5161 O O . TRP B 1 290 ? 9.07 -30.703 -14.25 1 91.25 290 TRP B O 1
ATOM 5171 N N . ILE B 1 291 ? 7.574 -29.188 -13.906 1 89.5 291 ILE B N 1
ATOM 5172 C CA . ILE B 1 291 ? 8.172 -28.219 -14.805 1 89.5 291 ILE B CA 1
ATOM 5173 C C . ILE B 1 291 ? 9.508 -27.75 -14.234 1 89.5 291 ILE B C 1
ATOM 5175 O O . ILE B 1 291 ? 10.5 -27.641 -14.969 1 89.5 291 ILE B O 1
ATOM 5179 N N . VAL B 1 292 ? 9.562 -27.422 -12.969 1 87.81 292 VAL B N 1
ATOM 5180 C CA . VAL B 1 292 ? 10.773 -26.906 -12.336 1 87.81 292 VAL B CA 1
ATOM 5181 C C . VAL B 1 292 ? 11.867 -27.984 -12.383 1 87.81 292 VAL B C 1
ATOM 5183 O O . VAL B 1 292 ? 13.039 -27.672 -12.617 1 87.81 292 VAL B O 1
ATOM 5186 N N . ASN B 1 293 ? 11.555 -29.219 -12.227 1 84.38 293 ASN B N 1
ATOM 5187 C CA . ASN B 1 293 ? 12.523 -30.312 -12.242 1 84.38 293 ASN B CA 1
ATOM 5188 C C . ASN B 1 293 ? 13 -30.609 -13.664 1 84.38 293 ASN B C 1
ATOM 5190 O O . ASN B 1 293 ? 14.156 -30.969 -13.875 1 84.38 293 ASN B O 1
ATOM 5194 N N . PHE B 1 294 ? 12.164 -30.484 -14.562 1 81.44 294 PHE B N 1
ATOM 5195 C CA . PHE B 1 294 ? 12.531 -30.812 -15.938 1 81.44 294 PHE B CA 1
ATOM 5196 C C . PHE B 1 294 ? 13.258 -29.641 -16.594 1 81.44 294 PHE B C 1
ATOM 5198 O O . PHE B 1 294 ? 14.141 -29.844 -17.438 1 81.44 294 PHE B O 1
ATOM 5205 N N . ALA B 1 295 ? 12.828 -28.469 -16.422 1 74.5 295 ALA B N 1
ATOM 5206 C CA . ALA B 1 295 ? 13.422 -27.281 -17.047 1 74.5 295 ALA B CA 1
ATOM 5207 C C . ALA B 1 295 ? 14.773 -26.953 -16.406 1 74.5 295 ALA B C 1
ATOM 5209 O O . ALA B 1 295 ? 15.656 -26.406 -17.078 1 74.5 295 ALA B O 1
ATOM 5210 N N . SER B 1 296 ? 14.797 -26.797 -15.062 1 61.41 296 SER B N 1
ATOM 5211 C CA . SER B 1 296 ? 16.094 -26.5 -14.445 1 61.41 296 SER B CA 1
ATOM 5212 C C . SER B 1 296 ? 17.141 -27.5 -14.867 1 61.41 296 SER B C 1
ATOM 5214 O O . SER B 1 296 ? 17.016 -28.703 -14.602 1 61.41 296 SER B O 1
ATOM 5216 N N . GLY B 1 297 ? 17.359 -27.812 -16.047 1 51.59 297 GLY B N 1
ATOM 5217 C CA . GLY B 1 297 ? 18.422 -28.703 -16.453 1 51.59 297 GLY B CA 1
ATOM 5218 C C . GLY B 1 297 ? 18.969 -29.547 -15.305 1 51.59 297 GLY B C 1
ATOM 5219 O O . GLY B 1 297 ? 18.719 -29.234 -14.133 1 51.59 297 GLY B O 1
ATOM 5220 N N . GLY B 1 298 ? 19.625 -30.781 -15.477 1 41.88 298 GLY B N 1
ATOM 5221 C CA . GLY B 1 298 ? 20.453 -31.656 -14.648 1 41.88 298 GLY B CA 1
ATOM 5222 C C . GLY B 1 298 ? 21.266 -30.891 -13.617 1 41.88 298 GLY B C 1
ATOM 5223 O O . GLY B 1 298 ? 22.25 -31.406 -13.102 1 41.88 298 GLY B O 1
ATOM 5224 N N . GLY B 1 299 ? 21.375 -29.641 -13.828 1 36.38 299 GLY B N 1
ATOM 5225 C CA . GLY B 1 299 ? 22.469 -29.141 -13 1 36.38 299 GLY B CA 1
ATOM 5226 C C . GLY B 1 299 ? 22.266 -29.406 -11.523 1 36.38 299 GLY B C 1
ATOM 5227 O O . GLY B 1 299 ? 21.219 -29.906 -11.117 1 36.38 299 GLY B O 1
ATOM 5228 N N . VAL B 1 300 ? 23.281 -28.641 -10.703 1 35.03 300 VAL B N 1
ATOM 5229 C CA . VAL B 1 300 ? 23.766 -28.969 -9.359 1 35.03 300 VAL B CA 1
ATOM 5230 C C . VAL B 1 300 ? 22.625 -28.828 -8.352 1 35.03 300 VAL B C 1
ATOM 5232 O O . VAL B 1 300 ? 22.859 -28.797 -7.145 1 35.03 300 VAL B O 1
ATOM 5235 N N . LEU B 1 301 ? 21.547 -28.031 -8.602 1 41.5 301 LEU B N 1
ATOM 5236 C CA . LEU B 1 301 ? 20.781 -28.281 -7.383 1 41.5 301 LEU B CA 1
ATOM 5237 C C . LEU B 1 301 ? 20.656 -29.781 -7.141 1 41.5 301 LEU B C 1
ATOM 5239 O O . LEU B 1 301 ? 20.047 -30.5 -7.953 1 41.5 301 LEU B O 1
ATOM 5243 N N . GLU B 1 302 ? 21.656 -30.422 -6.617 1 39.41 302 GLU B N 1
ATOM 5244 C CA . GLU B 1 302 ? 21.984 -31.781 -6.211 1 39.41 302 GLU B CA 1
ATOM 5245 C C . GLU B 1 302 ? 20.719 -32.625 -5.977 1 39.41 302 GLU B C 1
ATOM 5247 O O . GLU B 1 302 ? 19.703 -32.094 -5.531 1 39.41 302 GLU B O 1
ATOM 5252 N N . ARG B 1 303 ? 20.547 -33.812 -6.562 1 42.5 303 ARG B N 1
ATOM 5253 C CA . ARG B 1 303 ? 19.875 -35.094 -6.621 1 42.5 303 ARG B CA 1
ATOM 5254 C C . ARG B 1 303 ? 19.172 -35.406 -5.309 1 42.5 303 ARG B C 1
ATOM 5256 O O . ARG B 1 303 ? 18.625 -36.5 -5.129 1 42.5 303 ARG B O 1
ATOM 5263 N N . GLY B 1 304 ? 19.375 -34.531 -4.297 1 43.34 304 GLY B N 1
ATOM 5264 C CA . GLY B 1 304 ? 18.781 -35.125 -3.098 1 43.34 304 GLY B CA 1
ATOM 5265 C C . GLY B 1 304 ? 17.312 -34.75 -2.912 1 43.34 304 GLY B C 1
ATOM 5266 O O . GLY B 1 304 ? 16.781 -33.906 -3.656 1 43.34 304 GLY B O 1
ATOM 5267 N N . TRP B 1 305 ? 16.484 -35.594 -2.199 1 47.47 305 TRP B N 1
ATOM 5268 C CA . TRP B 1 305 ? 15.094 -35.562 -1.792 1 47.47 305 TRP B CA 1
ATOM 5269 C C . TRP B 1 305 ? 14.727 -34.156 -1.278 1 47.47 305 TRP B C 1
ATOM 5271 O O . TRP B 1 305 ? 13.539 -33.844 -1.147 1 47.47 305 TRP B O 1
ATOM 5281 N N . GLY B 1 306 ? 15.703 -33.344 -0.932 1 56.03 306 GLY B N 1
ATOM 5282 C CA . GLY B 1 306 ? 15.539 -32.062 -0.266 1 56.03 306 GLY B CA 1
ATOM 5283 C C . GLY B 1 306 ? 14.93 -31 -1.16 1 56.03 306 GLY B C 1
ATOM 5284 O O . GLY B 1 306 ? 13.875 -30.453 -0.841 1 56.03 306 GLY B O 1
ATOM 5285 N N . PRO B 1 307 ? 15.328 -31.047 -2.441 1 70.75 307 PRO B N 1
ATOM 5286 C CA . PRO B 1 307 ? 14.812 -30 -3.324 1 70.75 307 PRO B CA 1
ATOM 5287 C C . PRO B 1 307 ? 13.414 -30.312 -3.861 1 70.75 307 PRO B C 1
ATOM 5289 O O . PRO B 1 307 ? 12.617 -29.406 -4.082 1 70.75 307 PRO B O 1
ATOM 5292 N N . PHE B 1 308 ? 13.117 -31.797 -3.793 1 80.25 308 PHE B N 1
ATOM 5293 C CA . PHE B 1 308 ? 11.812 -32.188 -4.32 1 80.25 308 PHE B CA 1
ATOM 5294 C C . PHE B 1 308 ? 10.695 -31.75 -3.381 1 80.25 308 PHE B C 1
ATOM 5296 O O . PHE B 1 308 ? 9.719 -31.141 -3.816 1 80.25 308 PHE B O 1
ATOM 5303 N N . PHE B 1 309 ? 10.828 -32.094 -2.146 1 85.19 309 PHE B N 1
ATOM 5304 C CA . PHE B 1 309 ? 9.812 -31.734 -1.163 1 85.19 309 PHE B CA 1
ATOM 5305 C C . PHE B 1 309 ? 9.656 -30.219 -1.052 1 85.19 309 PHE B C 1
ATOM 5307 O O . PHE B 1 309 ? 8.547 -29.719 -0.878 1 85.19 309 PHE B O 1
ATOM 5314 N N . LEU B 1 310 ? 10.719 -29.625 -1.195 1 87.44 310 LEU B N 1
ATOM 5315 C CA . LEU B 1 310 ? 10.68 -28.172 -1.109 1 87.44 310 LEU B CA 1
ATOM 5316 C C . LEU B 1 310 ? 9.914 -27.578 -2.289 1 87.44 310 LEU B C 1
ATOM 5318 O O . LEU B 1 310 ? 9.07 -26.688 -2.109 1 87.44 310 LEU B O 1
ATOM 5322 N N . ASN B 1 311 ? 10.211 -28.125 -3.451 1 88.31 311 ASN B N 1
ATOM 5323 C CA . ASN B 1 311 ? 9.523 -27.625 -4.641 1 88.31 311 ASN B CA 1
ATOM 5324 C C . ASN B 1 311 ? 8.031 -27.953 -4.602 1 88.31 311 ASN B C 1
ATOM 5326 O O . ASN B 1 311 ? 7.211 -27.156 -5.059 1 88.31 311 ASN B O 1
ATOM 5330 N N . PHE B 1 312 ? 7.754 -29.109 -4.098 1 92.56 312 PHE B N 1
ATOM 5331 C CA . PHE B 1 312 ? 6.352 -29.484 -3.971 1 92.56 312 PHE B CA 1
ATOM 5332 C C . PHE B 1 312 ? 5.629 -28.562 -2.992 1 92.56 312 PHE B C 1
ATOM 5334 O O . PHE B 1 312 ? 4.504 -28.141 -3.248 1 92.56 312 PHE B O 1
ATOM 5341 N N . THR B 1 313 ? 6.262 -28.281 -1.92 1 93.69 313 THR B N 1
ATOM 5342 C CA . THR B 1 313 ? 5.691 -27.375 -0.927 1 93.69 313 THR B CA 1
ATOM 5343 C C . THR B 1 313 ? 5.477 -25.984 -1.519 1 93.69 313 THR B C 1
ATOM 5345 O O . THR B 1 313 ? 4.453 -25.359 -1.265 1 93.69 313 THR B O 1
ATOM 5348 N N . PHE B 1 314 ? 6.438 -25.562 -2.33 1 94 314 PHE B N 1
ATOM 5349 C CA . PHE B 1 314 ? 6.281 -24.281 -3 1 94 314 PHE B CA 1
ATOM 5350 C C . PHE B 1 314 ? 5.09 -24.297 -3.951 1 94 314 PHE B C 1
ATOM 5352 O O . PHE B 1 314 ? 4.328 -23.328 -4.023 1 94 314 PHE B O 1
ATOM 5359 N N . GLY B 1 315 ? 4.992 -25.422 -4.641 1 95.25 315 GLY B N 1
ATOM 5360 C CA . GLY B 1 315 ? 3.846 -25.562 -5.523 1 95.25 315 GLY B CA 1
ATOM 5361 C C . GLY B 1 315 ? 2.52 -25.5 -4.789 1 95.25 315 GLY B C 1
ATOM 5362 O O . GLY B 1 315 ? 1.565 -24.891 -5.273 1 95.25 315 GLY B O 1
ATOM 5363 N N . LEU B 1 316 ? 2.49 -26.109 -3.672 1 96.44 316 LEU B N 1
ATOM 5364 C CA . LEU B 1 316 ? 1.281 -26.094 -2.857 1 96.44 316 LEU B CA 1
ATOM 5365 C C . LEU B 1 316 ? 0.96 -24.672 -2.396 1 96.44 316 LEU B C 1
ATOM 5367 O O . LEU B 1 316 ? -0.191 -24.234 -2.471 1 96.44 316 LEU B O 1
ATOM 5371 N N . LEU B 1 317 ? 1.953 -24.016 -1.982 1 96.12 317 LEU B N 1
ATOM 5372 C CA . LEU B 1 317 ? 1.775 -22.641 -1.508 1 96.12 317 LEU B CA 1
ATOM 5373 C C . LEU B 1 317 ? 1.276 -21.75 -2.629 1 96.12 317 LEU B C 1
ATOM 5375 O O . LEU B 1 317 ? 0.367 -20.938 -2.424 1 96.12 317 LEU B O 1
ATOM 5379 N N . LEU B 1 318 ? 1.86 -21.922 -3.742 1 97.19 318 LEU B N 1
ATOM 5380 C CA . LEU B 1 318 ? 1.446 -21.125 -4.895 1 97.19 318 LEU B CA 1
ATOM 5381 C C . LEU B 1 318 ? 0.001 -21.422 -5.273 1 97.19 318 LEU B C 1
ATOM 5383 O O . LEU B 1 318 ? -0.758 -20.516 -5.621 1 97.19 318 LEU B O 1
ATOM 5387 N N . GLY B 1 319 ? -0.339 -22.672 -5.23 1 96.69 319 GLY B N 1
ATOM 5388 C CA . GLY B 1 319 ? -1.712 -23.047 -5.52 1 96.69 319 GLY B CA 1
ATOM 5389 C C . GLY B 1 319 ? -2.715 -22.438 -4.562 1 96.69 319 GLY B C 1
ATOM 5390 O O . GLY B 1 319 ? -3.752 -21.922 -4.988 1 96.69 319 GLY B O 1
ATOM 5391 N N . VAL B 1 320 ? -2.398 -22.438 -3.336 1 95.44 320 VAL B N 1
ATOM 5392 C CA . VAL B 1 320 ? -3.273 -21.875 -2.318 1 95.44 320 VAL B CA 1
ATOM 5393 C C . VAL B 1 320 ? -3.416 -20.375 -2.547 1 95.44 320 VAL B C 1
ATOM 5395 O O . VAL B 1 320 ? -4.523 -19.828 -2.49 1 95.44 320 VAL B O 1
ATOM 5398 N N . MET B 1 321 ? -2.336 -19.75 -2.805 1 96.31 321 MET B N 1
ATOM 5399 C CA . MET B 1 321 ? -2.361 -18.297 -3.006 1 96.31 321 MET B CA 1
ATOM 5400 C C . MET B 1 321 ? -3.139 -17.938 -4.27 1 96.31 321 MET B C 1
ATOM 5402 O O . MET B 1 321 ? -3.748 -16.875 -4.344 1 96.31 321 MET B O 1
ATOM 5406 N N . GLY B 1 322 ? -3.076 -18.812 -5.234 1 96 322 GLY B N 1
ATOM 5407 C CA . GLY B 1 322 ? -3.908 -18.609 -6.406 1 96 322 GLY B CA 1
ATOM 5408 C C . GLY B 1 322 ? -5.391 -18.594 -6.094 1 96 322 GLY B C 1
ATOM 5409 O O . GLY B 1 322 ? -6.133 -17.75 -6.59 1 96 322 GLY B O 1
ATOM 5410 N N . VAL B 1 323 ? -5.793 -19.516 -5.309 1 93.56 323 VAL B N 1
ATOM 5411 C CA . VAL B 1 323 ? -7.191 -19.594 -4.898 1 93.56 323 VAL B CA 1
ATOM 5412 C C . VAL B 1 323 ? -7.562 -18.375 -4.066 1 93.56 323 VAL B C 1
ATOM 5414 O O . VAL B 1 323 ? -8.641 -17.797 -4.242 1 93.56 323 VAL B O 1
ATOM 5417 N N . VAL B 1 324 ? -6.645 -18 -3.236 1 93.31 324 VAL B N 1
ATOM 5418 C CA . VAL B 1 324 ? -6.867 -16.828 -2.385 1 93.31 324 VAL B CA 1
ATOM 5419 C C . VAL B 1 324 ? -7.016 -15.586 -3.25 1 93.31 324 VAL B C 1
ATOM 5421 O O . VAL B 1 324 ? -7.844 -14.719 -2.963 1 93.31 324 VAL B O 1
ATOM 5424 N N . GLY B 1 325 ? -6.199 -15.508 -4.242 1 94.69 325 GLY B N 1
ATOM 5425 C CA . GLY B 1 325 ? -6.32 -14.391 -5.164 1 94.69 325 GLY B CA 1
ATOM 5426 C C . GLY B 1 325 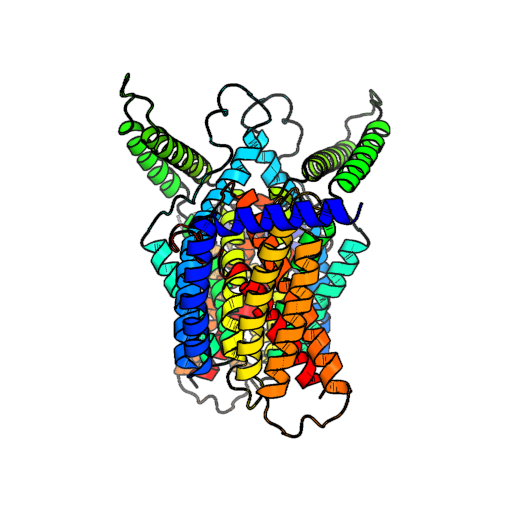? -7.676 -14.32 -5.84 1 94.69 325 GLY B C 1
ATOM 5427 O O . GLY B 1 325 ? -8.25 -13.242 -5.984 1 94.69 325 GLY B O 1
ATOM 5428 N N . ASP B 1 326 ? -8.117 -15.406 -6.234 1 91.88 326 ASP B N 1
ATOM 5429 C CA . ASP B 1 326 ? -9.438 -15.492 -6.852 1 91.88 326 ASP B CA 1
ATOM 5430 C C . ASP B 1 326 ? -10.531 -15.086 -5.863 1 91.88 326 ASP B C 1
ATOM 5432 O O . ASP B 1 326 ? -11.477 -14.383 -6.234 1 91.88 326 ASP B O 1
ATOM 5436 N N . LEU B 1 327 ? -10.398 -15.477 -4.703 1 90.38 327 LEU B N 1
ATOM 5437 C CA . LEU B 1 327 ? -11.359 -15.125 -3.668 1 90.38 327 LEU B CA 1
ATOM 5438 C C . LEU B 1 327 ? -11.328 -13.633 -3.373 1 90.38 327 LEU B C 1
ATOM 5440 O O . LEU B 1 327 ? -12.367 -13.023 -3.113 1 90.38 327 LEU B O 1
ATOM 5444 N N . LEU B 1 328 ? -10.156 -13.141 -3.354 1 91.81 328 LEU B N 1
ATOM 5445 C CA . LEU B 1 328 ? -10.031 -11.703 -3.125 1 91.81 328 LEU B CA 1
ATOM 5446 C C . LEU B 1 328 ? -10.734 -10.914 -4.223 1 91.81 328 LEU B C 1
ATOM 5448 O O . LEU B 1 328 ? -11.43 -9.938 -3.945 1 91.81 328 LEU B O 1
ATOM 5452 N N . GLN B 1 329 ? -10.5 -11.305 -5.387 1 91.5 329 GLN B N 1
ATOM 5453 C CA . GLN B 1 329 ? -11.18 -10.656 -6.5 1 91.5 329 GLN B CA 1
ATOM 5454 C C . GLN B 1 329 ? -12.695 -10.773 -6.359 1 91.5 329 GLN B C 1
ATOM 5456 O O . GLN B 1 329 ? -13.43 -9.828 -6.652 1 91.5 329 GLN B O 1
ATOM 5461 N N . SER B 1 330 ? -13.219 -11.898 -5.996 1 88.56 330 SER B N 1
ATOM 5462 C CA . SER B 1 330 ? -14.648 -12.102 -5.766 1 88.56 330 SER B CA 1
ATOM 5463 C C . SER B 1 330 ? -15.164 -11.172 -4.668 1 88.56 330 SER B C 1
ATOM 5465 O O . SER B 1 330 ? -16.266 -10.625 -4.781 1 88.56 330 SER B O 1
ATOM 5467 N N . LEU B 1 331 ? -14.383 -11.031 -3.678 1 87.19 331 LEU B N 1
ATOM 5468 C CA . LEU B 1 331 ? -14.75 -10.125 -2.59 1 87.19 331 LEU B CA 1
ATOM 5469 C C . LEU B 1 331 ? -14.867 -8.695 -3.094 1 87.19 331 LEU B C 1
ATOM 5471 O O . LEU B 1 331 ? -15.812 -7.984 -2.734 1 87.19 331 LEU B O 1
ATOM 5475 N N . LEU B 1 332 ? -13.938 -8.336 -3.887 1 88 332 LEU B N 1
ATOM 5476 C CA . LEU B 1 332 ? -13.945 -6.992 -4.453 1 88 332 LEU B CA 1
ATOM 5477 C C . LEU B 1 332 ? -15.18 -6.781 -5.328 1 88 332 LEU B C 1
ATOM 5479 O O . LEU B 1 332 ? -15.812 -5.73 -5.266 1 88 332 LEU B O 1
ATOM 5483 N N . LYS B 1 333 ? -15.477 -7.762 -6.074 1 86.75 333 LYS B N 1
ATOM 5484 C CA . LYS B 1 333 ? -16.641 -7.672 -6.961 1 86.75 333 LYS B CA 1
ATOM 5485 C C . LYS B 1 333 ? -17.938 -7.629 -6.164 1 86.75 333 LYS B C 1
ATOM 5487 O O . LYS B 1 333 ? -18.844 -6.871 -6.496 1 86.75 333 LYS B O 1
ATOM 5492 N N . ARG B 1 334 ? -17.984 -8.383 -5.105 1 83.5 334 ARG B N 1
ATOM 5493 C CA . ARG B 1 334 ? -19.172 -8.383 -4.246 1 83.5 334 ARG B CA 1
ATOM 5494 C C . ARG B 1 334 ? -19.344 -7.031 -3.559 1 83.5 334 ARG B C 1
ATOM 5496 O O . ARG B 1 334 ? -20.469 -6.527 -3.434 1 83.5 334 ARG B O 1
ATOM 5503 N N . THR B 1 335 ? -18.297 -6.508 -3.143 1 81.88 335 THR B N 1
ATOM 5504 C CA . THR B 1 335 ? -18.344 -5.199 -2.5 1 81.88 335 THR B CA 1
ATOM 5505 C C . THR B 1 335 ? -18.797 -4.125 -3.486 1 81.88 335 THR B C 1
ATOM 5507 O O . THR B 1 335 ? -19.531 -3.207 -3.119 1 81.88 335 THR B O 1
ATOM 5510 N N . ALA B 1 336 ? -18.375 -4.289 -4.68 1 80.56 336 ALA B N 1
ATOM 5511 C CA . ALA B 1 336 ? -18.719 -3.336 -5.73 1 80.56 336 ALA B CA 1
ATOM 5512 C C . ALA B 1 336 ? -20.109 -3.629 -6.297 1 80.56 336 ALA B C 1
ATOM 5514 O O . ALA B 1 336 ? -20.641 -2.852 -7.094 1 80.56 336 ALA B O 1
ATOM 5515 N N . ARG B 1 337 ? -20.672 -4.742 -5.938 1 75.88 337 ARG B N 1
ATOM 5516 C CA . ARG B 1 337 ? -21.969 -5.176 -6.434 1 75.88 337 ARG B CA 1
ATOM 5517 C C . ARG B 1 337 ? -21.938 -5.367 -7.949 1 75.88 337 ARG B C 1
ATOM 5519 O O . ARG B 1 337 ? -22.844 -4.906 -8.656 1 75.88 337 ARG B O 1
ATOM 5526 N N . ILE B 1 338 ? -20.844 -5.934 -8.383 1 74.56 338 ILE B N 1
ATOM 5527 C CA . ILE B 1 338 ? -20.688 -6.246 -9.797 1 74.56 338 ILE B CA 1
ATOM 5528 C C . ILE B 1 338 ? -20.375 -7.73 -9.969 1 74.56 338 ILE B C 1
ATOM 5530 O O . ILE B 1 338 ? -19.812 -8.359 -9.062 1 74.56 338 ILE B O 1
ATOM 5534 N N . LYS B 1 339 ? -20.719 -8.227 -11.102 1 72.56 339 LYS B N 1
ATOM 5535 C CA . LYS B 1 339 ? -20.469 -9.633 -11.375 1 72.56 339 LYS B CA 1
ATOM 5536 C C . LYS B 1 339 ? -19.109 -9.828 -12.07 1 72.56 339 LYS B C 1
ATOM 5538 O O . LYS B 1 339 ? -18.312 -10.68 -11.664 1 72.56 339 LYS B O 1
ATOM 5543 N N . ASP B 1 340 ? -18.922 -9.055 -13.117 1 75.88 340 ASP B N 1
ATOM 5544 C CA . ASP B 1 340 ? -17.672 -9.141 -13.859 1 75.88 340 ASP B CA 1
ATOM 5545 C C . ASP B 1 340 ? -16.906 -7.809 -13.812 1 75.88 340 ASP B C 1
ATOM 5547 O O . ASP B 1 340 ? -17.516 -6.746 -13.695 1 75.88 340 ASP B O 1
ATOM 5551 N N . SER B 1 341 ? -15.617 -7.891 -13.844 1 76.12 341 SER B N 1
ATOM 5552 C CA . SER B 1 341 ? -14.789 -6.691 -13.742 1 76.12 341 SER B CA 1
ATOM 5553 C C . SER B 1 341 ? -14.797 -5.902 -15.047 1 76.12 341 SER B C 1
ATOM 5555 O O . SER B 1 341 ? -14.414 -4.73 -15.07 1 76.12 341 SER B O 1
ATOM 5557 N N . GLY B 1 342 ? -15.047 -6.52 -16.094 1 71.25 342 GLY B N 1
ATOM 5558 C CA . GLY B 1 342 ? -15.07 -5.875 -17.391 1 71.25 342 GLY B CA 1
ATOM 5559 C C . GLY B 1 342 ? -15.539 -6.793 -18.5 1 71.25 342 GLY B C 1
ATOM 5560 O O . GLY B 1 342 ? -16.031 -7.895 -18.234 1 71.25 342 GLY B O 1
ATOM 5561 N N . TYR B 1 343 ? -15.539 -6.203 -19.719 1 63.88 343 TYR B N 1
ATOM 5562 C CA . TYR B 1 343 ? -16.016 -6.98 -20.859 1 63.88 343 TYR B CA 1
ATOM 5563 C C . TYR B 1 343 ? -14.914 -7.141 -21.906 1 63.88 343 TYR B C 1
ATOM 5565 O O . TYR B 1 343 ? -15.188 -7.5 -23.062 1 63.88 343 TYR B O 1
ATOM 5573 N N . LEU B 1 344 ? -13.742 -6.848 -21.438 1 59.91 344 LEU B N 1
ATOM 5574 C CA . LEU B 1 344 ? -12.672 -6.836 -22.422 1 59.91 344 LEU B CA 1
ATOM 5575 C C . LEU B 1 344 ? -12.445 -8.234 -23 1 59.91 344 LEU B C 1
ATOM 5577 O O . LEU B 1 344 ? -12.086 -8.383 -24.156 1 59.91 344 LEU B O 1
ATOM 5581 N N . MET B 1 345 ? -12.648 -9.258 -22.203 1 54.12 345 MET B N 1
ATOM 5582 C CA . MET B 1 345 ? -12.469 -10.625 -22.672 1 54.12 345 MET B CA 1
ATOM 5583 C C . MET B 1 345 ? -13.812 -11.336 -22.828 1 54.12 345 MET B C 1
ATOM 5585 O O . MET B 1 345 ? -14.445 -11.695 -21.828 1 54.12 345 MET B O 1
ATOM 5589 N N . PRO B 1 346 ? -14.219 -11.383 -24.141 1 55.25 346 PRO B N 1
ATOM 5590 C CA . PRO B 1 346 ? -15.531 -11.992 -24.359 1 55.25 346 PRO B CA 1
ATOM 5591 C C . PRO B 1 346 ? -15.688 -13.328 -23.656 1 55.25 346 PRO B C 1
ATOM 5593 O O . PRO B 1 346 ? -14.82 -14.195 -23.75 1 55.25 346 PRO B O 1
ATOM 5596 N N . GLY B 1 347 ? -16.688 -13.492 -22.875 1 55.03 347 GLY B N 1
ATOM 5597 C CA . GLY B 1 347 ? -17.031 -14.734 -22.188 1 55.03 347 GLY B CA 1
ATOM 5598 C C . GLY B 1 347 ? -16.297 -14.906 -20.875 1 55.03 347 GLY B C 1
ATOM 5599 O O . GLY B 1 347 ? -16.656 -15.758 -20.062 1 55.03 347 GLY B O 1
ATOM 5600 N N . HIS B 1 348 ? -15.242 -14.117 -20.75 1 58 348 HIS B N 1
ATOM 5601 C CA . HIS B 1 348 ? -14.398 -14.367 -19.578 1 58 348 HIS B CA 1
ATOM 5602 C C . HIS B 1 348 ? -14.391 -13.18 -18.625 1 58 348 HIS B C 1
ATOM 5604 O O . HIS B 1 348 ? -13.773 -13.227 -17.562 1 58 348 HIS B O 1
ATOM 5610 N N . GLY B 1 349 ? -15.102 -12.289 -19.016 1 70.88 349 GLY B N 1
ATOM 5611 C CA . GLY B 1 349 ? -15.141 -11.156 -18.109 1 70.88 349 GLY B CA 1
ATOM 5612 C C . GLY B 1 349 ? -14.023 -10.156 -18.359 1 70.88 349 GLY B C 1
ATOM 5613 O O . GLY B 1 349 ? -13.695 -9.859 -19.5 1 70.88 349 GLY B O 1
ATOM 5614 N N . GLY B 1 350 ? -13.516 -9.648 -17.359 1 80.69 350 GLY B N 1
ATOM 5615 C CA . GLY B 1 350 ? -12.484 -8.633 -17.484 1 80.69 350 GLY B CA 1
ATOM 5616 C C . GLY B 1 350 ? -11.078 -9.195 -17.328 1 80.69 350 GLY B C 1
ATOM 5617 O O . GLY B 1 350 ? -10.906 -10.391 -17.094 1 80.69 350 GLY B O 1
ATOM 5618 N N . VAL B 1 351 ? -10.094 -8.422 -17.609 1 85.38 351 VAL B N 1
ATOM 5619 C CA . VAL B 1 351 ? -8.68 -8.773 -17.484 1 85.38 351 VAL B CA 1
ATOM 5620 C C . VAL B 1 351 ? -8.359 -9.125 -16.031 1 85.38 351 VAL B C 1
ATOM 5622 O O . VAL B 1 351 ? -7.645 -10.094 -15.766 1 85.38 351 VAL B O 1
ATOM 5625 N N . LEU B 1 352 ? -8.938 -8.383 -15.141 1 89 352 LEU B N 1
ATOM 5626 C CA . LEU B 1 352 ? -8.672 -8.602 -13.727 1 89 352 LEU B CA 1
ATOM 5627 C C . LEU B 1 352 ? -9.242 -9.945 -13.266 1 89 352 LEU B C 1
ATOM 5629 O O . LEU B 1 352 ? -8.711 -10.57 -12.352 1 89 352 LEU B O 1
ATOM 5633 N N . ASP B 1 353 ? -10.266 -10.406 -13.938 1 87.38 353 ASP B N 1
ATOM 5634 C CA . ASP B 1 353 ? -10.867 -11.695 -13.609 1 87.38 353 ASP B CA 1
ATOM 5635 C C . ASP B 1 353 ? -9.984 -12.844 -14.086 1 87.38 353 ASP B C 1
ATOM 5637 O O . ASP B 1 353 ? -10.031 -13.945 -13.523 1 87.38 353 ASP B O 1
ATOM 5641 N N . ARG B 1 354 ? -9.203 -12.492 -15.016 1 84.75 354 ARG B N 1
ATOM 5642 C CA . ARG B 1 354 ? -8.375 -13.539 -15.602 1 84.75 354 ARG B CA 1
ATOM 5643 C C . ARG B 1 354 ? -7.035 -13.656 -14.883 1 84.75 354 ARG B C 1
ATOM 5645 O O . ARG B 1 354 ? -6.422 -14.727 -14.859 1 84.75 354 ARG B O 1
ATOM 5652 N N . ILE B 1 355 ? -6.602 -12.609 -14.359 1 89.75 355 ILE B N 1
ATOM 5653 C CA . ILE B 1 355 ? -5.273 -12.641 -13.758 1 89.75 355 ILE B CA 1
ATOM 5654 C C . ILE B 1 355 ? -5.391 -12.539 -12.242 1 89.75 355 ILE B C 1
ATOM 5656 O O . ILE B 1 355 ? -4.398 -12.289 -11.547 1 89.75 355 ILE B O 1
ATOM 5660 N N . ASP B 1 356 ? -6.512 -12.703 -11.695 1 93.12 356 ASP B N 1
ATOM 5661 C CA . ASP B 1 356 ? -6.762 -12.484 -10.273 1 93.12 356 ASP B CA 1
ATOM 5662 C C . ASP B 1 356 ? -5.906 -13.414 -9.414 1 93.12 356 ASP B C 1
ATOM 5664 O O . ASP B 1 356 ? -5.316 -12.977 -8.422 1 93.12 356 ASP B O 1
ATOM 5668 N N . GLY B 1 357 ? -5.82 -14.672 -9.812 1 94.62 357 GLY B N 1
ATOM 5669 C CA . GLY B 1 357 ? -4.973 -15.594 -9.062 1 94.62 357 GLY B CA 1
ATOM 5670 C C . GLY B 1 357 ? -3.496 -15.266 -9.18 1 94.62 357 GLY B C 1
ATOM 5671 O O . GLY B 1 357 ? -2.768 -15.312 -8.188 1 94.62 357 GLY B O 1
ATOM 5672 N N . LEU B 1 358 ? -3.057 -14.883 -10.336 1 95.12 358 LEU B N 1
ATOM 5673 C CA . LEU B 1 358 ? -1.648 -14.625 -10.617 1 95.12 358 LEU B CA 1
ATOM 5674 C C . LEU B 1 358 ? -1.149 -13.414 -9.844 1 95.12 358 LEU B C 1
ATOM 5676 O O . LEU B 1 358 ? 0.046 -13.297 -9.562 1 95.12 358 LEU B O 1
ATOM 5680 N N . LEU B 1 359 ? -2.027 -12.523 -9.461 1 97.06 359 LEU B N 1
ATOM 5681 C CA . LEU B 1 359 ? -1.657 -11.297 -8.75 1 97.06 359 LEU B CA 1
ATOM 5682 C C . LEU B 1 359 ? -1.069 -11.625 -7.383 1 97.06 359 LEU B C 1
ATOM 5684 O O . LEU B 1 359 ? -0.292 -10.836 -6.836 1 97.06 359 LEU B O 1
ATOM 5688 N N . LEU B 1 360 ? -1.416 -12.742 -6.844 1 97.44 360 LEU B N 1
ATOM 5689 C CA . LEU B 1 360 ? -0.848 -13.148 -5.562 1 97.44 360 LEU B CA 1
ATOM 5690 C C . LEU B 1 360 ? 0.177 -14.258 -5.746 1 97.44 360 LEU B C 1
ATOM 5692 O O . LEU B 1 360 ? 1.117 -14.383 -4.961 1 97.44 360 LEU B O 1
ATOM 5696 N N . VAL B 1 361 ? 0.032 -15.031 -6.812 1 97.75 361 VAL B N 1
ATOM 5697 C CA . VAL B 1 361 ? 0.93 -16.156 -7.07 1 97.75 361 VAL B CA 1
ATOM 5698 C C . VAL B 1 361 ? 2.328 -15.625 -7.391 1 97.75 361 VAL B C 1
ATOM 5700 O O . VAL B 1 361 ? 3.322 -16.125 -6.859 1 97.75 361 VAL B O 1
ATOM 5703 N N . PHE B 1 362 ? 2.404 -14.617 -8.148 1 97.62 362 PHE B N 1
ATOM 5704 C CA . PHE B 1 362 ? 3.697 -14.117 -8.602 1 97.62 362 PHE B CA 1
ATOM 5705 C C . PHE B 1 362 ? 4.465 -13.492 -7.441 1 97.62 362 PHE B C 1
ATOM 5707 O O . PHE B 1 362 ? 5.645 -13.789 -7.238 1 97.62 362 PHE B O 1
ATOM 5714 N N . PRO B 1 363 ? 3.855 -12.641 -6.641 1 97.62 363 PRO B N 1
ATOM 5715 C CA . PRO B 1 363 ? 4.574 -12.164 -5.457 1 97.62 363 PRO B CA 1
ATOM 5716 C C . PRO B 1 363 ? 4.98 -13.289 -4.52 1 97.62 363 PRO B C 1
ATOM 5718 O O . PRO B 1 363 ? 6.043 -13.234 -3.895 1 97.62 363 PRO B O 1
ATOM 5721 N N . THR B 1 364 ? 4.168 -14.281 -4.414 1 97.19 364 THR B N 1
ATOM 5722 C CA . THR B 1 364 ? 4.508 -15.422 -3.578 1 97.19 364 THR B CA 1
ATOM 5723 C C . THR B 1 364 ? 5.711 -16.172 -4.152 1 97.19 364 THR B C 1
ATOM 5725 O O . THR B 1 364 ? 6.598 -16.594 -3.408 1 97.19 364 THR B O 1
ATOM 5728 N N . MET B 1 365 ? 5.672 -16.328 -5.434 1 95.62 365 MET B N 1
ATOM 5729 C CA . MET B 1 365 ? 6.809 -16.953 -6.105 1 95.62 365 MET B CA 1
ATOM 5730 C C . MET B 1 365 ? 8.094 -16.188 -5.824 1 95.62 365 MET B C 1
ATOM 5732 O O . MET B 1 365 ? 9.125 -16.781 -5.52 1 95.62 365 MET B O 1
ATOM 5736 N N . TYR B 1 366 ? 7.98 -14.914 -5.902 1 95.06 366 TYR B N 1
ATOM 5737 C CA . TYR B 1 366 ? 9.117 -14.055 -5.605 1 95.06 366 TYR B CA 1
ATOM 5738 C C . TYR B 1 366 ? 9.617 -14.273 -4.184 1 95.06 366 TYR B C 1
ATOM 5740 O O . TYR B 1 366 ? 10.82 -14.43 -3.957 1 95.06 366 TYR B O 1
ATOM 5748 N N . CYS B 1 367 ? 8.742 -14.352 -3.23 1 94.5 367 CYS B N 1
ATOM 5749 C CA . CYS B 1 367 ? 9.094 -14.547 -1.829 1 94.5 367 CYS B CA 1
ATOM 5750 C C . CYS B 1 367 ? 9.742 -15.906 -1.616 1 94.5 367 CYS B C 1
ATOM 5752 O O . CYS B 1 367 ? 10.742 -16.016 -0.909 1 94.5 367 CYS B O 1
ATOM 5754 N N . CYS B 1 368 ? 9.203 -16.891 -2.25 1 92.31 368 CYS B N 1
ATOM 5755 C CA . CYS B 1 368 ? 9.734 -18.234 -2.117 1 92.31 368 CYS B CA 1
ATOM 5756 C C . CYS B 1 368 ? 11.148 -18.328 -2.691 1 92.31 368 CYS B C 1
ATOM 5758 O O . CYS B 1 368 ? 12.031 -18.922 -2.086 1 92.31 368 CYS B O 1
ATOM 5760 N N . MET B 1 369 ? 11.336 -17.719 -3.779 1 89.12 369 MET B N 1
ATOM 5761 C CA . MET B 1 369 ? 12.648 -17.75 -4.422 1 89.12 369 MET B CA 1
ATOM 5762 C C . MET B 1 369 ? 13.688 -17.031 -3.564 1 89.12 369 MET B C 1
ATOM 5764 O O . MET B 1 369 ? 14.82 -17.5 -3.426 1 89.12 369 MET B O 1
ATOM 5768 N N . ARG B 1 370 ? 13.289 -15.898 -3.043 1 87.69 370 ARG B N 1
ATOM 5769 C CA . ARG B 1 370 ? 14.219 -15.133 -2.217 1 87.69 370 ARG B CA 1
ATOM 5770 C C . ARG B 1 370 ? 14.539 -15.875 -0.924 1 87.69 370 ARG B C 1
ATOM 5772 O O . ARG B 1 370 ? 15.672 -15.82 -0.435 1 87.69 370 ARG B O 1
ATOM 5779 N N . PHE B 1 371 ? 13.594 -16.531 -0.435 1 84.75 371 PHE B N 1
ATOM 5780 C CA . PHE B 1 371 ? 13.812 -17.344 0.762 1 84.75 371 PHE B CA 1
ATOM 5781 C C . PHE B 1 371 ? 14.789 -18.484 0.48 1 84.75 371 PHE B C 1
ATOM 5783 O O . PHE B 1 371 ? 15.656 -18.781 1.304 1 84.75 371 PHE B O 1
ATOM 5790 N N . MET B 1 372 ? 14.609 -19.094 -0.681 1 82.19 372 MET B N 1
ATOM 5791 C CA . MET B 1 372 ? 15.508 -20.172 -1.07 1 82.19 372 MET B CA 1
ATOM 5792 C C . MET B 1 372 ? 16.938 -19.672 -1.242 1 82.19 372 MET B C 1
ATOM 5794 O O . MET B 1 372 ? 17.891 -20.344 -0.851 1 82.19 372 MET B O 1
ATOM 5798 N N . ASN B 1 373 ? 17.062 -18.469 -1.715 1 78.44 373 ASN B N 1
ATOM 5799 C CA . ASN B 1 373 ? 18.391 -17.891 -1.931 1 78.44 373 ASN B CA 1
ATOM 5800 C C . ASN B 1 373 ? 19.031 -17.469 -0.616 1 78.44 373 ASN B C 1
ATOM 5802 O O . ASN B 1 373 ? 20.25 -17.5 -0.479 1 78.44 373 ASN B O 1
ATOM 5806 N N . LEU B 1 374 ? 18.172 -17.016 0.313 1 72.44 374 LEU B N 1
ATOM 5807 C CA . LEU B 1 374 ? 18.703 -16.594 1.607 1 72.44 374 LEU B CA 1
ATOM 5808 C C . LEU B 1 374 ? 19.172 -17.797 2.424 1 72.44 374 LEU B C 1
ATOM 5810 O O . LEU B 1 374 ? 20.109 -17.688 3.209 1 72.44 374 LEU B O 1
ATOM 5814 N N . PHE B 1 375 ? 18.547 -18.953 2.219 1 63.25 375 PHE B N 1
ATOM 5815 C CA . PHE B 1 375 ? 18.906 -20.125 3.006 1 63.25 375 PHE B CA 1
ATOM 5816 C C . PHE B 1 375 ? 19.844 -21.031 2.229 1 63.25 375 PHE B C 1
ATOM 5818 O O . PHE B 1 375 ? 20.328 -22.031 2.76 1 63.25 375 PHE B O 1
ATOM 5825 N N . SER B 1 376 ? 20.125 -20.734 0.989 1 61 376 SER B N 1
ATOM 5826 C CA . SER B 1 376 ? 21.156 -21.484 0.279 1 61 376 SER B CA 1
ATOM 5827 C C . SER B 1 376 ? 22.531 -20.844 0.458 1 61 376 SER B C 1
ATOM 5829 O O . SER B 1 376 ? 22.641 -19.625 0.584 1 61 376 SER B O 1
#

Foldseek 3Di:
DVVVLVVLLVVLVVVLVPDVLNVVVVVCCVPVVVVLLCQLQPDLVSVLVVLLVLQLQLLQLLVQLLLLLLLLVVCVVPPPDDVPPVVQADLFAAEGDGDPDPVSNVVSVLLSCLLVQLLVADVSNVVSLVVVLVVLVCCLVVVCVVLVVLLVVLVVVLCVLVVVPPPPDDDDPDPVVSVVVNVVVSVNSSSVVVSVVDPVSSVSSSVSSSVSSLLSCLSSLLSNQCPPPLQSSLQVSLLSVLLVQLVVQQVSCLSSSPPVFDAPDCVQDRSGGPVSLVVSLQRSLVSSLVSSVVRSPPDPVPPDPVVSVLSSVLSSVLSVLLVVLLSVVSNSSSSSSYDASACPDPSQGGSCNVCSSSSRSSVSSSVSVVVVVVVD/DVVVLVVLLVVLVVVLVPDVLNVVVVVCCVPVVVVLLCQLQPDLVSVLVVLLVLQLQLLQLLVQLLLLLLLLVVCVVVPPPDPPPVVQADLFAAEGDGDPDPVSNVLSVLLSCLLVQLLVADVSNVVSLVVNLVVLVCCLVVVCVVLVVVLVVLVVVVCVVVVVPPPPDDDDPDPVVSVVVNVVVSVNSSSVVVSVVDPVSSVSSSVSSSVSSLLSCLSSLLSNQCPPPLQSSLQVSLLSVLLVQLVVQQVSCLSSSPPVFDAPDCLQDRSGGPVSLVVSLQSSLVSSLVSSVVRSPPDPVPPDPVVSVLSSVLSSVLSVLLVVLLSVVSNSSSSSSYDASACPDPSQGGSCNVCSSSSRSSVSSSVSVVVVVVVD

Solvent-accessible surface area (backbone atoms only — not comparable to full-atom values): 38580 Å² total; per-residue (Å²): 112,66,66,57,51,50,50,50,28,52,50,31,46,55,52,49,75,67,35,63,67,54,50,53,49,50,49,47,46,63,52,50,46,55,51,50,51,50,36,51,65,68,38,71,66,49,27,48,50,54,42,45,52,54,43,36,53,28,45,54,36,43,57,18,42,49,52,33,30,54,42,38,52,51,42,67,22,50,62,77,71,68,76,76,74,66,70,70,63,73,81,60,37,67,49,47,71,72,74,91,44,71,66,54,53,49,50,29,53,61,59,46,47,47,52,59,26,24,68,77,29,69,69,47,29,53,47,43,55,51,49,50,54,52,50,49,52,49,50,58,63,59,70,45,73,50,51,68,54,48,30,48,52,49,49,49,47,44,50,46,52,50,60,68,53,56,80,82,83,78,77,79,87,45,77,67,52,52,53,55,48,47,49,49,50,49,51,50,54,44,47,51,51,52,50,56,64,36,58,49,53,57,48,50,53,50,50,50,51,53,47,52,52,58,51,54,49,16,58,47,39,53,54,65,39,46,80,43,81,74,48,20,58,36,48,49,51,18,52,54,52,15,50,52,41,21,54,51,41,20,51,51,44,30,51,27,38,57,90,78,57,48,59,61,41,63,90,56,38,58,85,40,27,43,63,10,48,53,52,5,18,51,53,8,9,51,46,21,35,52,39,39,62,63,59,33,56,90,56,76,80,64,91,53,75,66,60,55,58,50,40,35,51,50,18,38,50,39,26,50,34,21,52,50,21,41,49,52,48,34,32,51,28,56,31,27,28,30,73,28,55,28,72,81,35,81,95,57,25,11,60,51,63,68,43,26,23,47,27,39,22,32,42,46,51,48,49,51,53,51,50,51,56,72,75,95,113,67,64,57,51,50,52,49,29,53,51,32,46,56,53,50,75,67,35,63,68,54,51,53,51,50,51,47,47,66,52,52,46,56,50,52,51,50,36,52,66,69,39,72,65,48,26,48,49,54,44,45,52,56,42,36,51,30,45,54,36,44,57,19,42,51,54,34,30,55,42,38,51,52,42,67,22,50,60,80,73,67,79,74,78,64,71,69,61,74,82,59,36,67,48,47,73,73,74,89,43,72,64,55,55,50,50,30,55,61,58,46,48,49,53,58,26,22,69,77,28,68,68,47,30,54,46,45,56,51,48,49,52,52,50,51,51,49,49,60,63,60,68,45,72,52,52,70,55,49,36,48,52,48,48,48,48,46,49,47,52,50,58,69,55,55,83,76,85,78,76,80,86,46,77,67,52,52,52,54,47,47,50,50,51,49,51,50,54,44,47,52,49,52,55,54,66,38,58,50,55,57,49,50,53,50,50,50,51,54,46,51,52,59,50,53,50,17,57,46,39,54,53,64,39,45,80,42,82,74,48,20,57,36,48,49,51,17,52,53,53,15,48,52,42,21,54,51,40,20,50,51,42,30,51,27,40,57,91,77,58,48,58,62,41,62,90,56,38,58,83,40,26,43,63,9,47,53,53,4,19,52,52,8,8,50,46,21,34,52,39,40,63,62,58,33,54,90,56,75,81,60,92,52,73,66,58,53,55,49,38,35,51,48,18,37,51,38,26,49,33,21,52,49,21,41,49,50,49,35,33,53,27,56,32,27,29,28,74,28,55,29,71,78,36,82,96,57,22,11,59,51,64,68,42,26,23,47,28,39,23,32,44,47,52,48,49,52,52,52,50,52,56,70,75,96

Nearest PDB structures (foldseek):
  8iyj-assembly1_D1  TM=1.360E-01  e=6.562E+00  Mus musculus
  7ung-assembly1_D7  TM=1.381E-01  e=8.569E+00  Homo sapiens
  7ung-assembly1_D7  TM=1.314E-01  e=2.378E+00  Homo sapiens
  8iyj-assembly1_D1  TM=1.360E-01  e=3.244E+00  Mus musculus